Protein AF-A0A9E2FMW2-F1 (afdb_monomer)

Nearest PDB structures (foldseek):
  4yfg-assembly1_A  TM=3.034E-01  e=1.097E-05  Mus musculus
  5xwt-assembly1_A  TM=3.182E-01  e=4.893E-05  Mus musculus
  5h9x-assembly1_A  TM=5.071E-01  e=6.128E-03  Paenibacillus barengoltzii
  8oe4-assembly1_C  TM=3.356E-01  e=5.170E-04  Homo sapiens
  5h9y-assembly1_A  TM=5.166E-01  e=3.859E-02  Paenibacillus barengoltzii

Secondary structure (DSSP, 8-state):
---------------------------------EEE--S-EEEETTPEEE---EEES--SSSPEEEEEEEEESS----S-TTSSS-EEEPP--SSS-EEEEEEEEEEETTEEEEEEEEEEEEPPPHHHHS---EEEEES--EE--SEEEEEEEEESS----EEEEEEEE-TTS--EEPPPP---TTSEEEEEEEE-SSS-EEEEEEEEETTEEEEPPPEEEEPPSSSPPPPPPEEEEEEETTS-HHHHHHHHHTS--SEEEEE---SSS--S-HHHHHHHHHHHHHTT-EEEEEEESS-SSSS---TTGGG-HHHHHHHHHHHHHHHHHHT-SEEEEE----TTSTTHHHHHS---HHHHHHHHHHHHHHTTT--EEEEE-------TT-GGGTTGGGEEEEEE----TT-HHHHTT---TTEEEEEEB-S-S--TT-TTS--B-HHHHHHTGGGT--SS--SS---EEEEE--S-HHHHHHHHHHHHHHHS--

Foldseek 3Di:
DDDDDDDDDDDDDDDDDDDDDDDDDDDPDQQAKAKDFDEAAEAAAQDKDKIAIDIGSDPDPFDKWKAKDWPDWDDWDWPDRGDNITITGHHAQLFAWTKIKMKMWIDTDHDIYIDIYIYTHGHDPPLRNPDFPWAWPDWDAAEDAFDKIKTKTAGDNPADWFQKWKWKDFFPDDIDIDGRFDADPVRMTMDMDGGDQPGWMWMWIWIDDPNDIDIDQIRTYHHDDDFDFQPAFAAEEEDEQPFDCVLVLLLLLLVPHQEYEYEQEALPDRPHDLVSLLVSCVSCVVSNHAYEYEYELAGQPPPADDLVLLLALVSLLVSQVSQVVVCVVSVGPFYEYEHEDDPRHPCNVVLVVFDDPVSLVSSLVSLQVNLVPGATAEYEQPADDPDPRRSSVSNVSRHVAYAHAHLPPPCSVVLSQQQDSRYAYEAEEWSDQDDPVCRPRGHDHPVRCSVPVVSRPDRHNDHRHHRYYYYHQDDDNVRSSSSSSSSNSVRSPD

Mean predicted aligned error: 16.31 Å

pLDDT: mean 75.48, std 18.26, range [29.22, 98.0]

Sequence (494 aa):
DPIDPASSDASAADADSSTPGEDATDGETIISLGADAGENITVRGGETVGLSGSATGHSGSSPVSFAWRKLAGADVALNDPRSATPTFVAPEPMQVSQFLIWGLTVTVDEMSAVDTVEVEVLPLTESDAYGVHVEFMSGPEGTTAPGSYEVSWRFLDGTPRSNVYLSRDCCECQNINSAILTPDAGGIYATSVEIPNDRTVWYFVRYTRGGTEYTSRSIHVNTSSGNPAAPEPIVIWWHPWHFDLEILETVLASGVVTHVMIDGGDRCGAYYEEAVVHEAIAMCQANGVKTIWSLNLWNSFTELPTLDDTVDPSYYVAAMEEINAEANLIGADYSAMDCETYSGVPFDAVFEEALPQEHFDAMSAAIEQAARQVRVDFIYPAGTPFAPLYVNNTYRPLGRIRIAASTYYDAPYKICRLDYPFEVFGAFVKPFTERPDHAWNPYFLPYDIVSRRYYWSQASGASGAVNGLWLYSGVEEDEARISADMLYQYFSSP

Solvent-accessible surface area (backbone atoms only — not comparable to full-atom values): 27664 Å² total; per-residue (Å²): 140,86,88,90,89,88,80,90,82,91,83,90,83,92,83,90,86,83,88,88,84,90,85,80,86,80,78,84,76,84,65,60,67,37,33,40,31,48,77,67,41,82,45,42,34,63,38,78,45,73,49,47,48,49,75,41,57,72,90,68,89,70,66,78,44,39,41,55,42,81,76,46,57,82,98,67,69,56,77,39,44,56,46,50,63,25,37,34,59,37,69,66,35,61,71,50,68,44,60,34,34,37,35,34,36,33,36,45,86,95,48,73,24,63,29,62,25,46,33,40,28,33,29,39,54,80,88,67,32,48,70,62,57,62,48,75,75,46,56,73,62,52,70,33,69,56,46,78,41,63,35,29,32,30,66,70,73,79,69,81,71,42,71,32,26,44,37,37,45,47,83,98,55,81,69,45,69,54,70,74,58,70,56,49,99,87,50,40,35,72,53,78,46,76,42,52,84,86,50,60,43,35,36,26,49,32,31,27,47,100,88,46,80,49,68,48,79,63,45,47,40,31,58,62,88,83,60,63,81,38,71,82,53,43,23,29,38,59,41,53,58,85,51,65,63,68,37,53,52,37,34,58,63,8,69,68,52,45,29,38,33,38,37,46,45,43,75,57,63,87,76,52,60,67,68,55,48,47,48,54,50,50,53,32,52,77,70,74,25,43,36,29,32,28,32,34,67,57,25,55,84,44,83,64,53,54,75,69,49,57,50,35,32,64,53,56,35,52,48,36,50,50,43,46,51,48,18,57,71,69,65,37,77,32,22,26,33,34,57,44,76,53,95,70,32,79,49,40,74,47,65,76,72,48,63,59,67,73,57,47,52,42,23,42,52,17,43,55,57,18,34,72,78,49,58,30,46,28,26,36,33,48,65,67,69,102,49,99,74,45,70,59,68,55,57,56,57,38,26,70,28,39,37,42,32,41,59,52,91,85,38,65,80,60,65,72,60,40,65,40,72,49,29,24,36,32,40,45,33,27,73,54,92,76,52,94,90,51,77,86,57,64,59,31,42,61,65,54,56,58,79,50,40,71,72,23,40,51,81,64,48,65,91,35,38,32,44,5,36,33,39,37,38,67,94,46,59,70,45,31,38,51,37,19,50,48,41,19,66,68,48,56,53,134

Structure (mmCIF, N/CA/C/O backbone):
data_AF-A0A9E2FMW2-F1
#
_entry.id   AF-A0A9E2FMW2-F1
#
loop_
_atom_site.group_PDB
_atom_site.id
_atom_site.type_symbol
_atom_site.label_atom_id
_atom_site.label_alt_id
_atom_site.label_comp_id
_atom_site.label_asym_id
_atom_site.label_entity_id
_atom_site.label_seq_id
_atom_site.pdbx_PDB_ins_code
_atom_site.Cartn_x
_atom_site.Cartn_y
_atom_site.Cartn_z
_atom_site.occupancy
_atom_site.B_iso_or_equiv
_atom_site.auth_seq_id
_atom_site.auth_comp_id
_atom_site.auth_asym_id
_atom_site.auth_atom_id
_atom_site.pdbx_PDB_model_num
ATOM 1 N N . ASP A 1 1 ? 65.329 -66.999 49.032 1.00 31.52 1 ASP A N 1
ATOM 2 C CA . ASP A 1 1 ? 65.036 -66.826 47.604 1.00 31.52 1 ASP A CA 1
ATOM 3 C C . ASP A 1 1 ? 63.729 -67.475 47.212 1.00 31.52 1 ASP A C 1
ATOM 5 O O . ASP A 1 1 ? 63.577 -68.667 47.466 1.00 31.52 1 ASP A O 1
ATOM 9 N N . PRO A 1 2 ? 62.863 -66.737 46.501 1.00 61.72 2 PRO A N 1
ATOM 10 C CA . PRO A 1 2 ? 62.587 -65.290 46.700 1.00 61.72 2 PRO A CA 1
ATOM 11 C C . PRO A 1 2 ? 61.059 -64.992 46.627 1.00 61.72 2 PRO A C 1
ATOM 13 O O . PRO A 1 2 ? 60.326 -65.821 46.101 1.00 61.72 2 PRO A O 1
ATOM 16 N N . ILE A 1 3 ? 60.427 -63.987 47.263 1.00 38.09 3 ILE A N 1
ATOM 17 C CA . ILE A 1 3 ? 60.557 -62.515 47.471 1.00 38.09 3 ILE A CA 1
ATOM 18 C C . ILE A 1 3 ? 59.570 -61.688 46.602 1.00 38.09 3 ILE A C 1
ATOM 20 O O . ILE A 1 3 ? 59.674 -61.657 45.382 1.00 38.09 3 ILE A O 1
ATOM 24 N N . ASP A 1 4 ? 58.708 -60.991 47.355 1.00 38.28 4 ASP A N 1
ATOM 25 C CA . ASP A 1 4 ? 57.979 -59.711 47.225 1.00 38.28 4 ASP A CA 1
ATOM 26 C C . ASP A 1 4 ? 56.744 -59.429 46.336 1.00 38.28 4 ASP A C 1
ATOM 28 O O . ASP A 1 4 ? 56.669 -59.886 45.196 1.00 38.28 4 ASP A O 1
ATOM 32 N N . PRO A 1 5 ? 55.783 -58.623 46.875 1.00 61.06 5 PRO A N 1
ATOM 33 C CA . PRO A 1 5 ? 54.399 -58.488 46.426 1.00 61.06 5 PRO A CA 1
ATOM 34 C C . PRO A 1 5 ? 53.977 -57.011 46.197 1.00 61.06 5 PRO A C 1
ATOM 36 O O . PRO A 1 5 ? 54.810 -56.109 46.170 1.00 61.06 5 PRO A O 1
ATOM 39 N N . ALA A 1 6 ? 52.658 -56.789 46.098 1.00 31.61 6 ALA A N 1
ATOM 40 C CA . ALA A 1 6 ? 51.849 -55.744 46.767 1.00 31.61 6 ALA A CA 1
ATOM 41 C C . ALA A 1 6 ? 50.747 -55.241 45.819 1.00 31.61 6 ALA A C 1
ATOM 43 O O . ALA A 1 6 ? 51.016 -54.989 44.651 1.00 31.61 6 ALA A O 1
ATOM 44 N N . SER A 1 7 ? 49.496 -55.003 46.212 1.00 31.55 7 SER A N 1
ATOM 45 C CA . SER A 1 7 ? 48.664 -55.265 47.407 1.00 31.55 7 SER A CA 1
ATOM 46 C C . SER A 1 7 ? 47.293 -54.676 47.003 1.00 31.55 7 SER A C 1
ATOM 48 O O . SER A 1 7 ? 47.267 -53.532 46.556 1.00 31.55 7 SER A O 1
ATOM 50 N N . SER A 1 8 ? 46.227 -55.469 46.829 1.00 33.38 8 SER A N 1
ATOM 51 C CA . SER A 1 8 ? 45.192 -55.822 47.829 1.00 33.38 8 SER A CA 1
ATOM 52 C C . SER A 1 8 ? 44.407 -54.619 48.367 1.00 33.38 8 SER A C 1
ATOM 54 O O . SER A 1 8 ? 45.003 -53.596 48.667 1.00 33.38 8 SER A O 1
ATOM 56 N N . ASP A 1 9 ? 43.133 -54.682 48.716 1.00 33.09 9 ASP A N 1
ATOM 57 C CA . ASP A 1 9 ? 41.955 -55.505 48.414 1.00 33.09 9 ASP A CA 1
ATOM 58 C C . ASP A 1 9 ? 40.828 -54.745 49.149 1.00 33.09 9 ASP A C 1
ATOM 60 O O . ASP A 1 9 ? 41.093 -54.114 50.178 1.00 33.09 9 ASP A O 1
ATOM 64 N N . ALA A 1 10 ? 39.598 -54.744 48.644 1.00 29.22 10 ALA A N 1
ATOM 65 C CA . ALA A 1 10 ? 38.500 -53.982 49.242 1.00 29.22 10 ALA A CA 1
ATOM 66 C C . ALA A 1 10 ? 37.525 -54.915 49.969 1.00 29.22 10 ALA A C 1
ATOM 68 O O . ALA A 1 10 ? 36.900 -55.760 49.334 1.00 29.22 10 ALA A O 1
ATOM 69 N N . SER A 1 11 ? 37.305 -54.714 51.273 1.00 29.94 11 SER A N 1
ATOM 70 C CA . SER A 1 11 ? 36.047 -55.120 51.915 1.00 29.94 11 SER A CA 1
ATOM 71 C C . SER A 1 11 ? 35.763 -54.344 53.203 1.00 29.94 11 SER A C 1
ATOM 73 O O . SER A 1 11 ? 36.662 -54.078 53.996 1.00 29.94 11 SER A O 1
ATOM 75 N N . ALA A 1 12 ? 34.482 -54.024 53.361 1.00 35.78 12 ALA A N 1
ATOM 76 C CA . ALA A 1 12 ? 33.830 -53.172 54.349 1.00 35.78 12 ALA A CA 1
ATOM 77 C C . ALA A 1 12 ? 33.974 -53.572 55.830 1.00 35.78 12 ALA A C 1
ATOM 79 O O . ALA A 1 12 ? 34.112 -54.752 56.142 1.00 35.78 12 ALA A O 1
ATOM 80 N N . ALA A 1 13 ? 33.779 -52.590 56.722 1.00 31.69 13 ALA A N 1
ATOM 81 C CA . ALA A 1 13 ? 33.016 -52.731 57.970 1.00 31.69 13 ALA A CA 1
ATOM 82 C C . ALA A 1 13 ? 32.723 -51.351 58.599 1.00 31.69 13 ALA A C 1
ATOM 84 O O . ALA A 1 13 ? 33.636 -50.554 58.812 1.00 31.69 13 ALA A O 1
ATOM 85 N N . ASP A 1 14 ? 31.448 -51.112 58.908 1.00 32.19 14 ASP A N 1
ATOM 86 C CA . ASP A 1 14 ? 30.942 -50.062 59.799 1.00 32.19 14 ASP A CA 1
ATOM 87 C C . ASP A 1 14 ? 31.408 -50.269 61.254 1.00 32.19 14 ASP A C 1
ATOM 89 O O . ASP A 1 14 ? 31.452 -51.412 61.713 1.00 32.19 14 ASP A O 1
ATOM 93 N N . ALA A 1 15 ? 31.666 -49.174 61.988 1.00 31.30 15 ALA A N 1
ATOM 94 C CA . ALA A 1 15 ? 31.081 -48.877 63.313 1.00 31.30 15 ALA A CA 1
ATOM 95 C C . ALA A 1 15 ? 31.768 -47.683 64.031 1.00 31.30 15 ALA A C 1
ATOM 97 O O . ALA A 1 15 ? 32.897 -47.787 64.497 1.00 31.30 15 ALA A O 1
ATOM 98 N N . ASP A 1 16 ? 30.990 -46.604 64.166 1.00 32.47 16 ASP A N 1
ATOM 99 C CA . ASP A 1 16 ? 30.678 -45.833 65.389 1.00 32.47 16 ASP A CA 1
ATOM 100 C C . ASP A 1 16 ? 31.689 -44.893 66.116 1.00 32.47 16 ASP A C 1
ATOM 102 O O . ASP A 1 16 ? 32.806 -45.242 66.491 1.00 32.47 16 ASP A O 1
ATOM 106 N N . SER A 1 17 ? 31.120 -43.730 66.480 1.00 30.36 17 SER A N 1
ATOM 107 C CA . SER A 1 17 ? 31.436 -42.765 67.556 1.00 30.36 17 SER A CA 1
ATOM 108 C C . SER A 1 17 ? 32.408 -41.576 67.337 1.00 30.36 17 SER A C 1
ATOM 110 O O . SER A 1 17 ? 33.588 -41.593 67.663 1.00 30.36 17 SER A O 1
ATOM 112 N N . SER A 1 18 ? 31.814 -40.472 66.855 1.00 36.53 18 SER A N 1
ATOM 113 C CA . SER A 1 18 ? 31.793 -39.089 67.404 1.00 36.53 18 SER A CA 1
ATOM 114 C C . SER A 1 18 ? 33.054 -38.340 67.932 1.00 36.53 18 SER A C 1
ATOM 116 O O . SER A 1 18 ? 33.426 -38.493 69.094 1.00 36.53 18 SER A O 1
ATOM 118 N N . THR A 1 19 ? 33.451 -37.316 67.138 1.00 37.59 19 THR A N 1
ATOM 119 C CA . THR A 1 19 ? 33.932 -35.914 67.426 1.00 37.59 19 THR A CA 1
ATOM 120 C C . THR A 1 19 ? 35.282 -35.647 68.136 1.00 37.59 19 THR A C 1
ATOM 122 O O . THR A 1 19 ? 35.671 -36.480 68.949 1.00 37.59 19 THR A O 1
ATOM 125 N N . PRO A 1 20 ? 35.962 -34.465 67.967 1.00 45.91 20 PRO A N 1
ATOM 126 C CA . PRO A 1 20 ? 35.645 -33.235 67.186 1.00 45.91 20 PRO A CA 1
ATOM 127 C C . PRO A 1 20 ? 36.815 -32.628 66.338 1.00 45.91 20 PRO A C 1
ATOM 129 O O . PRO A 1 20 ? 37.974 -32.983 66.533 1.00 45.91 20 PRO A O 1
ATOM 132 N N . GLY A 1 21 ? 36.530 -31.613 65.500 1.00 30.12 21 GLY A N 1
ATOM 133 C CA . GLY A 1 21 ? 37.524 -30.595 65.091 1.00 30.12 21 GLY A CA 1
ATOM 134 C C . GLY A 1 21 ? 37.396 -30.065 63.657 1.00 30.12 21 GLY A C 1
ATOM 135 O O . GLY A 1 21 ? 37.613 -30.808 62.711 1.00 30.12 21 GLY A O 1
ATOM 136 N N . GLU A 1 22 ? 37.049 -28.785 63.537 1.00 46.28 22 GLU A N 1
ATOM 137 C CA . GLU A 1 22 ? 36.766 -27.992 62.333 1.00 46.28 22 GLU A CA 1
ATOM 138 C C . GLU A 1 22 ? 37.950 -27.836 61.361 1.00 46.28 22 GLU A C 1
ATOM 140 O O . GLU A 1 22 ? 39.061 -27.545 61.794 1.00 46.28 22 GLU A O 1
ATOM 145 N N . ASP A 1 23 ? 37.664 -27.911 60.055 1.00 36.41 23 ASP A N 1
ATOM 146 C CA . ASP A 1 23 ? 38.150 -26.934 59.065 1.00 36.41 23 ASP A CA 1
ATOM 147 C C . ASP A 1 23 ? 37.230 -26.983 57.826 1.00 36.41 23 ASP A C 1
ATOM 149 O O . ASP A 1 23 ? 37.351 -27.859 56.967 1.00 36.41 23 ASP A O 1
ATOM 153 N N . ALA A 1 24 ? 36.229 -26.100 57.782 1.00 40.62 24 ALA A N 1
ATOM 154 C CA . ALA A 1 24 ? 35.377 -25.903 56.612 1.00 40.62 24 ALA A CA 1
ATOM 155 C C . ALA A 1 24 ? 35.817 -24.610 55.924 1.00 40.62 24 ALA A C 1
ATOM 157 O O . ALA A 1 24 ? 35.676 -23.518 56.470 1.00 40.62 24 ALA A O 1
ATOM 158 N N . THR A 1 25 ? 36.363 -24.755 54.721 1.00 41.06 25 THR A N 1
ATOM 159 C CA . THR A 1 25 ? 36.613 -23.647 53.803 1.00 41.06 25 THR A CA 1
ATOM 160 C C . THR A 1 25 ? 35.267 -23.128 53.305 1.00 41.06 25 THR A C 1
ATOM 162 O O . THR A 1 25 ? 34.542 -23.826 52.597 1.00 41.06 25 THR A O 1
ATOM 165 N N . ASP A 1 26 ? 34.920 -21.919 53.737 1.00 41.53 26 ASP A N 1
ATOM 166 C CA . ASP A 1 26 ? 33.720 -21.197 53.327 1.00 41.53 26 ASP A CA 1
ATOM 167 C C . ASP A 1 26 ? 33.888 -20.736 51.872 1.00 41.53 26 ASP A C 1
ATOM 169 O O . ASP A 1 26 ? 34.799 -19.974 51.537 1.00 41.53 26 ASP A O 1
ATOM 173 N N . GLY A 1 27 ? 33.053 -21.268 50.982 1.00 37.53 27 GLY A N 1
ATOM 174 C CA . GLY A 1 27 ? 32.954 -20.809 49.606 1.00 37.53 27 GLY A CA 1
ATOM 175 C C . GLY A 1 27 ? 32.080 -19.565 49.567 1.00 37.53 27 GLY A C 1
ATOM 176 O O . GLY A 1 27 ? 30.857 -19.683 49.613 1.00 37.53 27 GLY A O 1
ATOM 177 N N . GLU A 1 28 ? 32.695 -18.385 49.462 1.00 41.94 28 GLU A N 1
ATOM 178 C CA . GLU A 1 28 ? 31.983 -17.132 49.195 1.00 41.94 28 GLU A CA 1
ATOM 179 C C . GLU A 1 28 ? 31.138 -17.283 47.923 1.00 41.94 28 GLU A C 1
ATOM 181 O O . GLU A 1 28 ? 31.631 -17.270 46.794 1.00 41.94 28 GLU A O 1
ATOM 186 N N . THR A 1 29 ? 29.831 -17.438 48.112 1.00 44.16 29 THR A N 1
ATOM 187 C CA . THR A 1 29 ? 28.860 -17.295 47.033 1.00 44.16 29 THR A CA 1
ATOM 188 C C . THR A 1 29 ? 28.783 -15.807 46.723 1.00 44.16 29 THR A C 1
ATOM 190 O O . THR A 1 29 ? 28.254 -15.038 47.523 1.00 44.16 29 THR A O 1
ATOM 193 N N . ILE A 1 30 ? 29.336 -15.377 45.587 1.00 51.69 30 ILE A N 1
ATOM 194 C CA . ILE A 1 30 ? 29.161 -14.000 45.118 1.00 51.69 30 ILE A CA 1
ATOM 195 C C . ILE A 1 30 ? 27.685 -13.827 44.760 1.00 51.69 30 ILE A C 1
ATOM 197 O O . ILE A 1 30 ? 27.209 -14.362 43.760 1.00 51.69 30 ILE A O 1
ATOM 201 N N . ILE A 1 31 ? 26.955 -13.094 45.596 1.00 60.91 31 ILE A N 1
ATOM 202 C CA . ILE A 1 31 ? 25.577 -12.705 45.326 1.00 60.91 31 ILE A CA 1
ATOM 203 C C . ILE A 1 31 ? 25.631 -11.419 44.485 1.00 60.91 31 ILE A C 1
ATOM 205 O O . ILE A 1 31 ? 25.954 -10.356 45.012 1.00 60.91 31 ILE A O 1
ATOM 209 N N . SER A 1 32 ? 25.384 -11.500 43.173 1.00 79.94 32 SER A N 1
ATOM 210 C CA . SER A 1 32 ? 25.278 -10.303 42.324 1.00 79.94 32 SER A CA 1
ATOM 211 C C . SER A 1 32 ? 23.877 -9.698 42.415 1.00 79.94 32 SER A C 1
ATOM 213 O O . SER A 1 32 ? 22.889 -10.435 42.406 1.00 79.94 32 SER A O 1
ATOM 215 N N . LEU A 1 33 ? 23.784 -8.364 42.441 1.00 89.62 33 LEU A N 1
ATOM 216 C CA . LEU A 1 33 ? 22.510 -7.654 42.326 1.00 89.62 33 LEU A CA 1
ATOM 217 C C . LEU A 1 33 ? 21.834 -8.020 40.996 1.00 89.62 33 LEU A C 1
ATOM 219 O O . LEU A 1 33 ? 22.454 -7.915 39.939 1.00 89.62 33 LEU A O 1
ATOM 223 N N . GLY A 1 34 ? 20.573 -8.435 41.059 1.00 91.62 34 GLY A N 1
ATOM 224 C CA . GLY A 1 34 ? 19.725 -8.661 39.893 1.00 91.62 34 GLY A CA 1
ATOM 225 C C . GLY A 1 34 ? 18.513 -7.737 39.913 1.00 91.62 34 GLY A C 1
ATOM 226 O O . GLY A 1 34 ? 18.047 -7.332 40.981 1.00 91.62 34 GLY A O 1
ATOM 227 N N . ALA A 1 35 ? 18.030 -7.398 38.724 1.00 93.00 35 ALA A N 1
ATOM 228 C CA . ALA A 1 35 ? 16.742 -6.757 38.516 1.00 93.00 35 ALA A CA 1
ATOM 229 C C . ALA A 1 35 ? 15.801 -7.793 37.902 1.00 93.00 35 ALA A C 1
ATOM 231 O O . ALA A 1 35 ? 16.243 -8.611 37.100 1.00 93.00 35 ALA A O 1
ATOM 232 N N . ASP A 1 36 ? 14.538 -7.747 38.300 1.00 95.50 36 ASP A N 1
ATOM 233 C CA . ASP A 1 36 ? 13.467 -8.566 37.740 1.00 95.50 36 ASP A CA 1
ATOM 234 C C . ASP A 1 36 ? 12.297 -7.627 37.437 1.00 95.50 36 ASP A C 1
ATOM 236 O O . ASP A 1 36 ? 11.746 -7.007 38.353 1.00 95.50 36 ASP A O 1
ATOM 240 N N . ALA A 1 37 ? 11.993 -7.440 36.155 1.00 91.94 37 ALA A N 1
ATOM 241 C CA . ALA A 1 37 ? 10.929 -6.576 35.654 1.00 91.94 37 ALA A CA 1
ATOM 242 C C . ALA A 1 37 ? 9.545 -7.256 35.671 1.00 91.94 37 ALA A C 1
ATOM 244 O O . ALA A 1 37 ? 8.544 -6.599 35.363 1.00 91.94 37 ALA A O 1
ATOM 245 N N . GLY A 1 38 ? 9.485 -8.527 36.078 1.00 95.56 38 GLY A N 1
ATOM 246 C CA . GLY A 1 38 ? 8.299 -9.367 36.049 1.00 95.56 38 GLY A CA 1
ATOM 247 C C . GLY A 1 38 ? 8.114 -10.088 34.714 1.00 95.56 38 GLY A C 1
ATOM 248 O O . GLY A 1 38 ? 8.853 -9.892 33.753 1.00 95.56 38 GLY A O 1
ATOM 249 N N . GLU A 1 39 ? 7.096 -10.945 34.659 1.00 92.81 39 GLU A N 1
ATOM 250 C CA . GLU A 1 39 ? 6.711 -11.633 33.425 1.00 92.81 39 GLU A CA 1
ATOM 251 C C . GLU A 1 39 ? 6.118 -10.656 32.401 1.00 92.81 39 GLU A C 1
ATOM 253 O O . GLU A 1 39 ? 5.517 -9.642 32.767 1.00 92.81 39 GLU A O 1
ATOM 258 N N . ASN A 1 40 ? 6.237 -11.003 31.116 1.00 89.75 40 ASN A N 1
ATOM 259 C CA . ASN A 1 40 ? 5.561 -10.286 30.039 1.00 89.75 40 ASN A CA 1
ATOM 260 C C . ASN A 1 40 ? 4.046 -10.249 30.272 1.00 89.75 40 ASN A C 1
ATOM 262 O O . ASN A 1 40 ? 3.445 -11.190 30.797 1.00 89.75 40 ASN A O 1
ATOM 266 N N . ILE A 1 41 ? 3.426 -9.144 29.870 1.00 91.62 41 ILE A N 1
ATOM 267 C CA . ILE A 1 41 ? 2.033 -8.838 30.182 1.00 91.62 41 ILE A CA 1
ATOM 268 C C . ILE A 1 41 ? 1.229 -8.779 28.890 1.00 91.62 41 ILE A C 1
ATOM 270 O O . ILE A 1 41 ? 1.562 -8.019 27.990 1.00 91.62 41 ILE A O 1
ATOM 274 N N . THR A 1 42 ? 0.111 -9.497 28.847 1.00 85.56 42 THR A N 1
ATOM 275 C CA . THR A 1 42 ? -0.873 -9.384 27.767 1.00 85.56 42 THR A CA 1
ATOM 276 C C . THR A 1 42 ? -2.150 -8.740 28.307 1.00 85.56 42 THR A C 1
ATOM 278 O O . THR A 1 42 ? -2.774 -9.270 29.228 1.00 85.56 42 THR A O 1
ATOM 281 N N . VAL A 1 43 ? -2.545 -7.591 27.757 1.00 85.75 43 VAL A N 1
ATOM 282 C CA . VAL A 1 43 ? -3.705 -6.778 28.198 1.00 85.75 43 VAL A CA 1
ATOM 283 C C . VAL A 1 43 ? -4.509 -6.287 27.005 1.00 85.75 43 VAL A C 1
ATOM 285 O O . VAL A 1 43 ? -4.043 -6.371 25.878 1.00 85.75 43 VAL A O 1
ATOM 288 N N . ARG A 1 44 ? -5.706 -5.742 27.220 1.00 77.25 44 ARG A N 1
ATOM 289 C CA . ARG A 1 44 ? -6.469 -5.065 26.160 1.00 77.25 44 ARG A CA 1
ATOM 290 C C . ARG A 1 44 ? -6.285 -3.556 26.197 1.00 77.25 44 ARG A C 1
ATOM 292 O O . ARG A 1 44 ? -5.948 -2.965 27.221 1.00 77.25 44 ARG A O 1
ATOM 299 N N . GLY A 1 45 ? -6.574 -2.921 25.066 1.00 76.38 45 GLY A N 1
ATOM 300 C CA . GLY A 1 45 ? -6.662 -1.468 24.983 1.00 76.38 45 GLY A CA 1
ATOM 301 C C . GLY A 1 45 ? -7.573 -0.845 26.034 1.00 76.38 45 GLY A C 1
ATOM 302 O O . GLY A 1 45 ? -8.677 -1.332 26.267 1.00 76.38 45 GLY A O 1
ATOM 303 N N . GLY A 1 46 ? -7.106 0.235 26.661 1.00 75.62 46 GLY A N 1
ATOM 304 C CA . GLY A 1 46 ? -7.850 0.960 27.692 1.00 75.62 46 GLY A CA 1
ATOM 305 C C . GLY A 1 46 ? -7.818 0.316 29.083 1.00 75.62 46 GLY A C 1
ATOM 306 O O . GLY A 1 46 ? -8.290 0.929 30.042 1.00 75.62 46 GLY A O 1
ATOM 307 N N . GLU A 1 47 ? -7.246 -0.883 29.239 1.00 81.75 47 GLU A N 1
ATOM 308 C CA . GLU A 1 47 ? -7.062 -1.501 30.554 1.00 81.75 47 GLU A CA 1
ATOM 309 C C . GLU A 1 47 ? -5.895 -0.863 31.322 1.00 81.75 47 GLU A C 1
ATOM 311 O O . GLU A 1 47 ? -4.900 -0.419 30.748 1.00 81.75 47 GLU A O 1
ATOM 316 N N . THR A 1 48 ? -5.996 -0.822 32.651 1.00 91.12 48 THR A N 1
ATOM 317 C CA . THR A 1 48 ? -4.886 -0.380 33.505 1.00 91.12 48 THR A CA 1
ATOM 318 C C . THR A 1 48 ? -3.865 -1.503 33.646 1.00 91.12 48 THR A C 1
ATOM 320 O O . THR A 1 48 ? -4.167 -2.554 34.210 1.00 91.12 48 THR A O 1
ATOM 323 N N . VAL A 1 49 ? -2.639 -1.250 33.202 1.00 95.44 49 VAL A N 1
ATOM 324 C CA . VAL A 1 49 ? -1.490 -2.151 33.326 1.00 95.44 49 VAL A CA 1
ATOM 325 C C . VAL A 1 49 ? -0.702 -1.798 34.579 1.00 95.44 49 VAL A C 1
ATOM 327 O O . VAL A 1 49 ? -0.468 -0.618 34.843 1.00 95.44 49 VAL A O 1
ATOM 330 N N . GLY A 1 50 ? -0.267 -2.806 35.336 1.00 96.38 50 GLY A N 1
ATOM 331 C CA . GLY A 1 50 ? 0.690 -2.650 36.433 1.00 96.38 50 GLY A CA 1
ATOM 332 C C . GLY A 1 50 ? 1.979 -3.406 36.140 1.00 96.38 50 GLY A C 1
ATOM 333 O O . GLY A 1 50 ? 1.925 -4.599 35.864 1.00 96.38 50 GLY A O 1
ATOM 334 N N . LEU A 1 51 ? 3.122 -2.723 36.211 1.00 97.44 51 LEU A N 1
ATOM 335 C CA . LEU A 1 51 ? 4.438 -3.369 36.134 1.00 97.44 51 LEU A CA 1
ATOM 336 C C . LEU A 1 51 ? 4.863 -3.827 37.536 1.00 97.44 51 LEU A C 1
ATOM 338 O O . LEU A 1 51 ? 4.412 -3.254 38.530 1.00 97.44 51 LEU A O 1
ATOM 342 N N . SER A 1 52 ? 5.728 -4.838 37.638 1.00 95.50 52 SER A N 1
ATOM 343 C CA . SER A 1 52 ? 6.162 -5.391 38.928 1.00 95.50 52 SER A CA 1
ATOM 344 C C . SER A 1 52 ? 7.672 -5.584 38.970 1.00 95.50 52 SER A C 1
ATOM 346 O O . SER A 1 52 ? 8.183 -6.640 38.622 1.00 95.50 52 SER A O 1
ATOM 348 N N . GLY A 1 53 ? 8.378 -4.563 39.448 1.00 96.44 53 GLY A N 1
ATOM 349 C CA . GLY A 1 53 ? 9.827 -4.577 39.586 1.00 96.44 53 GLY A CA 1
ATOM 350 C C . GLY A 1 53 ? 10.277 -5.115 40.938 1.00 96.44 53 GLY A C 1
ATOM 351 O O . GLY A 1 53 ? 9.773 -4.694 41.983 1.00 96.44 53 GLY A O 1
ATOM 352 N N . SER A 1 54 ? 11.276 -5.993 40.935 1.00 95.12 54 SER A N 1
ATOM 353 C CA . SER A 1 54 ? 11.930 -6.484 42.146 1.00 95.12 54 SER A CA 1
ATOM 354 C C . SER A 1 54 ? 13.455 -6.530 42.006 1.00 95.12 54 SER A C 1
ATOM 356 O O . SER A 1 54 ? 14.012 -6.392 40.917 1.00 95.12 54 SER A O 1
ATOM 358 N N . ALA A 1 55 ? 14.136 -6.642 43.146 1.00 92.44 55 ALA A N 1
ATOM 359 C CA . ALA A 1 55 ? 15.585 -6.744 43.228 1.00 92.44 55 ALA A CA 1
ATOM 360 C C . ALA A 1 55 ? 15.961 -8.093 43.839 1.00 92.44 55 ALA A C 1
ATOM 362 O O . ALA A 1 55 ? 15.468 -8.445 44.914 1.00 92.44 55 ALA A O 1
ATOM 363 N N . THR A 1 56 ? 16.859 -8.826 43.190 1.00 88.44 56 THR A N 1
ATOM 364 C CA . THR A 1 56 ? 17.388 -10.097 43.695 1.00 88.44 56 THR A CA 1
ATOM 365 C C . THR A 1 56 ? 18.840 -9.946 44.111 1.00 88.44 56 THR A C 1
ATOM 367 O O . THR A 1 56 ? 19.545 -9.036 43.682 1.00 88.44 56 THR A O 1
ATOM 370 N N . GLY A 1 57 ? 19.313 -10.863 44.951 1.00 78.62 57 GLY A N 1
ATOM 371 C CA . GLY A 1 57 ? 20.719 -10.887 45.335 1.00 78.62 57 GLY A CA 1
ATOM 372 C C . GLY A 1 57 ? 21.151 -9.750 46.272 1.00 78.62 57 GLY A C 1
ATOM 373 O O . GLY A 1 57 ? 22.338 -9.484 46.427 1.00 78.62 57 GLY A O 1
ATOM 374 N N . HIS A 1 58 ? 20.189 -9.101 46.931 1.00 75.06 58 HIS A N 1
ATOM 375 C CA . HIS A 1 58 ? 20.426 -8.130 47.995 1.00 75.06 58 HIS A CA 1
ATOM 376 C C . HIS A 1 58 ? 19.777 -8.611 49.293 1.00 75.06 58 HIS A C 1
ATOM 378 O O . HIS A 1 58 ? 18.555 -8.690 49.391 1.00 75.06 58 HIS A O 1
ATOM 384 N N . SER A 1 59 ? 20.592 -8.938 50.297 1.00 65.88 59 SER A N 1
ATOM 385 C CA . SER A 1 59 ? 20.137 -9.312 51.647 1.00 65.88 59 SER A CA 1
ATOM 386 C C . SER A 1 59 ? 20.487 -8.262 52.711 1.00 65.88 59 SER A C 1
ATOM 388 O O . SER A 1 59 ? 20.343 -8.522 53.906 1.00 65.88 59 SER A O 1
ATOM 390 N N . GLY A 1 60 ? 21.005 -7.101 52.293 1.00 72.06 60 GLY A N 1
ATOM 391 C CA . GLY A 1 60 ? 21.421 -6.012 53.177 1.00 72.06 60 GLY A CA 1
ATOM 392 C C . GLY A 1 60 ? 20.287 -5.045 53.538 1.00 72.06 60 GLY A C 1
ATOM 393 O O . GLY A 1 60 ? 19.171 -5.139 53.038 1.00 72.06 60 GLY A O 1
ATOM 394 N N . SER A 1 61 ? 20.584 -4.070 54.402 1.00 76.44 61 SER A N 1
ATOM 395 C CA . SER A 1 61 ? 19.634 -3.019 54.807 1.00 76.44 61 SER A CA 1
ATOM 396 C C . SER A 1 61 ? 19.629 -1.788 53.892 1.00 76.44 61 SER A C 1
ATOM 398 O O . SER A 1 61 ? 18.896 -0.837 54.167 1.00 76.44 61 SER A O 1
ATOM 400 N N . SER A 1 62 ? 20.476 -1.757 52.858 1.00 86.19 62 SER A N 1
ATOM 401 C CA . SER A 1 62 ? 20.557 -0.628 51.927 1.00 86.19 62 SER A CA 1
ATOM 402 C C . SER A 1 62 ? 19.235 -0.458 51.168 1.00 86.19 62 SER A C 1
ATOM 404 O O . SER A 1 62 ? 18.625 -1.461 50.779 1.00 86.19 62 SER A O 1
ATOM 406 N N . PRO A 1 63 ? 18.761 0.785 50.968 1.00 88.69 63 PRO A N 1
ATOM 407 C CA . PRO A 1 63 ? 17.528 1.040 50.239 1.00 88.69 63 PRO A CA 1
ATOM 408 C C . PRO A 1 63 ? 17.683 0.668 48.762 1.00 88.69 63 PRO A C 1
ATOM 410 O O . PRO A 1 63 ? 18.719 0.918 48.149 1.00 88.69 63 PRO A O 1
ATOM 413 N N . VAL A 1 64 ? 16.616 0.113 48.191 1.00 93.88 64 VAL A N 1
ATOM 414 C CA . VAL A 1 64 ? 16.528 -0.224 46.768 1.00 93.88 64 VAL A CA 1
ATOM 415 C C . VAL A 1 64 ? 15.811 0.906 46.037 1.00 93.88 64 VAL A C 1
ATOM 417 O O . VAL A 1 64 ? 14.736 1.332 46.461 1.00 93.88 64 VAL A O 1
ATOM 420 N N . SER A 1 65 ? 16.397 1.389 44.944 1.00 95.25 65 SER A N 1
ATOM 421 C CA . SER A 1 65 ? 15.779 2.379 44.057 1.00 95.25 65 SER A CA 1
ATOM 422 C C . SER A 1 65 ? 15.371 1.737 42.736 1.00 95.25 65 SER A C 1
ATOM 424 O O . SER A 1 65 ? 16.136 0.952 42.179 1.00 95.25 65 SER A O 1
ATOM 426 N N . PHE A 1 66 ? 14.194 2.107 42.229 1.00 96.44 66 PHE A N 1
ATOM 427 C CA . PHE A 1 66 ? 13.649 1.644 40.953 1.00 96.44 66 PHE A CA 1
ATOM 428 C C . PHE A 1 66 ? 13.558 2.819 39.977 1.00 96.44 66 PHE A C 1
ATOM 430 O O . PHE A 1 66 ? 13.223 3.941 40.368 1.00 96.44 66 PHE A O 1
ATOM 437 N N . ALA A 1 67 ? 13.850 2.570 38.705 1.00 95.88 67 ALA A N 1
ATOM 438 C CA . ALA A 1 67 ? 13.636 3.530 37.634 1.00 95.88 67 ALA A CA 1
ATOM 439 C C . ALA A 1 67 ? 13.146 2.814 36.377 1.00 95.88 67 ALA A C 1
ATOM 441 O O . ALA A 1 67 ? 13.868 2.011 35.787 1.00 95.88 67 ALA A O 1
ATOM 442 N N . TRP A 1 68 ? 11.923 3.138 35.971 1.00 96.62 68 TRP A N 1
ATOM 443 C CA . TRP A 1 68 ? 11.303 2.634 34.757 1.00 96.62 68 TRP A CA 1
ATOM 444 C C . TRP A 1 68 ? 11.457 3.623 33.609 1.00 96.62 68 TRP A C 1
ATOM 446 O O . TRP A 1 68 ? 11.226 4.826 33.757 1.00 96.62 68 TRP A O 1
ATOM 456 N N . ARG A 1 69 ? 11.815 3.099 32.439 1.00 89.56 69 ARG A N 1
ATOM 457 C CA . ARG A 1 69 ? 11.907 3.849 31.186 1.00 89.56 69 ARG A CA 1
ATOM 458 C C . ARG A 1 69 ? 11.216 3.067 30.081 1.00 89.56 69 ARG A C 1
ATOM 460 O O . ARG A 1 69 ? 11.514 1.894 29.889 1.00 89.56 69 ARG A O 1
ATOM 467 N N . LYS A 1 70 ? 10.375 3.741 29.303 1.00 89.12 70 LYS A N 1
ATOM 468 C CA . LYS A 1 70 ? 9.855 3.187 28.053 1.00 89.12 70 LYS A CA 1
ATOM 469 C C . LYS A 1 70 ? 10.984 3.114 27.023 1.00 89.12 70 LYS A C 1
ATOM 471 O O . LYS A 1 70 ? 11.672 4.111 26.801 1.00 89.12 70 LYS A O 1
ATOM 476 N N . LEU A 1 71 ? 11.193 1.940 26.444 1.00 68.06 71 LEU A N 1
ATOM 477 C CA . LEU A 1 71 ? 12.219 1.672 25.437 1.00 68.06 71 LEU A CA 1
ATOM 478 C C . LEU A 1 71 ? 11.626 1.633 24.023 1.00 68.06 71 LEU A C 1
ATOM 480 O O . LEU A 1 71 ? 12.284 2.098 23.098 1.00 68.06 71 LEU A O 1
ATOM 484 N N . ALA A 1 72 ? 10.392 1.139 23.873 1.00 61.84 72 ALA A N 1
ATOM 485 C CA . ALA A 1 72 ? 9.677 1.062 22.596 1.00 61.84 72 ALA A CA 1
ATOM 486 C C . ALA A 1 72 ? 8.148 1.146 22.786 1.00 61.84 72 ALA A C 1
ATOM 488 O O . ALA A 1 72 ? 7.645 0.889 23.883 1.00 61.84 72 ALA A O 1
ATOM 489 N N . GLY A 1 73 ? 7.427 1.493 21.714 1.00 66.38 73 GLY A N 1
ATOM 490 C CA . GLY A 1 73 ? 5.961 1.518 21.660 1.00 66.38 73 GLY A CA 1
ATOM 491 C C . GLY A 1 73 ? 5.301 2.883 21.929 1.00 66.38 73 GLY A C 1
ATOM 492 O O . GLY A 1 73 ? 5.974 3.900 22.136 1.00 66.38 73 GLY A O 1
ATOM 493 N N . ALA A 1 74 ? 3.962 2.898 21.911 1.00 68.06 74 ALA A N 1
ATOM 494 C CA . ALA A 1 74 ? 3.112 4.092 22.009 1.00 68.06 74 ALA A CA 1
ATOM 495 C C . ALA A 1 74 ? 3.410 4.981 23.234 1.00 68.06 74 ALA A C 1
ATOM 497 O O . ALA A 1 74 ? 3.925 4.523 24.260 1.00 68.06 74 ALA A O 1
ATOM 498 N N . ASP A 1 75 ? 3.122 6.287 23.141 1.00 75.94 75 ASP A N 1
ATOM 499 C CA . ASP A 1 75 ? 3.406 7.238 24.222 1.00 75.94 75 ASP A CA 1
ATOM 500 C C . ASP A 1 75 ? 2.375 7.235 25.345 1.00 75.94 75 ASP A C 1
ATOM 502 O O . ASP A 1 75 ? 1.339 7.889 25.288 1.00 75.94 75 ASP A O 1
ATOM 506 N N . VAL A 1 76 ? 2.696 6.466 26.388 1.00 82.12 76 VAL A N 1
ATOM 507 C CA . VAL A 1 76 ? 1.928 6.345 27.623 1.00 82.12 76 VAL A CA 1
ATOM 508 C C . VAL A 1 76 ? 2.794 6.690 28.828 1.00 82.12 76 VAL A C 1
ATOM 510 O O . VAL A 1 76 ? 3.936 6.246 28.958 1.00 82.12 76 VAL A O 1
ATOM 513 N N . ALA A 1 77 ? 2.240 7.495 29.731 1.00 85.69 77 ALA A N 1
ATOM 514 C CA . ALA A 1 77 ? 2.919 7.903 30.952 1.00 85.69 77 ALA A CA 1
ATOM 515 C C . ALA A 1 77 ? 2.636 6.916 32.095 1.00 85.69 77 ALA A C 1
ATOM 517 O O . ALA A 1 77 ? 1.480 6.597 32.375 1.00 85.69 77 ALA A O 1
ATOM 518 N N . LEU A 1 78 ? 3.689 6.494 32.802 1.00 93.69 78 LEU A N 1
ATOM 519 C CA . LEU A 1 78 ? 3.544 5.833 34.101 1.00 93.69 78 LEU A CA 1
ATOM 520 C C . LEU A 1 78 ? 3.065 6.845 35.146 1.00 93.69 78 LEU A C 1
ATOM 522 O O . LEU A 1 78 ? 3.513 7.993 35.161 1.00 93.69 78 LEU A O 1
ATOM 526 N N . ASN A 1 79 ? 2.208 6.403 36.065 1.00 95.00 79 ASN A N 1
ATOM 527 C CA . ASN A 1 79 ? 1.752 7.218 37.191 1.00 95.00 79 ASN A CA 1
ATOM 528 C C . ASN A 1 79 ? 2.907 7.643 38.124 1.00 95.00 79 ASN A C 1
ATOM 530 O O . ASN A 1 79 ? 2.911 8.767 38.621 1.00 95.00 79 ASN A O 1
ATOM 534 N N . ASP A 1 80 ? 3.878 6.755 38.348 1.00 95.00 80 ASP A N 1
ATOM 535 C CA . ASP A 1 80 ? 5.107 7.006 39.097 1.00 95.00 80 ASP A CA 1
ATOM 536 C C . ASP A 1 80 ? 6.242 6.086 38.603 1.00 95.00 80 ASP A C 1
ATOM 538 O O . ASP A 1 80 ? 6.386 4.968 39.098 1.00 95.00 80 ASP A O 1
ATOM 542 N N . PRO A 1 81 ? 7.096 6.535 37.666 1.00 95.56 81 PRO A N 1
ATOM 543 C CA . PRO A 1 81 ? 8.170 5.714 37.101 1.00 95.56 81 PRO A CA 1
ATOM 544 C C . PRO A 1 81 ? 9.277 5.333 38.104 1.00 95.56 81 PRO A C 1
ATOM 546 O O . PRO A 1 81 ? 10.198 4.611 37.730 1.00 95.56 81 PRO A O 1
ATOM 549 N N . ARG A 1 82 ? 9.235 5.817 39.356 1.00 96.12 82 ARG A N 1
ATOM 550 C CA . ARG A 1 82 ? 10.193 5.451 40.417 1.00 96.12 82 ARG A CA 1
ATOM 551 C C . ARG A 1 82 ? 9.643 4.426 41.412 1.00 96.12 82 ARG A C 1
ATOM 553 O O . ARG A 1 82 ? 10.363 4.004 42.317 1.00 96.12 82 ARG A O 1
ATOM 560 N N . SER A 1 83 ? 8.378 4.039 41.268 1.00 96.69 83 SER A N 1
ATOM 561 C CA . SER A 1 83 ? 7.761 2.985 42.071 1.00 96.69 83 SER A CA 1
ATOM 562 C C . SER A 1 83 ? 8.252 1.602 41.632 1.00 96.69 83 SER A C 1
ATOM 564 O O . SER A 1 83 ? 8.553 1.378 40.461 1.00 96.69 83 SER A O 1
ATOM 566 N N . ALA A 1 84 ? 8.270 0.644 42.562 1.00 96.12 84 ALA A N 1
ATOM 567 C CA . ALA A 1 84 ? 8.426 -0.772 42.227 1.00 96.12 84 ALA A CA 1
ATOM 568 C C . ALA A 1 84 ? 7.218 -1.305 41.431 1.00 96.12 84 ALA A C 1
ATOM 570 O O . ALA A 1 84 ? 7.361 -2.228 40.641 1.00 96.12 84 ALA A O 1
ATOM 571 N N . THR A 1 85 ? 6.035 -0.706 41.617 1.00 96.94 85 THR A N 1
ATOM 572 C CA . THR A 1 85 ? 4.776 -1.113 40.970 1.00 96.94 85 THR A CA 1
ATOM 573 C C . THR A 1 85 ? 4.070 0.070 40.297 1.00 96.94 85 THR A C 1
ATOM 575 O O . THR A 1 85 ? 3.034 0.543 40.777 1.00 96.94 85 THR A O 1
ATOM 578 N N . PRO A 1 86 ? 4.648 0.648 39.229 1.00 97.44 86 PRO A N 1
ATOM 579 C CA . PRO A 1 86 ? 3.987 1.713 38.492 1.00 97.44 86 PRO A CA 1
ATOM 580 C C . PRO A 1 86 ? 2.805 1.158 37.688 1.00 97.44 86 PRO A C 1
ATOM 582 O O . PRO A 1 86 ? 2.756 -0.023 37.346 1.00 97.44 86 PRO A O 1
ATOM 585 N N . THR A 1 87 ? 1.867 2.034 37.344 1.00 96.62 87 THR A N 1
ATOM 586 C CA . THR A 1 87 ? 0.729 1.715 36.477 1.00 96.62 87 THR A CA 1
ATOM 587 C C . THR A 1 87 ? 0.597 2.724 35.347 1.00 96.62 87 THR A C 1
ATOM 589 O O . THR A 1 87 ? 0.995 3.882 35.489 1.00 96.62 87 THR A O 1
ATOM 592 N N . PHE A 1 88 ? 0.010 2.293 34.238 1.00 93.69 88 PHE A N 1
ATOM 593 C CA . PHE A 1 88 ? -0.429 3.152 33.140 1.00 93.69 88 PHE A CA 1
ATOM 594 C C . PHE A 1 88 ? -1.724 2.603 32.545 1.00 93.69 88 PHE A C 1
ATOM 596 O O . PHE A 1 88 ? -2.097 1.462 32.805 1.00 93.69 88 PHE A O 1
ATOM 603 N N . VAL A 1 89 ? -2.421 3.414 31.754 1.00 87.25 89 VAL A N 1
ATOM 604 C CA . VAL A 1 89 ? -3.555 2.939 30.952 1.00 87.25 89 VAL A CA 1
ATOM 605 C C . VAL A 1 89 ? -3.010 2.504 29.601 1.00 87.25 89 VAL A C 1
ATOM 607 O O . VAL A 1 89 ? -2.360 3.307 28.928 1.00 87.25 89 VAL A O 1
ATOM 610 N N . ALA A 1 90 ? -3.240 1.245 29.227 1.00 83.81 90 ALA A N 1
ATOM 611 C CA . ALA A 1 90 ? -2.853 0.721 27.930 1.00 83.81 90 ALA A CA 1
ATOM 612 C C . ALA A 1 90 ? -3.438 1.620 26.828 1.00 83.81 90 ALA A C 1
ATOM 614 O O . ALA A 1 90 ? -4.636 1.924 26.884 1.00 83.81 90 ALA A O 1
ATOM 615 N N . PRO A 1 91 ? -2.636 2.052 25.836 1.00 72.50 91 PRO A N 1
ATOM 616 C CA . PRO A 1 91 ? -3.179 2.788 24.698 1.00 72.50 91 PRO A CA 1
ATOM 617 C C . PRO A 1 91 ? -4.275 1.929 24.080 1.00 72.50 91 PRO A C 1
ATOM 619 O O . PRO A 1 91 ? -4.077 0.726 24.014 1.00 72.50 91 PRO A O 1
ATOM 622 N N . GLU A 1 92 ? -5.409 2.486 23.665 1.00 67.94 92 GLU A N 1
ATOM 623 C CA . GLU A 1 92 ? -6.458 1.709 22.996 1.00 67.94 92 GLU A CA 1
ATOM 624 C C . GLU A 1 92 ? -5.985 1.349 21.575 1.00 67.94 92 GLU A C 1
ATOM 626 O O . GLU A 1 92 ? -6.103 2.202 20.690 1.00 67.94 92 GLU A O 1
ATOM 631 N N . PRO A 1 93 ? -5.425 0.145 21.301 1.00 52.53 93 PRO A N 1
ATOM 632 C CA . PRO A 1 93 ? -5.091 -0.203 19.938 1.00 52.53 93 PRO A CA 1
ATOM 633 C C . PRO A 1 93 ? -6.399 -0.554 19.239 1.00 52.53 93 PRO A C 1
ATOM 635 O O . PRO A 1 93 ? -7.208 -1.352 19.723 1.00 52.53 93 PRO A O 1
ATOM 638 N N . MET A 1 94 ? -6.636 0.080 18.100 1.00 53.09 94 MET A N 1
ATOM 639 C CA . MET A 1 94 ? -7.943 -0.017 17.466 1.00 53.09 94 MET A CA 1
ATOM 640 C C . MET A 1 94 ? -8.167 -1.390 16.809 1.00 53.09 94 MET A C 1
ATOM 642 O O . MET A 1 94 ? -9.322 -1.794 16.721 1.00 53.09 94 MET A O 1
ATOM 646 N N . GLN A 1 95 ? -7.121 -2.097 16.338 1.00 45.56 95 GLN A N 1
ATOM 647 C CA . GLN A 1 95 ? -7.281 -3.283 15.464 1.00 45.56 95 GLN A CA 1
ATOM 648 C C . GLN A 1 95 ? -6.204 -4.386 15.630 1.00 45.56 95 GLN A C 1
ATOM 650 O O . GLN A 1 95 ? -6.558 -5.558 15.644 1.00 45.56 95 GLN A O 1
ATOM 655 N N . VAL A 1 96 ? -4.930 -4.060 15.890 1.00 46.12 96 VAL A N 1
ATOM 656 C CA . VAL A 1 96 ? -3.817 -5.037 16.040 1.00 46.12 96 VAL A CA 1
ATOM 657 C C . VAL A 1 96 ? -3.150 -4.993 17.414 1.00 46.12 96 VAL A C 1
ATOM 659 O O . VAL A 1 96 ? -3.274 -3.994 18.123 1.00 46.12 96 VAL A O 1
ATOM 662 N N . SER A 1 97 ? -2.429 -6.059 17.784 1.00 58.75 97 SER A N 1
ATOM 663 C CA . SER A 1 97 ? -1.588 -6.048 18.985 1.00 58.75 97 SER A CA 1
ATOM 664 C C . SER A 1 97 ? -0.488 -4.995 18.834 1.00 58.75 97 SER A C 1
ATOM 666 O O . SER A 1 97 ? 0.138 -4.883 17.783 1.00 58.75 97 SER A O 1
ATOM 668 N N . GLN A 1 98 ? -0.239 -4.222 19.884 1.00 65.81 98 GLN A N 1
ATOM 669 C CA . GLN A 1 98 ? 0.900 -3.301 19.971 1.00 65.81 98 GLN A CA 1
ATOM 670 C C . GLN A 1 98 ? 1.806 -3.746 21.118 1.00 65.81 98 GLN A C 1
ATOM 672 O O . GLN A 1 98 ? 1.319 -4.160 22.169 1.00 65.81 98 GLN A O 1
ATOM 677 N N . PHE A 1 99 ? 3.116 -3.607 20.952 1.00 75.69 99 PHE A N 1
ATOM 678 C CA . PHE A 1 99 ? 4.084 -3.956 21.987 1.00 75.69 99 PHE A CA 1
ATOM 679 C C . PHE A 1 99 ? 4.648 -2.693 22.640 1.00 75.69 99 PHE A C 1
ATOM 681 O O . PHE A 1 99 ? 5.075 -1.755 21.962 1.00 75.69 99 PHE A O 1
ATOM 688 N N . LEU A 1 100 ? 4.647 -2.659 23.972 1.00 82.75 100 LEU A N 1
ATOM 689 C CA . LEU A 1 100 ? 5.349 -1.656 24.769 1.00 82.75 100 LEU A CA 1
ATOM 690 C C . LEU A 1 100 ? 6.484 -2.346 25.518 1.00 82.75 100 LEU A C 1
ATOM 692 O O . LEU A 1 100 ? 6.235 -3.246 26.317 1.00 82.75 100 LEU A O 1
ATOM 696 N N . ILE A 1 101 ? 7.720 -1.897 25.312 1.00 80.00 101 ILE A N 1
ATOM 697 C CA . ILE A 1 101 ? 8.878 -2.447 26.025 1.00 80.00 101 ILE A CA 1
ATOM 698 C C . ILE A 1 101 ? 9.281 -1.470 27.122 1.00 80.00 101 ILE A C 1
ATOM 700 O O . ILE A 1 101 ? 9.594 -0.305 26.849 1.00 80.00 101 ILE A O 1
ATOM 704 N N . TRP A 1 102 ? 9.316 -1.949 28.361 1.00 90.38 102 TRP A N 1
ATOM 705 C CA . TRP A 1 102 ? 9.737 -1.178 29.526 1.00 90.38 102 TRP A CA 1
ATOM 706 C C . TRP A 1 102 ? 11.041 -1.728 30.087 1.00 90.38 102 TRP A C 1
ATOM 708 O O . TRP A 1 102 ? 11.161 -2.918 30.352 1.00 90.38 102 TRP A O 1
ATOM 718 N N . GLY A 1 103 ? 12.018 -0.848 30.296 1.00 84.94 103 GLY A N 1
ATOM 719 C CA . GLY A 1 103 ? 13.262 -1.166 30.986 1.00 84.94 103 GLY A CA 1
ATOM 720 C C . GLY A 1 103 ? 13.192 -0.762 32.452 1.00 84.94 103 GLY A C 1
ATOM 721 O O . GLY A 1 103 ? 12.944 0.410 32.756 1.00 84.94 103 GLY A O 1
ATOM 722 N N . LEU A 1 104 ? 13.462 -1.712 33.341 1.00 97.31 104 LEU A N 1
ATOM 723 C CA . LEU A 1 104 ? 13.672 -1.501 34.764 1.00 97.31 104 LEU A CA 1
ATOM 724 C C . LEU A 1 104 ? 15.164 -1.325 35.045 1.00 97.31 104 LEU A C 1
ATOM 726 O O . LEU A 1 104 ? 15.987 -2.127 34.620 1.00 97.31 104 LEU A O 1
ATOM 730 N N . THR A 1 105 ? 15.516 -0.301 35.817 1.00 94.88 105 THR A N 1
ATOM 731 C CA . THR A 1 105 ? 16.809 -0.209 36.502 1.00 94.88 105 THR A CA 1
ATOM 732 C C . THR A 1 105 ? 16.592 -0.316 38.004 1.00 94.88 105 THR A C 1
ATOM 734 O O . THR A 1 105 ? 15.835 0.464 38.582 1.00 94.88 105 THR A O 1
ATOM 737 N N . VAL A 1 106 ? 17.288 -1.259 38.631 1.00 95.69 106 VAL A N 1
ATOM 738 C CA . VAL A 1 106 ? 17.404 -1.390 40.083 1.00 95.69 106 VAL A CA 1
ATOM 739 C C . VAL A 1 106 ? 18.760 -0.843 40.502 1.00 95.69 106 VAL A C 1
ATOM 741 O O . VAL A 1 106 ? 19.772 -1.121 39.864 1.00 95.69 106 VAL A O 1
ATOM 744 N N . THR A 1 107 ? 18.802 -0.057 41.573 1.00 93.31 107 THR A N 1
ATOM 745 C CA . THR A 1 107 ? 20.054 0.448 42.153 1.00 93.31 107 THR A CA 1
ATOM 746 C C . THR A 1 107 ? 20.069 0.227 43.657 1.00 93.31 107 THR A C 1
ATOM 748 O O . THR A 1 107 ? 19.106 0.569 44.348 1.00 93.31 107 THR A O 1
ATOM 751 N N . VAL A 1 108 ? 21.171 -0.334 44.152 1.00 91.06 108 VAL A N 1
ATOM 752 C CA . VAL A 1 108 ? 21.459 -0.533 45.576 1.00 91.06 108 VAL A CA 1
ATOM 753 C C . VAL A 1 108 ? 22.889 -0.072 45.823 1.00 91.06 108 VAL A C 1
ATOM 755 O O . VAL A 1 108 ? 23.823 -0.602 45.223 1.00 91.06 108 VAL A O 1
ATOM 758 N N . ASP A 1 109 ? 23.058 0.924 46.692 1.00 86.94 109 ASP A N 1
ATOM 759 C CA . ASP A 1 109 ? 24.334 1.617 46.900 1.00 86.94 109 ASP A CA 1
ATOM 760 C C . ASP A 1 109 ? 24.935 2.112 45.565 1.00 86.94 109 ASP A C 1
ATOM 762 O O . ASP A 1 109 ? 24.333 2.961 44.907 1.00 86.94 109 ASP A O 1
ATOM 766 N N . GLU A 1 110 ? 26.094 1.593 45.149 1.00 84.31 110 GLU A N 1
ATOM 767 C CA . GLU A 1 110 ? 26.755 1.939 43.876 1.00 84.31 110 GLU A CA 1
ATOM 768 C C . GLU A 1 110 ? 26.564 0.874 42.777 1.00 84.31 110 GLU A C 1
ATOM 770 O O . GLU A 1 110 ? 27.119 1.000 41.686 1.00 84.31 110 GLU A O 1
ATOM 775 N N . MET A 1 111 ? 25.784 -0.179 43.042 1.00 86.88 111 MET A N 1
ATOM 776 C CA . MET A 1 111 ? 25.508 -1.248 42.080 1.00 86.88 111 MET A CA 1
ATOM 777 C C . MET A 1 111 ? 24.186 -1.004 41.357 1.00 86.88 111 MET A C 1
ATOM 779 O O . MET A 1 111 ? 23.191 -0.629 41.980 1.00 86.88 111 MET A O 1
ATOM 783 N N . SER A 1 112 ? 24.151 -1.292 40.055 1.00 91.25 112 SER A N 1
ATOM 784 C CA . SER A 1 112 ? 22.923 -1.297 39.266 1.00 91.25 112 SER A CA 1
AT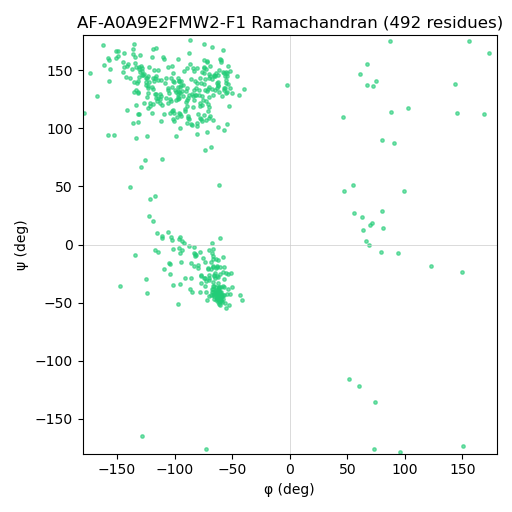OM 785 C C . SER A 1 112 ? 22.745 -2.597 38.491 1.00 91.25 112 SER A C 1
ATOM 787 O O . SER A 1 112 ? 23.707 -3.205 38.025 1.00 91.25 112 SER A O 1
ATOM 789 N N . ALA A 1 113 ? 21.489 -3.000 38.346 1.00 90.88 113 ALA A N 1
ATOM 790 C CA . ALA A 1 113 ? 21.063 -4.095 37.489 1.00 90.88 113 ALA A CA 1
ATOM 791 C C . ALA A 1 113 ? 19.890 -3.620 36.631 1.00 90.88 113 ALA A C 1
ATOM 793 O O . ALA A 1 113 ? 19.157 -2.706 37.024 1.00 90.88 113 ALA A O 1
ATOM 794 N N . VAL A 1 114 ? 19.731 -4.216 35.454 1.00 87.62 114 VAL A N 1
ATOM 795 C CA . VAL A 1 114 ? 18.659 -3.875 34.518 1.00 87.62 114 VAL A CA 1
ATOM 796 C C . VAL A 1 114 ? 17.919 -5.122 34.084 1.00 87.62 114 VAL A C 1
ATOM 798 O O . VAL A 1 114 ? 18.518 -6.191 34.009 1.00 87.62 114 VAL A O 1
ATOM 801 N N . ASP A 1 115 ? 16.639 -4.953 33.794 1.00 90.81 115 ASP A N 1
ATOM 802 C CA . ASP A 1 115 ? 15.800 -5.979 33.192 1.00 90.81 115 ASP A CA 1
ATOM 803 C C . ASP A 1 115 ? 14.716 -5.326 32.325 1.00 90.81 115 ASP A C 1
ATOM 805 O O . ASP A 1 115 ? 14.517 -4.106 32.383 1.00 90.81 115 ASP A O 1
ATOM 809 N N . THR A 1 116 ? 14.038 -6.108 31.495 1.00 86.75 116 THR A N 1
ATOM 810 C CA . THR A 1 116 ? 13.002 -5.628 30.579 1.00 86.75 116 THR A CA 1
ATOM 811 C C . THR A 1 116 ? 11.742 -6.463 30.675 1.00 86.75 116 THR A C 1
ATOM 813 O O . THR A 1 116 ? 11.821 -7.679 30.783 1.00 86.75 116 THR A O 1
ATOM 816 N N . VAL A 1 117 ? 10.592 -5.809 30.533 1.00 94.56 117 VAL A N 1
ATOM 817 C CA . VAL A 1 117 ? 9.292 -6.467 30.387 1.00 94.56 117 VAL A CA 1
ATOM 818 C C . VAL A 1 117 ? 8.612 -5.980 29.117 1.00 94.56 117 VAL A C 1
ATOM 820 O O . VAL A 1 117 ? 8.630 -4.783 28.798 1.00 94.56 117 VAL A O 1
ATOM 823 N N . GLU A 1 118 ? 8.017 -6.917 28.393 1.00 88.38 118 GLU A N 1
ATOM 824 C CA . GLU A 1 118 ? 7.185 -6.639 27.234 1.00 88.38 118 GLU A CA 1
ATOM 825 C C . GLU A 1 118 ? 5.710 -6.628 27.640 1.00 88.38 118 GLU A C 1
ATOM 827 O O . GLU A 1 118 ? 5.230 -7.521 28.339 1.00 88.38 118 GLU A O 1
ATOM 832 N N . VAL A 1 119 ? 4.988 -5.599 27.204 1.00 87.38 119 VAL A N 1
ATOM 833 C CA . VAL A 1 119 ? 3.535 -5.517 27.325 1.00 87.38 119 VAL A CA 1
ATOM 834 C C . VAL A 1 119 ? 2.933 -5.616 25.932 1.00 87.38 119 VAL A C 1
ATOM 836 O O . VAL A 1 119 ? 2.983 -4.652 25.167 1.00 87.38 119 VAL A O 1
ATOM 839 N N . GLU A 1 120 ? 2.345 -6.763 25.619 1.00 85.00 120 GLU A N 1
ATOM 840 C CA . GLU A 1 120 ? 1.487 -6.935 24.456 1.00 85.00 120 GLU A CA 1
ATOM 841 C C . GLU A 1 120 ? 0.098 -6.381 24.787 1.00 85.00 120 GLU A C 1
ATOM 843 O O . GLU A 1 120 ? -0.645 -6.911 25.617 1.00 85.00 120 GLU A O 1
ATOM 848 N N . VAL A 1 121 ? -0.278 -5.289 24.138 1.00 80.88 121 VAL A N 1
ATOM 849 C CA . VAL A 1 121 ? -1.636 -4.770 24.221 1.00 80.88 121 VAL A CA 1
ATOM 850 C C . VAL A 1 121 ? -2.413 -5.314 23.038 1.00 80.88 121 VAL A C 1
ATOM 852 O O . VAL A 1 121 ? -2.307 -4.801 21.925 1.00 80.88 121 VAL A O 1
ATOM 855 N N . LEU A 1 122 ? -3.196 -6.352 23.305 1.00 69.25 122 LEU A N 1
ATOM 856 C CA . LEU A 1 122 ? -4.126 -6.953 22.371 1.00 69.25 122 LEU A CA 1
ATOM 857 C C . LEU A 1 122 ? -5.134 -5.921 21.873 1.00 69.25 122 LEU A C 1
ATOM 859 O O . LEU A 1 122 ? -5.582 -5.050 22.641 1.00 69.25 122 LEU A O 1
ATOM 863 N N . PRO A 1 123 ? -5.601 -6.087 20.629 1.00 59.53 123 PRO A N 1
ATOM 864 C CA . PRO A 1 123 ? -6.740 -5.335 20.167 1.00 59.53 123 PRO A CA 1
ATOM 865 C C . PRO A 1 123 ? -7.953 -5.641 21.044 1.00 59.53 123 PRO A C 1
ATOM 867 O O . PRO A 1 123 ? -8.070 -6.684 21.709 1.00 59.53 123 PRO A O 1
ATOM 870 N N . LEU A 1 124 ? -8.893 -4.707 21.055 1.00 54.16 124 LEU A N 1
ATOM 871 C CA . LEU A 1 124 ? -10.212 -4.977 21.605 1.00 54.16 124 LEU A CA 1
ATOM 872 C C . LEU A 1 124 ? -10.804 -6.233 20.906 1.00 54.16 124 LEU A C 1
ATOM 874 O O . LEU A 1 124 ? -10.462 -6.527 19.764 1.00 54.16 124 LEU A O 1
ATOM 878 N N . THR A 1 125 ? -11.616 -7.055 21.592 1.00 45.47 125 THR A N 1
ATOM 879 C CA . THR A 1 125 ? -12.177 -8.280 20.959 1.00 45.47 125 THR A CA 1
ATOM 880 C C . THR A 1 125 ? -12.974 -7.942 19.703 1.00 45.47 125 THR A C 1
ATOM 882 O O . THR A 1 125 ? -13.339 -6.787 19.515 1.00 45.47 125 THR A O 1
ATOM 885 N N . GLU A 1 126 ? -13.336 -8.932 18.877 1.00 40.34 126 GLU A N 1
ATOM 886 C CA . GLU A 1 126 ? -14.154 -8.667 17.687 1.00 40.34 126 GLU A CA 1
ATOM 887 C C . GLU A 1 126 ? -15.464 -7.894 17.989 1.00 40.34 126 GLU A C 1
ATOM 889 O O . GLU A 1 126 ? -15.989 -7.153 17.166 1.00 40.34 126 GLU A O 1
ATOM 894 N N . SER A 1 127 ? -15.964 -8.016 19.221 1.00 42.12 127 SER A N 1
ATOM 895 C CA . SER A 1 127 ? -17.114 -7.281 19.758 1.00 42.12 127 SER A CA 1
ATOM 896 C C . SER A 1 127 ? -16.850 -5.787 20.018 1.00 42.12 127 SER A C 1
ATOM 898 O O . SER A 1 127 ? -17.792 -5.009 20.140 1.00 42.12 127 SER A O 1
ATOM 900 N N . ASP A 1 128 ? -15.590 -5.382 20.154 1.00 42.44 128 ASP A N 1
ATOM 901 C CA . ASP A 1 128 ? -15.175 -4.061 20.624 1.00 42.44 128 ASP A CA 1
ATOM 902 C C . ASP A 1 128 ? -14.237 -3.312 19.650 1.00 42.44 128 ASP A C 1
ATOM 904 O O . ASP A 1 128 ? -14.302 -2.080 19.618 1.00 42.44 128 ASP A O 1
ATOM 908 N N . ALA A 1 129 ? -13.425 -4.022 18.849 1.00 39.41 129 ALA A N 1
ATOM 909 C CA . ALA A 1 129 ? -12.489 -3.474 17.848 1.00 39.41 129 ALA A CA 1
ATOM 910 C C . ALA A 1 129 ? -13.091 -3.313 16.447 1.00 39.41 129 ALA A C 1
ATOM 912 O O . ALA A 1 129 ? -12.684 -2.423 15.695 1.00 39.41 129 ALA A O 1
ATOM 913 N N . TYR A 1 130 ? -14.078 -4.137 16.078 1.00 38.31 130 TYR A N 1
ATOM 914 C CA . TYR A 1 130 ? -14.774 -3.924 14.816 1.00 38.31 130 TYR A CA 1
ATOM 915 C C . TYR A 1 130 ? -15.662 -2.710 15.003 1.00 38.31 130 TYR A C 1
ATOM 917 O O . TYR A 1 130 ? -16.503 -2.655 15.907 1.00 38.31 130 TYR A O 1
ATOM 925 N N . GLY A 1 131 ? -15.460 -1.715 14.139 1.00 41.19 131 GLY A N 1
ATOM 926 C CA . GLY A 1 131 ? -16.404 -0.626 13.963 1.00 41.19 131 GLY A CA 1
ATOM 927 C C . GLY A 1 131 ? -17.813 -1.194 14.014 1.00 41.19 131 GLY A C 1
ATOM 928 O O . GLY A 1 131 ? -18.086 -2.258 13.455 1.00 41.19 131 GLY A O 1
ATOM 929 N N . VAL A 1 132 ? -18.679 -0.525 14.766 1.00 46.06 132 VAL A N 1
ATOM 930 C CA . VAL A 1 132 ? -20.049 -0.978 14.951 1.00 46.06 132 VAL A CA 1
ATOM 931 C C . VAL A 1 132 ? -20.599 -1.406 13.608 1.00 46.06 132 VAL A C 1
ATOM 933 O O . VAL A 1 132 ? -20.507 -0.635 12.649 1.00 46.06 132 VAL A O 1
ATOM 936 N N . HIS A 1 133 ? -21.167 -2.609 13.535 1.00 55.62 133 HIS A N 1
ATOM 937 C CA . HIS A 1 133 ? -22.043 -2.932 12.427 1.00 55.62 133 HIS A CA 1
ATOM 938 C C . HIS A 1 133 ? -23.151 -1.883 12.447 1.00 55.62 133 HIS A C 1
ATOM 940 O O . HIS A 1 133 ? -24.058 -1.907 13.279 1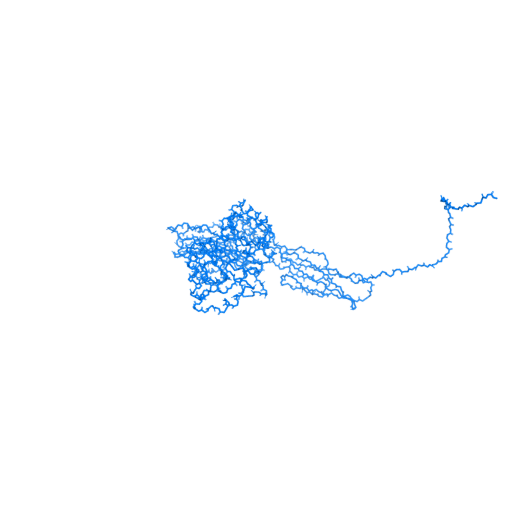.00 55.62 133 HIS A O 1
ATOM 946 N N . VAL A 1 134 ? -22.996 -0.875 11.599 1.00 65.38 134 VAL A N 1
ATOM 947 C CA . VAL A 1 134 ? -24.064 0.039 11.274 1.00 65.38 134 VAL A CA 1
ATOM 948 C C . VAL A 1 134 ? -24.939 -0.751 10.327 1.00 65.38 134 VAL A C 1
ATOM 950 O O . VAL A 1 134 ? -24.557 -1.014 9.189 1.00 65.38 134 VAL A O 1
ATOM 953 N N . GLU A 1 135 ? -26.092 -1.182 10.814 1.00 74.56 135 GLU A N 1
ATOM 954 C CA . GLU A 1 135 ? -27.095 -1.755 9.937 1.00 74.56 135 GLU A CA 1
ATOM 955 C C . GLU A 1 135 ? -27.783 -0.596 9.221 1.00 74.56 135 GLU A C 1
ATOM 957 O O . GLU A 1 135 ? -28.525 0.178 9.837 1.00 74.56 135 GLU A O 1
ATOM 962 N N . PHE A 1 136 ? -27.508 -0.457 7.924 1.00 76.50 136 PHE A N 1
ATOM 963 C CA . PHE A 1 136 ? -28.273 0.431 7.061 1.00 76.50 136 PHE A CA 1
ATOM 964 C C . PHE A 1 136 ? -29.660 -0.165 6.854 1.00 76.50 136 PHE A C 1
ATOM 966 O O . PHE A 1 136 ? -29.815 -1.268 6.342 1.00 76.50 136 PHE A O 1
ATOM 973 N N . MET A 1 137 ? -30.671 0.572 7.301 1.00 81.19 137 MET A N 1
ATOM 974 C CA . MET A 1 137 ? -32.062 0.131 7.267 1.00 81.19 137 MET A CA 1
ATOM 975 C C . MET A 1 137 ? -32.806 0.638 6.032 1.00 81.19 137 MET A C 1
ATOM 977 O O . MET A 1 137 ? -33.714 -0.028 5.543 1.00 81.19 137 MET A O 1
ATOM 981 N N . SER A 1 138 ? -32.475 1.843 5.563 1.00 83.88 138 SER A N 1
ATOM 982 C CA . SER A 1 138 ? -33.057 2.423 4.352 1.00 83.88 138 SER A CA 1
ATOM 983 C C . SER A 1 138 ? -32.128 3.475 3.757 1.00 83.88 138 SER A C 1
ATOM 985 O O . SER A 1 138 ? -31.356 4.109 4.483 1.00 83.88 138 SER A O 1
ATOM 987 N N . GLY A 1 139 ? -32.191 3.644 2.439 1.00 80.81 139 GLY A N 1
ATOM 988 C CA . GLY A 1 139 ? -31.361 4.594 1.718 1.00 80.81 139 GLY A CA 1
ATOM 989 C C . GLY A 1 139 ? -31.160 4.217 0.253 1.00 80.81 139 GLY A C 1
ATOM 990 O O . GLY A 1 139 ? -31.619 3.162 -0.187 1.00 80.81 139 GLY A O 1
ATOM 991 N N . PRO A 1 140 ? -30.487 5.085 -0.513 1.00 72.50 140 PRO A N 1
ATOM 992 C CA . PRO A 1 140 ? -30.021 4.752 -1.846 1.00 72.50 140 PRO A CA 1
ATOM 993 C C . PRO A 1 140 ? -28.875 3.732 -1.770 1.00 72.50 140 PRO A C 1
ATOM 995 O O . PRO A 1 140 ? -27.952 3.886 -0.972 1.00 72.50 140 PRO A O 1
ATOM 998 N N . GLU A 1 141 ? -28.917 2.707 -2.622 1.00 62.09 141 GLU A N 1
ATOM 999 C CA . GLU A 1 141 ? -27.879 1.676 -2.720 1.00 62.09 141 GLU A CA 1
ATOM 1000 C C . GLU A 1 141 ? -27.331 1.603 -4.147 1.00 62.09 141 GLU A C 1
ATOM 1002 O O . GLU A 1 141 ? -28.077 1.627 -5.130 1.00 62.09 141 GLU A O 1
ATOM 1007 N N . GLY A 1 142 ? -26.008 1.505 -4.272 1.00 60.16 142 GLY A N 1
ATOM 1008 C CA . GLY A 1 142 ? -25.342 1.334 -5.557 1.00 60.16 142 GLY A CA 1
ATOM 1009 C C . GLY A 1 142 ? -25.617 2.488 -6.523 1.00 60.16 142 GLY A C 1
ATOM 1010 O O . GLY A 1 142 ? -25.287 3.643 -6.257 1.00 60.16 142 GLY A O 1
ATOM 1011 N N . THR A 1 143 ? -26.185 2.174 -7.688 1.00 62.72 143 THR A N 1
ATOM 1012 C CA . THR A 1 143 ? -26.476 3.178 -8.720 1.00 62.72 143 THR A CA 1
ATOM 1013 C C . THR A 1 143 ? -27.866 3.772 -8.496 1.00 62.72 143 THR A C 1
ATOM 1015 O O . THR A 1 143 ? -28.872 3.110 -8.737 1.00 62.72 143 THR A O 1
ATOM 1018 N N . THR A 1 144 ? -27.927 5.031 -8.067 1.00 69.19 144 THR A N 1
ATOM 1019 C CA . THR A 1 144 ? -29.158 5.765 -7.761 1.00 69.19 144 THR A CA 1
ATOM 1020 C C . THR A 1 144 ? -29.241 7.071 -8.556 1.00 69.19 144 THR A C 1
ATOM 1022 O O . THR A 1 144 ? -28.260 7.786 -8.727 1.00 69.19 144 THR A O 1
ATOM 1025 N N . ALA A 1 145 ? -30.429 7.416 -9.053 1.00 76.00 145 ALA A N 1
ATOM 1026 C CA . ALA A 1 145 ? -30.633 8.655 -9.801 1.00 76.00 145 ALA A CA 1
ATOM 1027 C C . ALA A 1 145 ? -30.331 9.914 -8.950 1.00 76.00 145 ALA A C 1
ATOM 1029 O O . ALA A 1 145 ? -30.562 9.897 -7.740 1.00 76.00 145 ALA A O 1
ATOM 1030 N N . PRO A 1 146 ? -29.884 11.028 -9.561 1.00 82.19 146 PRO A N 1
ATOM 1031 C CA . PRO A 1 146 ? -29.682 12.282 -8.837 1.00 82.19 146 PRO A CA 1
ATOM 1032 C C . PRO A 1 146 ? -30.954 12.736 -8.098 1.00 82.19 146 PRO A C 1
ATOM 1034 O O . PRO A 1 146 ? -32.056 12.616 -8.639 1.00 82.19 146 PRO A O 1
ATOM 1037 N N . GLY A 1 147 ? -30.809 13.283 -6.889 1.00 84.94 147 GLY A N 1
ATOM 1038 C CA . GLY A 1 147 ? -31.930 13.746 -6.063 1.00 84.94 147 GLY A CA 1
ATOM 1039 C C . GLY A 1 147 ? -31.677 13.675 -4.555 1.00 84.94 147 GLY A C 1
ATOM 1040 O O . GLY A 1 147 ? -30.576 13.347 -4.115 1.00 84.94 147 GLY A O 1
ATOM 1041 N N . SER A 1 148 ? -32.726 13.958 -3.781 1.00 88.88 148 SER A N 1
ATOM 1042 C CA . SER A 1 148 ? -32.722 13.922 -2.315 1.00 88.88 148 SER A CA 1
ATOM 1043 C C . SER A 1 148 ? -33.331 12.618 -1.805 1.00 88.88 148 SER A C 1
ATOM 1045 O O . SER A 1 148 ? -34.401 12.220 -2.277 1.00 88.88 148 SER A O 1
ATOM 1047 N N . TYR A 1 149 ? -32.672 11.958 -0.854 1.00 88.19 149 TYR A N 1
ATOM 1048 C CA . TYR A 1 149 ? -33.083 10.653 -0.334 1.00 88.19 149 TYR A CA 1
ATOM 1049 C C . TYR A 1 149 ? -32.991 10.622 1.185 1.00 88.19 149 TYR A C 1
ATOM 1051 O O . TYR A 1 149 ? -32.021 11.107 1.758 1.00 88.19 149 TYR A O 1
ATOM 1059 N N . GLU A 1 150 ? -33.971 10.006 1.838 1.00 91.19 150 GLU A N 1
ATOM 1060 C CA . GLU A 1 150 ? -33.873 9.684 3.261 1.00 91.19 150 GLU A CA 1
ATOM 1061 C C . GLU A 1 150 ? -32.975 8.464 3.457 1.00 91.19 150 GLU A C 1
ATOM 1063 O O . GLU A 1 150 ? -33.060 7.488 2.708 1.00 91.19 150 GLU A O 1
ATOM 1068 N N . VAL A 1 151 ? -32.132 8.524 4.481 1.00 89.31 151 VAL A N 1
ATOM 1069 C CA . VAL A 1 151 ? -31.288 7.420 4.933 1.00 89.31 151 VAL A CA 1
ATOM 1070 C C . VAL A 1 151 ? -31.540 7.155 6.405 1.00 89.31 151 VAL A C 1
ATOM 1072 O O . VAL A 1 151 ? -31.722 8.086 7.191 1.00 89.31 151 VAL A O 1
ATOM 1075 N N . SER A 1 152 ? -31.509 5.883 6.794 1.00 90.75 152 SER A N 1
ATOM 1076 C CA . SER A 1 152 ? -31.634 5.486 8.194 1.00 90.75 152 SER A CA 1
ATOM 1077 C C . SER A 1 152 ? -30.743 4.307 8.540 1.00 90.75 152 SER A C 1
ATOM 1079 O O . SER A 1 152 ? -30.614 3.372 7.746 1.00 90.75 152 SER A O 1
ATOM 1081 N N . TRP A 1 153 ? -30.197 4.307 9.749 1.00 87.88 153 TRP A N 1
ATOM 1082 C CA . TRP A 1 153 ? -29.317 3.251 10.233 1.00 87.88 153 TRP A CA 1
ATOM 1083 C C . TRP A 1 153 ? -29.386 3.088 11.748 1.00 87.88 153 TRP A C 1
ATOM 1085 O O . TRP A 1 153 ? -29.883 3.962 12.461 1.00 87.88 153 TRP A O 1
ATOM 1095 N N . ARG A 1 154 ? -28.837 1.984 12.256 1.00 86.06 154 ARG A N 1
ATOM 1096 C CA . ARG A 1 154 ? -28.661 1.763 13.696 1.00 86.06 154 ARG A CA 1
ATOM 1097 C C . ARG A 1 154 ? -27.329 1.101 14.016 1.00 86.06 154 ARG A C 1
ATOM 1099 O O . ARG A 1 154 ? -26.763 0.390 13.194 1.00 86.06 154 ARG A O 1
ATOM 1106 N N . PHE A 1 155 ? -26.865 1.320 15.237 1.00 81.69 155 PHE A N 1
ATOM 1107 C CA . PHE A 1 155 ? -25.702 0.651 15.812 1.00 81.69 155 PHE A CA 1
ATOM 1108 C C . PHE A 1 155 ? -26.125 -0.696 16.422 1.00 81.69 155 PHE A C 1
ATOM 1110 O O . PHE A 1 155 ? -27.090 -0.736 17.186 1.00 81.69 155 PHE A O 1
ATOM 1117 N N . LEU A 1 156 ? -25.437 -1.795 16.089 1.00 71.94 156 LEU A N 1
ATOM 1118 C CA . LEU A 1 156 ? -25.810 -3.142 16.552 1.00 71.94 156 LEU A CA 1
ATOM 1119 C C . LEU A 1 156 ? -25.251 -3.540 17.930 1.00 71.94 156 LEU A C 1
ATOM 1121 O O . LEU A 1 156 ? -25.749 -4.489 18.528 1.00 71.94 156 LEU A O 1
ATOM 1125 N N . ASP A 1 157 ? -24.247 -2.833 18.449 1.00 65.62 157 ASP A N 1
ATOM 1126 C CA . ASP A 1 157 ? -23.499 -3.240 19.649 1.00 65.62 157 ASP A CA 1
ATOM 1127 C C . ASP A 1 157 ? -24.034 -2.635 20.962 1.00 65.62 157 ASP A C 1
ATOM 1129 O O . ASP A 1 157 ? -23.550 -2.956 22.044 1.00 65.62 157 ASP A O 1
ATOM 1133 N N . GLY A 1 158 ? -25.032 -1.745 20.886 1.00 65.88 158 GLY A N 1
ATOM 1134 C CA . GLY A 1 158 ? -25.640 -1.091 22.052 1.00 65.88 158 GLY A CA 1
ATOM 1135 C C . GLY A 1 158 ? -24.707 -0.144 22.821 1.00 65.88 158 GLY A C 1
ATOM 1136 O O . GLY A 1 158 ? -25.118 0.425 23.836 1.00 65.88 158 GLY A O 1
ATOM 1137 N N . THR A 1 159 ? -23.474 0.058 22.351 1.00 68.12 159 THR A N 1
ATOM 1138 C CA . THR A 1 159 ? -22.482 0.896 23.023 1.00 68.12 159 THR A CA 1
ATOM 1139 C C . THR A 1 159 ? -22.840 2.375 22.859 1.00 68.12 159 THR A C 1
ATOM 1141 O O . THR A 1 159 ? -23.098 2.813 21.734 1.00 68.12 159 THR A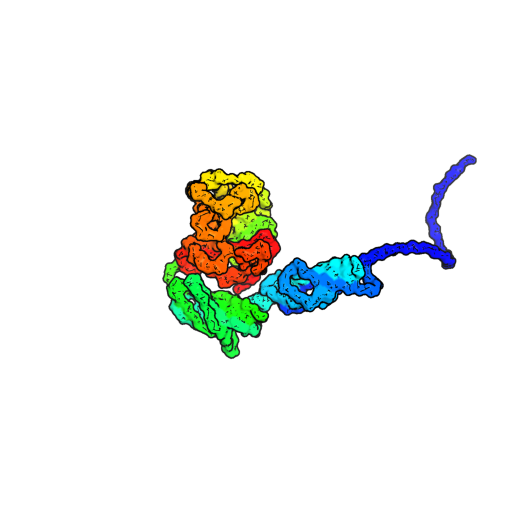 O 1
ATOM 1144 N N . PRO A 1 160 ? -22.805 3.190 23.932 1.00 69.38 160 PRO A N 1
ATOM 1145 C CA . PRO A 1 160 ? -23.063 4.622 23.832 1.00 69.38 160 PRO A CA 1
ATOM 1146 C C . PRO A 1 160 ? -22.127 5.327 22.839 1.00 69.38 160 PRO A C 1
ATOM 1148 O O . PRO A 1 160 ? -20.910 5.133 22.871 1.00 69.38 160 PRO A O 1
ATOM 1151 N N . ARG A 1 161 ? -22.697 6.190 21.989 1.00 80.94 161 ARG A N 1
ATOM 1152 C CA . ARG A 1 161 ? -21.977 7.014 21.006 1.00 80.94 161 ARG A CA 1
ATOM 1153 C C . ARG A 1 161 ? -22.282 8.490 21.227 1.00 80.94 161 ARG A C 1
ATOM 1155 O O . ARG A 1 161 ? -23.408 8.853 21.566 1.00 80.94 161 ARG A O 1
ATOM 1162 N N . SER A 1 162 ? -21.292 9.342 20.996 1.00 85.50 162 SER A N 1
ATOM 1163 C CA . SER A 1 162 ? -21.459 10.796 20.930 1.00 85.50 162 SER A CA 1
ATOM 1164 C C . SER A 1 162 ? -21.056 11.309 19.550 1.00 85.50 162 SER A C 1
ATOM 1166 O O . SER A 1 162 ? -20.505 10.556 18.752 1.00 85.50 162 SER A O 1
ATOM 1168 N N . ASN A 1 163 ? -21.378 12.570 19.240 1.00 89.69 163 ASN A N 1
ATOM 1169 C CA . ASN A 1 163 ? -21.038 13.212 17.963 1.00 89.69 163 ASN A CA 1
ATOM 1170 C C . ASN A 1 163 ? -21.359 12.335 16.744 1.00 89.69 163 ASN A C 1
ATOM 1172 O O . ASN A 1 163 ? -20.521 12.168 15.866 1.00 89.69 163 ASN A O 1
ATOM 1176 N N . VAL A 1 164 ? -22.544 11.724 16.710 1.00 90.75 164 VAL A N 1
ATOM 1177 C CA . VAL A 1 164 ? -22.958 10.924 15.554 1.00 90.75 164 VAL A CA 1
ATOM 1178 C C . VAL A 1 164 ? -23.399 11.883 14.458 1.00 90.75 164 VAL A C 1
ATOM 1180 O O . VAL A 1 164 ? -24.300 12.677 14.692 1.00 90.75 164 VAL A O 1
ATOM 1183 N N . TYR A 1 165 ? -22.791 11.854 13.281 1.00 90.25 165 TYR A N 1
ATOM 1184 C CA . TYR A 1 165 ? -23.190 12.688 12.146 1.00 90.25 165 TYR A CA 1
ATOM 1185 C C . TYR A 1 165 ? -22.907 11.973 10.829 1.00 90.25 165 TYR A C 1
ATOM 1187 O O . TYR A 1 165 ? -22.146 11.010 10.773 1.00 90.25 165 TYR A O 1
ATOM 1195 N N . LEU A 1 166 ? -23.534 12.442 9.758 1.00 87.50 166 LEU A N 1
ATOM 1196 C CA . LEU A 1 166 ? -23.283 11.947 8.417 1.00 87.50 166 LEU A CA 1
ATOM 1197 C C . LEU A 1 166 ? -22.275 12.860 7.717 1.00 87.50 166 LEU A C 1
ATOM 1199 O O . LEU A 1 166 ? -22.430 14.078 7.716 1.00 87.50 166 LEU A O 1
ATOM 1203 N N . SER A 1 167 ? -21.247 12.282 7.115 1.00 84.25 167 SER A N 1
ATOM 1204 C CA . SER A 1 167 ? -20.228 12.996 6.351 1.00 84.25 167 SER A CA 1
ATOM 1205 C C . SER A 1 167 ? -20.350 12.633 4.878 1.00 84.25 167 SER A C 1
ATOM 1207 O O . SER A 1 167 ? -20.388 11.452 4.536 1.00 84.25 167 SER A O 1
ATOM 1209 N N . ARG A 1 168 ? -20.440 13.645 4.015 1.00 81.06 168 ARG A N 1
ATOM 1210 C CA . ARG A 1 168 ? -20.384 13.510 2.561 1.00 81.06 168 ARG A CA 1
ATOM 1211 C C . ARG A 1 168 ? -18.973 13.792 2.080 1.00 81.06 168 ARG A C 1
ATOM 1213 O O . ARG A 1 168 ? -18.459 14.884 2.329 1.00 81.06 168 ARG A O 1
ATOM 1220 N N . ASP A 1 169 ? -18.435 12.861 1.312 1.00 72.81 169 ASP A N 1
ATOM 1221 C CA . ASP A 1 169 ? -17.145 12.981 0.647 1.00 72.81 169 ASP A CA 1
ATOM 1222 C C . ASP A 1 169 ? -17.315 12.902 -0.882 1.00 72.81 169 ASP A C 1
ATOM 1224 O O . ASP A 1 169 ? -18.186 12.174 -1.375 1.00 72.81 169 ASP A O 1
ATOM 1228 N N . CYS A 1 170 ? -16.529 13.680 -1.632 1.00 66.75 170 CYS A N 1
ATOM 1229 C CA . CYS A 1 170 ? -16.459 13.604 -3.096 1.00 66.75 170 CYS A CA 1
ATOM 1230 C C . CYS A 1 170 ? -15.198 14.251 -3.690 1.00 66.75 170 CYS A C 1
ATOM 1232 O O . CYS A 1 170 ? -14.639 15.209 -3.161 1.00 66.75 170 CYS A O 1
ATOM 1234 N N . CYS A 1 171 ? -14.812 13.777 -4.880 1.00 59.19 171 CYS A N 1
ATOM 1235 C CA . CYS A 1 171 ? -13.795 14.420 -5.708 1.00 59.19 171 CYS A CA 1
ATOM 1236 C C . CYS A 1 171 ? -14.237 15.833 -6.135 1.00 59.19 171 CYS A C 1
ATOM 1238 O O . CYS A 1 171 ? -15.393 16.063 -6.508 1.00 59.19 171 CYS A O 1
ATOM 1240 N N . GLU A 1 172 ? -13.299 16.784 -6.077 1.00 59.38 172 GLU A N 1
ATOM 1241 C CA . GLU A 1 172 ? -13.484 18.182 -6.506 1.00 59.38 172 GLU A CA 1
ATOM 1242 C C . GLU A 1 172 ? -14.659 18.920 -5.837 1.00 59.38 172 GLU A C 1
ATOM 1244 O O . GLU A 1 172 ? -15.253 19.842 -6.408 1.00 59.38 172 GLU A O 1
ATOM 1249 N N . CYS A 1 173 ? -15.033 18.508 -4.627 1.00 61.00 173 CYS A N 1
ATOM 1250 C CA . CYS A 1 173 ? -16.093 19.133 -3.852 1.00 61.00 173 CYS A CA 1
ATOM 1251 C C . CYS A 1 173 ? -15.615 19.432 -2.427 1.00 61.00 173 CYS A C 1
ATOM 1253 O O . CYS A 1 173 ? -14.624 18.890 -1.946 1.00 61.00 173 CYS A O 1
ATOM 1255 N N . GLN A 1 174 ? -16.340 20.307 -1.734 1.00 65.81 174 GLN A N 1
ATOM 1256 C CA . GLN A 1 174 ? -16.159 20.463 -0.299 1.00 65.81 174 GLN A CA 1
ATOM 1257 C C . GLN A 1 174 ? -16.884 19.325 0.431 1.00 65.81 174 GLN A C 1
ATOM 1259 O O . GLN A 1 174 ? -18.063 19.064 0.152 1.00 65.81 174 GLN A O 1
ATOM 1264 N N . ASN A 1 175 ? -16.197 18.703 1.391 1.00 70.56 175 ASN A N 1
ATOM 1265 C CA . ASN A 1 175 ? -16.805 17.734 2.298 1.00 70.56 175 ASN A CA 1
ATOM 1266 C C . ASN A 1 175 ? -17.878 18.431 3.134 1.00 70.56 175 ASN A C 1
ATOM 1268 O O . ASN A 1 175 ? -17.669 19.537 3.640 1.00 70.56 175 ASN A O 1
ATOM 1272 N N . ILE A 1 176 ? -19.041 17.795 3.255 1.00 80.00 176 ILE A N 1
ATOM 1273 C CA . ILE A 1 176 ? -20.176 18.351 3.996 1.00 80.00 176 ILE A CA 1
ATOM 1274 C C . ILE A 1 176 ? -20.549 17.386 5.104 1.00 80.00 176 ILE A C 1
ATOM 1276 O O . ILE A 1 176 ? -20.915 16.247 4.840 1.00 80.00 176 ILE A O 1
ATOM 1280 N N . ASN A 1 177 ? -20.513 17.872 6.339 1.00 87.19 177 ASN A N 1
ATOM 1281 C CA . ASN A 1 177 ? -21.022 17.143 7.489 1.00 87.19 177 ASN A CA 1
ATOM 1282 C C . ASN A 1 177 ? -22.450 17.600 7.793 1.00 87.19 177 ASN A C 1
ATOM 1284 O O . ASN A 1 177 ? -22.761 18.792 7.712 1.00 87.19 177 ASN A O 1
ATOM 1288 N N . SER A 1 178 ? -23.316 16.661 8.161 1.00 89.50 178 SER A N 1
ATOM 1289 C CA . SER A 1 178 ? -24.609 16.972 8.753 1.00 89.50 178 SER A CA 1
ATOM 1290 C C . SER A 1 178 ? -24.423 17.595 10.138 1.00 89.50 178 SER A C 1
ATOM 1292 O O . SER A 1 178 ? -23.343 17.557 10.733 1.00 89.50 178 SER A O 1
ATOM 1294 N N . ALA A 1 179 ? -25.512 18.118 10.699 1.00 92.31 179 ALA A N 1
ATOM 1295 C CA . ALA A 1 179 ? -25.571 18.347 12.137 1.00 92.31 179 ALA A CA 1
ATOM 1296 C C . ALA A 1 179 ? -25.404 17.020 12.904 1.00 92.31 179 ALA A C 1
ATOM 1298 O O . ALA A 1 179 ? -25.645 15.944 12.349 1.00 92.31 179 ALA A O 1
ATOM 1299 N N . ILE A 1 180 ? -25.026 17.108 14.184 1.00 94.56 180 ILE A N 1
ATOM 1300 C CA . ILE A 1 180 ? -25.026 15.950 15.086 1.00 94.56 180 ILE A CA 1
ATOM 1301 C C . ILE A 1 180 ? -26.458 15.417 15.205 1.00 94.56 180 ILE A C 1
ATOM 1303 O O . ILE A 1 180 ? -27.401 16.171 15.447 1.00 94.56 180 ILE A O 1
ATOM 1307 N N . LEU A 1 181 ? -26.594 14.111 15.034 1.00 93.62 181 LEU A N 1
ATOM 1308 C CA . LEU A 1 181 ? -27.830 13.353 15.026 1.00 93.62 181 LEU A CA 1
ATOM 1309 C C . LEU A 1 181 ? -28.029 12.647 16.370 1.00 93.62 181 LEU A C 1
ATOM 1311 O O . LEU A 1 181 ? -27.083 12.195 17.018 1.00 93.62 181 LEU A O 1
ATOM 1315 N N . THR A 1 182 ? -29.290 12.507 16.761 1.00 92.44 182 THR A N 1
ATOM 1316 C CA . THR A 1 182 ? -29.721 11.722 17.922 1.00 92.44 182 THR A CA 1
ATOM 1317 C C . THR A 1 182 ? -30.625 10.590 17.454 1.00 92.44 182 THR A C 1
ATOM 1319 O O . THR A 1 182 ? -31.453 10.839 16.574 1.00 92.44 182 THR A O 1
ATOM 1322 N N . PRO A 1 183 ? -30.514 9.382 18.029 1.00 91.75 183 PRO A N 1
ATOM 1323 C CA . PRO A 1 183 ? -31.379 8.286 17.636 1.00 91.75 183 PRO A CA 1
ATOM 1324 C C . PRO A 1 183 ? -32.809 8.507 18.135 1.00 91.75 183 PRO A C 1
ATOM 1326 O O . PRO A 1 183 ? -33.041 9.207 19.125 1.00 91.75 183 PRO A O 1
ATOM 1329 N N . ASP A 1 184 ? -33.767 7.868 17.473 1.00 90.94 184 ASP A N 1
ATOM 1330 C CA . ASP A 1 184 ? -35.127 7.733 17.976 1.00 90.94 184 ASP A CA 1
ATOM 1331 C C . ASP A 1 184 ? -35.219 6.725 19.144 1.00 90.94 184 ASP A C 1
ATOM 1333 O O . ASP A 1 184 ? -34.225 6.167 19.617 1.00 90.94 184 ASP A O 1
ATOM 1337 N N . ALA A 1 185 ? -36.439 6.470 19.626 1.00 87.62 185 ALA A N 1
ATOM 1338 C CA . ALA A 1 185 ? -36.680 5.532 20.725 1.00 87.62 185 ALA A CA 1
ATOM 1339 C C . ALA A 1 185 ? -36.294 4.071 20.404 1.00 87.62 185 ALA A C 1
ATOM 1341 O O . ALA A 1 185 ? -36.152 3.269 21.325 1.00 87.62 185 ALA A O 1
ATOM 1342 N N . GLY A 1 186 ? -36.148 3.721 19.123 1.00 86.06 186 GLY A N 1
ATOM 1343 C CA . GLY A 1 186 ? -35.699 2.414 18.648 1.00 86.06 186 GLY A CA 1
ATOM 1344 C C . GLY A 1 186 ? -34.192 2.333 18.394 1.00 86.06 186 GLY A C 1
ATOM 1345 O O . GLY A 1 186 ? -33.723 1.288 17.944 1.00 86.06 186 GLY A O 1
ATOM 1346 N N . GLY A 1 187 ? -33.432 3.400 18.668 1.00 87.69 187 GLY A N 1
ATOM 1347 C CA . GLY A 1 187 ? -31.997 3.455 18.387 1.00 87.69 187 GLY A CA 1
ATOM 1348 C C . GLY A 1 187 ? -31.664 3.789 16.928 1.00 87.69 187 GLY A C 1
ATOM 1349 O O . GLY A 1 187 ? -30.522 3.589 16.513 1.00 87.69 187 GLY A O 1
ATOM 1350 N N . ILE A 1 188 ? -32.639 4.267 16.146 1.00 90.50 188 ILE A N 1
ATOM 1351 C CA . ILE A 1 188 ? -32.483 4.544 14.716 1.00 90.50 188 ILE A CA 1
ATOM 1352 C C . ILE A 1 188 ? -32.087 6.004 14.517 1.00 90.50 188 ILE A C 1
ATOM 1354 O O . ILE A 1 188 ? -32.755 6.921 14.993 1.00 90.50 188 ILE A O 1
ATOM 1358 N N . TYR A 1 189 ? -31.014 6.217 13.768 1.00 92.19 189 TYR A N 1
ATOM 1359 C CA . TYR A 1 189 ? -30.607 7.518 13.256 1.00 92.19 189 TYR A CA 1
ATOM 1360 C C . TYR A 1 189 ? -31.165 7.688 11.847 1.00 92.19 189 TYR A C 1
ATOM 1362 O O . TYR A 1 189 ? -31.161 6.736 11.067 1.00 92.19 189 TYR A O 1
ATOM 1370 N N . ALA A 1 190 ? -31.622 8.892 11.511 1.00 91.75 190 ALA A N 1
ATOM 1371 C CA . ALA A 1 190 ? -32.100 9.210 10.172 1.00 91.75 190 ALA A CA 1
ATOM 1372 C C . ALA A 1 190 ? -31.761 10.651 9.777 1.00 91.75 190 ALA A C 1
ATOM 1374 O O . ALA A 1 190 ? -31.698 11.540 10.629 1.00 91.75 190 ALA A O 1
ATOM 1375 N N . THR A 1 191 ? -31.530 10.868 8.484 1.00 92.81 191 THR A N 1
ATOM 1376 C CA . THR A 1 191 ? -31.320 12.187 7.866 1.00 92.81 191 THR A CA 1
ATOM 1377 C C . THR A 1 191 ? -31.524 12.085 6.353 1.00 92.81 191 THR A C 1
ATOM 1379 O O . THR A 1 191 ? -31.596 10.985 5.810 1.00 92.81 191 THR A O 1
ATOM 1382 N N . SER A 1 192 ? -31.535 13.216 5.650 1.00 89.75 192 SER A N 1
ATOM 1383 C CA . SER A 1 192 ? -31.523 13.253 4.185 1.00 89.75 192 SER A CA 1
ATOM 1384 C C . SER A 1 192 ? -30.096 13.335 3.623 1.00 89.75 192 SER A C 1
ATOM 1386 O O . SER A 1 192 ? -29.208 13.948 4.227 1.00 89.75 192 SER A O 1
ATOM 1388 N N . VAL A 1 193 ? -29.891 12.760 2.439 1.00 87.06 193 VAL A N 1
ATOM 1389 C CA . VAL A 1 193 ? -28.686 12.866 1.606 1.00 87.06 193 VAL A CA 1
ATOM 1390 C C . VAL A 1 193 ? -29.024 13.421 0.228 1.00 87.06 193 VAL A C 1
ATOM 1392 O O . VAL A 1 193 ? -30.129 13.235 -0.272 1.00 87.06 193 VAL A O 1
ATOM 1395 N N . GLU A 1 194 ? -28.050 14.070 -0.403 1.00 85.19 194 GLU A N 1
ATOM 1396 C CA . GLU A 1 194 ? -28.156 14.653 -1.739 1.00 85.19 194 GLU A CA 1
ATOM 1397 C C . GLU A 1 194 ? -27.211 13.939 -2.702 1.00 85.19 194 GLU A C 1
ATOM 1399 O O . GLU A 1 194 ? -25.995 13.913 -2.501 1.00 85.19 194 GLU A O 1
ATOM 1404 N N . ILE A 1 195 ? -27.766 13.412 -3.788 1.00 80.62 195 ILE A N 1
ATOM 1405 C CA . ILE A 1 195 ? -27.005 12.808 -4.876 1.00 80.62 195 ILE A CA 1
ATOM 1406 C C . ILE A 1 195 ? -26.928 13.824 -6.026 1.00 80.62 195 ILE A C 1
ATOM 1408 O O . ILE A 1 195 ? -27.943 14.071 -6.690 1.00 80.62 195 ILE A O 1
ATOM 1412 N N . PRO A 1 196 ? -25.756 14.429 -6.284 1.00 74.38 196 PRO A N 1
ATOM 1413 C CA . PRO A 1 196 ? -25.581 15.407 -7.351 1.00 74.38 196 PRO A CA 1
ATOM 1414 C C . PRO A 1 196 ? -25.555 14.731 -8.723 1.00 74.38 196 PRO A C 1
ATOM 1416 O O . PRO A 1 196 ? -25.150 13.585 -8.850 1.00 74.38 196 PRO A O 1
ATOM 1419 N N . ASN A 1 197 ? -25.958 15.447 -9.771 1.00 73.94 197 ASN A N 1
ATOM 1420 C CA . ASN A 1 197 ? -26.084 14.903 -11.129 1.00 73.94 197 ASN A CA 1
ATOM 1421 C C . ASN A 1 197 ? -24.782 14.857 -11.943 1.00 73.94 197 ASN A C 1
ATOM 1423 O O . ASN A 1 197 ? -24.793 14.331 -13.052 1.00 73.94 197 ASN A O 1
ATOM 1427 N N . ASP A 1 198 ? -23.701 15.435 -11.427 1.00 67.00 198 ASP A N 1
ATOM 1428 C CA . ASP A 1 198 ? -22.456 15.681 -12.155 1.00 67.00 198 ASP A CA 1
ATOM 1429 C C . ASP A 1 198 ? -21.264 14.877 -11.621 1.00 67.00 198 ASP A C 1
ATOM 1431 O O . ASP A 1 198 ? -20.192 14.911 -12.220 1.00 67.00 198 ASP A O 1
ATOM 1435 N N . ARG A 1 199 ? -21.430 14.166 -10.499 1.00 67.81 199 ARG A N 1
ATOM 1436 C CA . ARG A 1 199 ? -20.347 13.435 -9.832 1.00 67.81 199 ARG A CA 1
ATOM 1437 C C . ARG A 1 199 ? -20.865 12.310 -8.944 1.00 67.81 199 ARG A C 1
ATOM 1439 O O . ARG A 1 199 ? -22.012 12.318 -8.504 1.00 67.81 199 ARG A O 1
ATOM 1446 N N . THR A 1 200 ? -19.983 11.372 -8.634 1.00 67.62 200 THR A N 1
ATOM 1447 C CA . THR A 1 200 ? -20.214 10.358 -7.600 1.00 67.62 200 THR A CA 1
ATOM 1448 C C . THR A 1 200 ? -19.999 10.969 -6.212 1.00 67.62 200 THR A C 1
ATOM 1450 O O . THR A 1 200 ? -19.122 11.819 -6.033 1.00 67.62 200 THR A O 1
ATOM 1453 N N . VAL A 1 201 ? -20.804 10.551 -5.232 1.00 70.69 201 VAL A N 1
ATOM 1454 C CA . VAL A 1 201 ? -20.673 10.960 -3.825 1.00 70.69 201 VAL A CA 1
ATOM 1455 C C . VAL A 1 201 ? -20.706 9.750 -2.902 1.00 70.69 201 VAL A C 1
ATOM 1457 O O . VAL A 1 201 ? -21.357 8.742 -3.187 1.00 70.69 201 VAL A O 1
ATOM 1460 N N . TRP A 1 202 ? -20.026 9.876 -1.768 1.00 74.38 202 TRP A N 1
ATOM 1461 C CA . TRP A 1 202 ? -19.995 8.863 -0.721 1.00 74.38 202 TRP A CA 1
ATOM 1462 C C . TRP A 1 202 ? -20.490 9.460 0.585 1.00 74.38 202 TRP A C 1
ATOM 1464 O O . TRP A 1 202 ? -20.159 10.596 0.924 1.00 74.38 202 TRP A O 1
ATOM 1474 N N . TYR A 1 203 ? -21.276 8.680 1.319 1.00 78.50 203 TYR A N 1
ATOM 1475 C CA . TYR A 1 203 ? -21.794 9.071 2.622 1.00 78.50 203 TYR A CA 1
ATOM 1476 C C . TYR A 1 203 ? -21.320 8.112 3.700 1.00 78.50 203 TYR A C 1
ATOM 1478 O O . TYR A 1 203 ? -21.375 6.898 3.526 1.00 78.50 203 TYR A O 1
ATOM 1486 N N . PHE A 1 204 ? -20.887 8.658 4.828 1.00 77.88 204 PHE A N 1
ATOM 1487 C CA . PHE A 1 204 ? -20.342 7.891 5.937 1.00 77.88 204 PHE A CA 1
ATOM 1488 C C . PHE A 1 204 ? -20.970 8.319 7.252 1.00 77.88 204 PHE A C 1
ATOM 1490 O O . PHE A 1 204 ? -21.146 9.512 7.495 1.00 77.88 204 PHE A O 1
ATOM 1497 N N . VAL A 1 205 ? -21.240 7.363 8.136 1.00 82.81 205 VAL A N 1
ATOM 1498 C CA . VAL A 1 205 ? -21.604 7.664 9.519 1.00 82.81 205 VAL A CA 1
ATOM 1499 C C . VAL A 1 205 ? -20.316 7.871 10.303 1.00 82.81 205 VAL A C 1
ATOM 1501 O O . VAL A 1 205 ? -19.508 6.953 10.418 1.00 82.81 205 VAL A O 1
ATOM 1504 N N . ARG A 1 206 ? -20.128 9.069 10.851 1.00 82.62 206 ARG A N 1
ATOM 1505 C CA . ARG A 1 206 ? -19.052 9.392 11.789 1.00 82.62 206 ARG A CA 1
ATOM 1506 C C . ARG A 1 206 ? -19.597 9.446 13.205 1.00 82.62 206 ARG A C 1
ATOM 1508 O O . ARG A 1 206 ? -20.739 9.853 13.408 1.00 82.62 206 ARG A O 1
ATOM 1515 N N . TYR A 1 207 ? -18.809 8.992 14.171 1.00 82.69 207 TYR A N 1
ATOM 1516 C CA . TYR A 1 207 ? -19.209 8.968 15.577 1.00 82.69 207 TYR A CA 1
ATOM 1517 C C . TYR A 1 207 ? -18.000 8.944 16.510 1.00 82.69 207 TYR A C 1
ATOM 1519 O O . TYR A 1 207 ? -16.921 8.497 16.136 1.00 82.69 207 TYR A O 1
ATOM 1527 N N . THR A 1 208 ? -18.199 9.358 17.758 1.00 77.31 208 THR A N 1
ATOM 1528 C CA . THR A 1 208 ? -17.205 9.277 18.830 1.00 77.31 208 THR A CA 1
ATOM 1529 C C . THR A 1 208 ? -17.561 8.162 19.824 1.00 77.31 208 THR A C 1
ATOM 1531 O O . THR A 1 208 ? -18.709 8.053 20.266 1.00 77.31 208 THR A O 1
ATOM 1534 N N . ARG A 1 209 ? -16.572 7.344 20.204 1.00 69.69 209 ARG A N 1
ATOM 1535 C CA . ARG A 1 209 ? -16.631 6.341 21.291 1.00 69.69 209 ARG A CA 1
ATOM 1536 C C . ARG A 1 209 ? -15.348 6.464 22.110 1.00 69.69 209 ARG A C 1
ATOM 1538 O O . ARG A 1 209 ? -14.277 6.544 21.528 1.00 69.69 209 ARG A O 1
ATOM 1545 N N . GLY A 1 210 ? -15.451 6.533 23.438 1.00 67.38 210 GLY A N 1
ATOM 1546 C CA . GLY A 1 210 ? -14.264 6.628 24.308 1.00 67.38 210 GLY A CA 1
ATOM 1547 C C . GLY A 1 210 ? -13.419 7.900 24.123 1.00 67.38 210 GLY A C 1
ATOM 1548 O O . GLY A 1 210 ? -12.311 7.971 24.626 1.00 67.38 210 GLY A O 1
ATOM 1549 N N . GLY A 1 211 ? -13.928 8.918 23.417 1.00 66.19 211 GLY A N 1
ATOM 1550 C CA . GLY A 1 211 ? -13.159 10.115 23.044 1.00 66.19 211 GLY A CA 1
ATOM 1551 C C . GLY A 1 211 ? -12.504 10.046 21.659 1.00 66.19 211 GLY A C 1
ATOM 1552 O O . GLY A 1 211 ? -12.053 11.075 21.166 1.00 66.19 211 GLY A O 1
ATOM 1553 N N . THR A 1 212 ? -12.547 8.890 20.996 1.00 55.00 212 THR A N 1
ATOM 1554 C CA . THR A 1 212 ? -11.967 8.656 19.663 1.00 55.00 212 THR A CA 1
ATOM 1555 C C . THR A 1 212 ? -13.044 8.712 18.577 1.00 55.00 212 THR A C 1
ATOM 1557 O O . THR A 1 212 ? -14.162 8.237 18.792 1.00 55.00 212 THR A O 1
ATOM 1560 N N . GLU A 1 213 ? -12.744 9.314 17.420 1.00 64.69 213 GLU A N 1
ATOM 1561 C CA . GLU A 1 213 ? -13.643 9.362 16.255 1.00 64.69 213 GLU A CA 1
ATOM 1562 C C . GLU A 1 213 ? -13.484 8.111 15.375 1.00 64.69 213 GLU A C 1
ATOM 1564 O O . GLU A 1 213 ? -12.386 7.608 15.170 1.00 64.69 213 GLU A O 1
ATOM 1569 N N . TYR A 1 214 ? -14.596 7.629 14.833 1.00 64.75 214 TYR A N 1
ATOM 1570 C CA . TYR A 1 214 ? -14.684 6.465 13.959 1.00 64.75 214 TYR A CA 1
ATOM 1571 C C . TYR A 1 214 ? -15.570 6.790 12.750 1.00 64.75 214 TYR A C 1
ATOM 1573 O O . TYR A 1 214 ? -16.373 7.724 12.782 1.00 64.75 214 TYR A O 1
ATOM 1581 N N . THR A 1 215 ? -15.456 6.003 11.680 1.00 67.44 215 THR A N 1
ATOM 1582 C CA . THR A 1 215 ? -16.264 6.117 10.453 1.00 67.44 215 THR A CA 1
ATOM 1583 C C . THR A 1 215 ? -16.791 4.736 10.039 1.00 67.44 215 THR A C 1
ATOM 1585 O O . THR A 1 215 ? -16.102 3.726 10.152 1.00 67.44 215 THR A O 1
ATOM 1588 N N . SER A 1 216 ? -18.045 4.669 9.595 1.00 68.38 216 SER A N 1
ATOM 1589 C CA . SER A 1 216 ? -18.652 3.437 9.078 1.00 68.38 216 SER A CA 1
ATOM 1590 C C . SER A 1 216 ? -18.131 3.080 7.682 1.00 68.38 216 SER A C 1
ATOM 1592 O O . SER A 1 216 ? -17.511 3.902 7.004 1.00 68.38 216 SER A O 1
ATOM 1594 N N . ARG A 1 217 ? -18.508 1.897 7.174 1.00 61.34 217 ARG A N 1
ATOM 1595 C CA . ARG A 1 217 ? -18.510 1.646 5.721 1.00 61.34 217 ARG A CA 1
ATOM 1596 C C . ARG A 1 217 ? -19.344 2.733 5.017 1.00 61.34 217 ARG A C 1
ATOM 1598 O O . ARG A 1 217 ? -20.337 3.216 5.571 1.00 61.34 217 ARG A O 1
ATOM 1605 N N . SER A 1 218 ? -18.937 3.131 3.811 1.00 60.44 218 SER A N 1
ATOM 1606 C CA . SER A 1 218 ? -19.655 4.156 3.043 1.00 60.44 218 SER A CA 1
ATOM 1607 C C . SER A 1 218 ? -20.966 3.610 2.474 1.00 60.44 218 SER A C 1
ATOM 1609 O O . SER A 1 218 ? -20.959 2.521 1.895 1.00 60.44 218 SER A O 1
ATOM 1611 N N . ILE A 1 219 ? -22.016 4.423 2.450 1.00 61.78 219 ILE A N 1
ATOM 1612 C CA . ILE A 1 219 ? -23.091 4.289 1.468 1.00 61.78 219 ILE A CA 1
ATOM 1613 C C . ILE A 1 219 ? -22.539 4.815 0.141 1.00 61.78 219 ILE A C 1
ATOM 1615 O O . ILE A 1 219 ? -22.230 6.003 0.002 1.00 61.78 219 ILE A O 1
ATOM 1619 N N . HIS A 1 220 ? -22.348 3.914 -0.817 1.00 60.94 220 HIS A N 1
ATOM 1620 C CA . HIS A 1 220 ? -21.942 4.280 -2.168 1.00 60.94 220 HIS A CA 1
ATOM 1621 C C . HIS A 1 220 ? -23.174 4.666 -2.976 1.00 60.94 220 HIS A C 1
ATOM 1623 O O . HIS A 1 220 ? -24.124 3.884 -3.048 1.00 60.94 220 HIS A O 1
ATOM 1629 N N . VAL A 1 221 ? -23.132 5.850 -3.594 1.00 56.88 221 VAL A N 1
ATOM 1630 C CA . VAL A 1 221 ? -24.242 6.338 -4.396 1.00 56.88 221 VAL A CA 1
ATOM 1631 C C . VAL A 1 221 ? -23.752 6.948 -5.711 1.00 56.88 221 VAL A C 1
ATOM 1633 O O . VAL A 1 221 ? -23.210 8.052 -5.754 1.00 56.88 221 VAL A O 1
ATOM 1636 N N . ASN A 1 222 ? -23.928 6.202 -6.802 1.00 61.19 222 ASN A N 1
ATOM 1637 C CA . ASN A 1 222 ? -23.519 6.602 -8.149 1.00 61.19 222 ASN A CA 1
ATOM 1638 C C . ASN A 1 222 ? -24.714 7.093 -8.970 1.00 61.19 222 ASN A C 1
ATOM 1640 O O . ASN A 1 222 ? -25.768 6.469 -8.911 1.00 61.19 222 ASN A O 1
ATOM 1644 N N . THR A 1 223 ? -24.559 8.136 -9.787 1.00 54.75 223 THR A N 1
ATOM 1645 C CA . THR A 1 223 ? -25.629 8.595 -10.680 1.00 54.75 223 THR A CA 1
ATOM 1646 C C . THR A 1 223 ? -25.718 7.775 -11.962 1.00 54.75 223 THR A C 1
ATOM 1648 O O . THR A 1 223 ? -24.730 7.395 -12.581 1.00 54.75 223 THR A O 1
ATOM 1651 N N . SER A 1 224 ? -26.947 7.411 -12.322 1.00 52.47 224 SER A N 1
ATOM 1652 C CA . SER A 1 224 ? -27.247 6.290 -13.211 1.00 52.47 224 SER A CA 1
ATOM 1653 C C . SER A 1 224 ? -27.106 6.535 -14.717 1.00 52.47 224 SER A C 1
ATOM 1655 O O . SER A 1 224 ? -27.493 7.580 -15.235 1.00 52.47 224 SER A O 1
ATOM 1657 N N . SER A 1 225 ? -26.810 5.423 -15.404 1.00 46.78 225 SER A N 1
ATOM 1658 C CA . SER A 1 225 ? -27.193 5.031 -16.775 1.00 46.78 225 SER A CA 1
ATOM 1659 C C . SER A 1 225 ? -26.398 5.622 -17.947 1.00 46.78 225 SER A C 1
ATOM 1661 O O . SER A 1 225 ? -26.789 6.616 -18.546 1.00 46.78 225 SER A O 1
ATOM 1663 N N . GLY A 1 226 ? -25.324 4.934 -18.351 1.00 48.12 226 GLY A N 1
ATOM 1664 C CA . GLY A 1 226 ? -24.718 5.135 -19.674 1.00 48.12 226 GLY A CA 1
ATOM 1665 C C . GLY A 1 226 ? -23.216 4.887 -19.759 1.00 48.12 226 GLY A C 1
ATOM 1666 O O . GLY A 1 226 ? -22.731 4.558 -20.839 1.00 48.12 226 GLY A O 1
ATOM 1667 N N . ASN A 1 227 ? -22.492 4.993 -18.646 1.00 45.56 227 ASN A N 1
ATOM 1668 C CA . ASN A 1 227 ? -21.064 4.697 -18.643 1.00 45.56 227 ASN A CA 1
ATOM 1669 C C . ASN A 1 227 ? -20.836 3.180 -18.560 1.00 4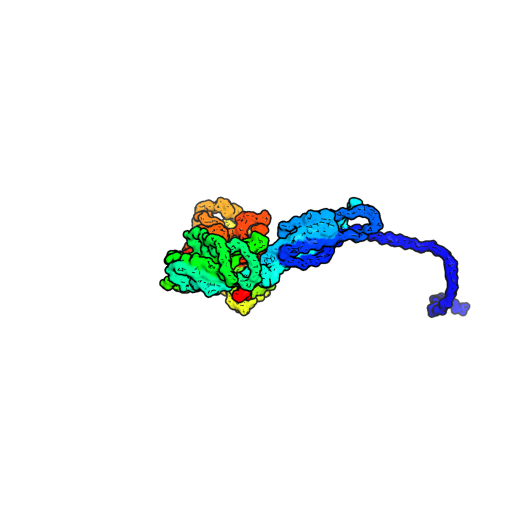5.56 227 ASN A C 1
ATOM 1671 O O . ASN A 1 227 ? -21.566 2.498 -17.831 1.00 45.56 227 ASN A O 1
ATOM 1675 N N . PRO A 1 228 ? -19.867 2.633 -19.319 1.00 46.72 228 PRO A N 1
ATOM 1676 C CA . PRO A 1 228 ? -19.461 1.246 -19.149 1.00 46.72 228 PRO A CA 1
ATOM 1677 C C . PRO A 1 228 ? -19.055 1.016 -17.690 1.00 46.72 228 PRO A C 1
ATOM 1679 O O . PRO A 1 228 ? -18.560 1.933 -17.032 1.00 46.72 228 PRO A O 1
ATOM 1682 N N . ALA A 1 229 ? -19.282 -0.202 -17.190 1.00 47.56 229 ALA A N 1
ATOM 1683 C CA . ALA A 1 229 ? -18.744 -0.598 -15.896 1.00 47.56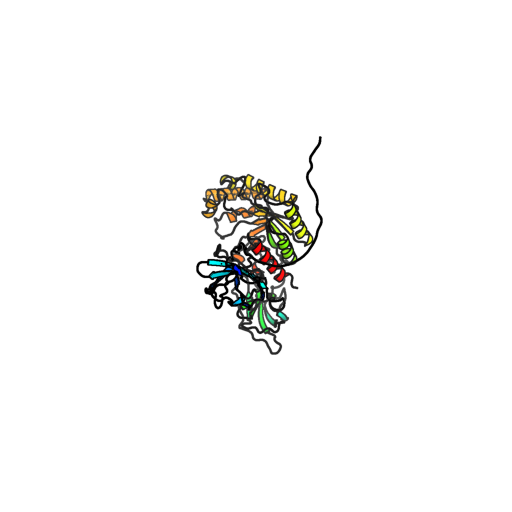 229 ALA A CA 1
ATOM 1684 C C . ALA A 1 229 ? -17.245 -0.274 -15.879 1.00 47.56 229 ALA A C 1
ATOM 1686 O O . ALA A 1 229 ? -16.538 -0.579 -16.846 1.00 47.56 229 ALA A O 1
ATOM 1687 N N . ALA A 1 230 ? -16.790 0.398 -14.822 1.00 50.09 230 ALA A N 1
ATOM 1688 C CA . ALA A 1 230 ? -15.368 0.614 -14.631 1.00 50.09 230 ALA A CA 1
ATOM 1689 C C . ALA A 1 230 ? -14.653 -0.752 -14.610 1.00 50.09 230 ALA A C 1
ATOM 1691 O O . ALA A 1 230 ? -15.259 -1.738 -14.171 1.00 50.09 230 ALA A O 1
ATOM 1692 N N . PRO A 1 231 ? -13.403 -0.838 -15.098 1.00 53.53 231 PRO A N 1
ATOM 1693 C CA . PRO A 1 231 ? -12.582 -2.021 -14.873 1.00 53.53 231 PRO A CA 1
ATOM 1694 C C . PRO A 1 231 ? -12.542 -2.344 -13.377 1.00 53.53 231 PRO A C 1
ATOM 1696 O O . PRO A 1 231 ? -12.618 -1.430 -12.551 1.00 53.53 231 PRO A O 1
ATOM 1699 N N . GLU A 1 232 ? -12.413 -3.623 -13.022 1.00 60.75 232 GLU A N 1
ATOM 1700 C CA . GLU A 1 232 ? -12.167 -3.972 -11.623 1.00 60.75 232 GLU A CA 1
ATOM 1701 C C . GLU A 1 232 ? -10.890 -3.259 -11.139 1.00 60.75 232 GLU A C 1
ATOM 1703 O O . GLU A 1 232 ? -9.891 -3.239 -11.867 1.00 60.75 232 GLU A O 1
ATOM 1708 N N . PRO A 1 233 ? -10.925 -2.611 -9.961 1.00 70.62 233 PRO A N 1
ATOM 1709 C CA . PRO A 1 233 ? -9.788 -1.851 -9.465 1.00 70.62 233 PRO A CA 1
ATOM 1710 C C . PRO A 1 233 ? -8.603 -2.780 -9.191 1.00 70.62 233 PRO A C 1
ATOM 1712 O O . PRO A 1 233 ? -8.749 -3.807 -8.531 1.00 70.62 233 PRO A O 1
ATOM 1715 N N . ILE A 1 234 ? -7.415 -2.392 -9.659 1.00 81.06 234 ILE A N 1
ATOM 1716 C CA . ILE A 1 234 ? -6.175 -3.124 -9.391 1.00 81.06 234 ILE A CA 1
ATOM 1717 C C . ILE A 1 234 ? -5.685 -2.739 -7.994 1.00 81.06 234 ILE A C 1
ATOM 1719 O O . ILE A 1 234 ? -5.137 -1.659 -7.808 1.00 81.06 234 ILE A O 1
ATOM 1723 N N . VAL A 1 235 ? -5.856 -3.609 -7.005 1.00 85.00 235 VAL A N 1
ATOM 1724 C CA . VAL A 1 235 ? -5.200 -3.475 -5.695 1.00 85.00 235 VAL A CA 1
ATOM 1725 C C . VAL A 1 235 ? -3.930 -4.319 -5.698 1.00 85.00 235 VAL A C 1
ATOM 1727 O O . VAL A 1 235 ? -4.019 -5.547 -5.782 1.00 85.00 235 VAL A O 1
ATOM 1730 N N . ILE A 1 236 ? -2.778 -3.655 -5.655 1.00 89.88 236 ILE A N 1
ATOM 1731 C CA . ILE A 1 236 ? -1.438 -4.236 -5.685 1.00 89.88 236 ILE A CA 1
ATOM 1732 C C . ILE A 1 236 ? -0.853 -4.198 -4.271 1.00 89.88 236 ILE A C 1
ATOM 1734 O O . ILE A 1 236 ? -0.757 -3.121 -3.691 1.00 89.88 236 ILE A O 1
ATOM 1738 N N . TRP A 1 237 ? -0.413 -5.330 -3.735 1.00 92.12 237 TRP A N 1
ATOM 1739 C CA . TRP A 1 237 ? 0.443 -5.374 -2.546 1.00 92.12 237 TRP A CA 1
ATOM 1740 C C . TRP A 1 237 ? 1.911 -5.473 -2.957 1.00 92.12 237 TRP A C 1
ATOM 1742 O O . TRP A 1 237 ? 2.246 -6.304 -3.799 1.00 92.12 237 TRP A O 1
ATOM 1752 N N . TRP A 1 238 ? 2.778 -4.631 -2.397 1.00 91.12 238 TRP A N 1
ATOM 1753 C CA . TRP A 1 238 ? 4.224 -4.766 -2.573 1.00 91.12 238 TRP A CA 1
ATOM 1754 C C . TRP A 1 238 ? 4.792 -5.781 -1.580 1.00 91.12 238 TRP A C 1
ATOM 1756 O O . TRP A 1 238 ? 4.614 -5.633 -0.373 1.00 91.12 238 TRP A O 1
ATOM 1766 N N . HIS A 1 239 ? 5.480 -6.797 -2.091 1.00 92.00 239 HIS A N 1
ATOM 1767 C CA . HIS A 1 239 ? 6.092 -7.853 -1.300 1.00 92.00 239 HIS A CA 1
ATOM 1768 C C . HIS A 1 239 ? 7.542 -8.063 -1.760 1.00 92.00 239 HIS A C 1
ATOM 1770 O O . HIS A 1 239 ? 7.765 -8.620 -2.834 1.00 92.00 239 HIS A O 1
ATOM 1776 N N . PRO A 1 240 ? 8.545 -7.610 -1.000 1.00 88.56 240 PRO A N 1
ATOM 1777 C CA . PRO A 1 240 ? 9.933 -7.872 -1.343 1.00 88.56 240 PRO A CA 1
ATOM 1778 C C . PRO A 1 240 ? 10.233 -9.357 -1.162 1.00 88.56 240 PRO A C 1
ATOM 1780 O O . PRO A 1 240 ? 9.715 -10.003 -0.252 1.00 88.56 240 PRO A O 1
ATOM 1783 N N . TRP A 1 241 ? 11.096 -9.892 -2.023 1.00 86.06 241 TRP A N 1
ATOM 1784 C CA . TRP A 1 241 ? 11.403 -11.324 -2.087 1.00 86.06 241 TRP A CA 1
ATOM 1785 C C . TRP A 1 241 ? 11.873 -11.948 -0.760 1.00 86.06 241 TRP A C 1
ATOM 1787 O O . TRP A 1 241 ? 11.761 -13.158 -0.593 1.00 86.06 241 TRP A O 1
ATOM 1797 N N . HIS A 1 242 ? 12.441 -11.150 0.148 1.00 86.25 242 HIS A N 1
ATOM 1798 C CA . HIS A 1 242 ? 13.023 -11.615 1.410 1.00 86.25 242 HIS A CA 1
ATOM 1799 C C . HIS A 1 242 ? 12.075 -11.511 2.609 1.00 86.25 242 HIS A C 1
ATOM 1801 O O . HIS A 1 242 ? 12.483 -11.867 3.711 1.00 86.25 242 HIS A O 1
ATOM 1807 N N . PHE A 1 243 ? 10.867 -10.965 2.441 1.00 89.62 243 PHE A N 1
ATOM 1808 C CA . PHE A 1 243 ? 9.876 -10.986 3.516 1.00 89.62 243 PHE A CA 1
ATOM 1809 C C . PHE A 1 243 ? 9.291 -12.385 3.669 1.00 89.62 243 PHE A C 1
ATOM 1811 O O . PHE A 1 243 ? 9.126 -13.119 2.696 1.00 89.62 243 PHE A O 1
ATOM 1818 N N . ASP A 1 244 ? 8.945 -12.732 4.904 1.00 91.56 244 ASP A N 1
ATOM 1819 C CA . ASP A 1 244 ? 8.278 -13.985 5.218 1.00 91.56 244 ASP A CA 1
ATOM 1820 C C . ASP A 1 244 ? 6.957 -14.144 4.445 1.00 91.56 244 ASP A C 1
ATOM 1822 O O . ASP A 1 244 ? 6.116 -13.237 4.379 1.00 91.56 244 ASP A O 1
ATOM 1826 N N . LEU A 1 245 ? 6.761 -15.336 3.883 1.00 94.75 245 LEU A N 1
ATOM 1827 C CA . LEU A 1 245 ? 5.572 -15.699 3.124 1.00 94.75 245 LEU A CA 1
ATOM 1828 C C . LEU A 1 245 ? 4.312 -15.757 3.996 1.00 94.75 245 LEU A C 1
ATOM 1830 O O . LEU A 1 245 ? 3.217 -15.613 3.458 1.00 94.75 245 LEU A O 1
ATOM 1834 N N . GLU A 1 246 ? 4.427 -15.876 5.323 1.00 93.69 246 GLU A N 1
ATOM 1835 C CA . GLU A 1 246 ? 3.275 -15.727 6.227 1.00 93.69 246 GLU A CA 1
ATOM 1836 C C . GLU A 1 246 ? 2.597 -14.354 6.068 1.00 93.69 246 GLU A C 1
ATOM 1838 O O . GLU A 1 246 ? 1.370 -14.249 6.108 1.00 93.69 246 GLU A O 1
ATOM 1843 N N . ILE A 1 247 ? 3.373 -13.293 5.807 1.00 91.81 247 ILE A N 1
ATOM 1844 C CA . ILE A 1 247 ? 2.827 -11.956 5.530 1.00 91.81 247 ILE A CA 1
ATOM 1845 C C . ILE A 1 247 ? 1.984 -12.007 4.255 1.00 91.81 247 ILE A C 1
ATOM 1847 O O . ILE A 1 247 ? 0.867 -11.489 4.219 1.00 91.81 247 ILE A O 1
ATOM 1851 N N . LEU A 1 248 ? 2.509 -12.649 3.208 1.00 95.19 248 LEU A N 1
ATOM 1852 C CA . LEU A 1 248 ? 1.802 -12.813 1.945 1.00 95.19 248 LEU A CA 1
ATOM 1853 C C . LEU A 1 248 ? 0.527 -13.647 2.121 1.00 95.19 248 LEU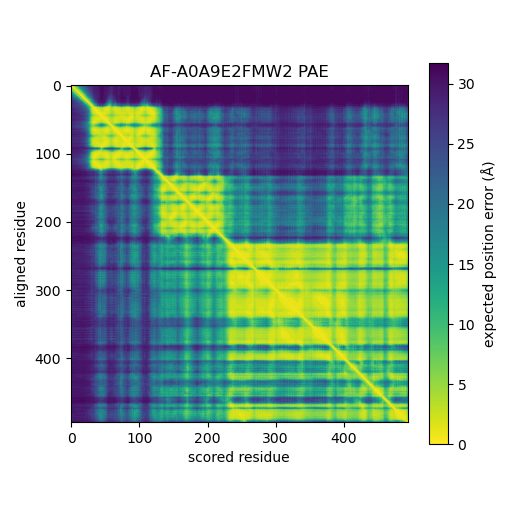 A C 1
ATOM 1855 O O . LEU A 1 248 ? -0.511 -13.272 1.581 1.00 95.19 248 LEU A O 1
ATOM 1859 N N . GLU A 1 249 ? 0.567 -14.730 2.898 1.00 95.00 249 GLU A N 1
ATOM 1860 C CA . GLU A 1 249 ? -0.611 -15.544 3.215 1.00 95.00 249 GLU A CA 1
ATOM 1861 C C . GLU A 1 249 ? -1.720 -14.698 3.852 1.00 95.00 249 GLU A C 1
ATOM 1863 O O . GLU A 1 249 ? -2.852 -14.697 3.359 1.00 95.00 249 GLU A O 1
ATOM 1868 N N . THR A 1 250 ? -1.387 -13.910 4.878 1.00 86.75 250 THR A N 1
ATOM 1869 C CA . THR A 1 250 ? -2.329 -12.998 5.542 1.00 86.75 250 THR A CA 1
ATOM 1870 C C . THR A 1 250 ? -2.915 -11.975 4.567 1.00 86.75 250 THR A C 1
ATOM 1872 O O . THR A 1 250 ? -4.129 -11.744 4.540 1.00 86.75 250 THR A O 1
ATOM 1875 N N . VAL A 1 251 ? -2.075 -11.376 3.718 1.00 90.50 251 VAL A N 1
ATOM 1876 C CA . VAL A 1 251 ? -2.524 -10.418 2.700 1.00 90.50 251 VAL A CA 1
ATOM 1877 C C . VAL A 1 251 ? -3.484 -11.069 1.712 1.00 90.50 251 VAL A C 1
ATOM 1879 O O . VAL A 1 251 ? -4.527 -10.490 1.407 1.00 90.50 251 VAL A O 1
ATOM 1882 N N . LEU A 1 252 ? -3.177 -12.265 1.215 1.00 92.88 252 LEU A N 1
ATOM 1883 C CA . LEU A 1 252 ? -4.045 -12.988 0.283 1.00 92.88 252 LEU A CA 1
ATOM 1884 C C . LEU A 1 252 ? -5.382 -13.347 0.946 1.00 92.88 252 LEU A C 1
ATOM 1886 O O . LEU A 1 252 ? -6.442 -13.151 0.348 1.00 92.88 252 LEU A O 1
ATOM 1890 N N . ALA A 1 253 ? -5.348 -13.774 2.210 1.00 85.56 253 ALA A N 1
ATOM 1891 C CA . ALA A 1 253 ? -6.537 -14.110 2.986 1.00 85.56 253 ALA A CA 1
ATOM 1892 C C . ALA A 1 253 ? -7.470 -12.906 3.223 1.00 85.56 253 ALA A C 1
ATOM 1894 O O . ALA A 1 253 ? -8.655 -13.093 3.503 1.00 85.56 253 ALA A O 1
ATOM 1895 N N . SER A 1 254 ? -6.976 -11.667 3.086 1.00 82.56 254 SER A N 1
ATOM 1896 C CA . SER A 1 254 ? -7.805 -10.459 3.210 1.00 82.56 254 SER A CA 1
ATOM 1897 C C . SER A 1 254 ? -8.864 -10.342 2.110 1.00 82.56 254 SER A C 1
ATOM 1899 O O . SER A 1 254 ? -9.861 -9.647 2.291 1.00 82.56 254 SER A O 1
ATOM 1901 N N . GLY A 1 255 ? -8.636 -10.971 0.951 1.00 82.81 255 GLY A N 1
ATOM 1902 C CA . GLY A 1 255 ? -9.510 -10.890 -0.220 1.00 82.81 255 GLY A CA 1
ATOM 1903 C C . GLY A 1 255 ? -9.546 -9.524 -0.920 1.00 82.81 255 GLY A C 1
ATOM 1904 O O . GLY A 1 255 ? -10.245 -9.389 -1.923 1.00 82.81 255 GLY A O 1
ATOM 1905 N N . VAL A 1 256 ? -8.815 -8.509 -0.433 1.00 80.38 256 VAL A N 1
ATOM 1906 C CA . VAL A 1 256 ? -8.786 -7.175 -1.067 1.00 80.38 256 VAL A CA 1
ATOM 1907 C C . VAL A 1 256 ? -7.761 -7.080 -2.192 1.00 80.38 256 VAL A C 1
ATOM 1909 O O . VAL A 1 256 ? -7.928 -6.289 -3.120 1.00 80.38 256 VAL A O 1
ATOM 1912 N N . VAL A 1 257 ? -6.684 -7.862 -2.107 1.00 88.31 257 VAL A N 1
ATOM 1913 C CA . VAL A 1 257 ? -5.556 -7.783 -3.034 1.00 88.31 257 VAL A CA 1
ATOM 1914 C C . VAL A 1 257 ? -5.853 -8.570 -4.301 1.00 88.31 257 VAL A C 1
ATOM 1916 O O . VAL A 1 257 ? -6.224 -9.737 -4.264 1.00 88.31 257 VAL A O 1
ATOM 1919 N N . THR A 1 258 ? -5.660 -7.911 -5.440 1.00 90.56 258 THR A N 1
ATOM 1920 C CA . THR A 1 258 ? -5.867 -8.495 -6.778 1.00 90.56 258 THR A CA 1
ATOM 1921 C C . THR A 1 258 ? -4.549 -8.836 -7.463 1.00 90.56 258 THR A C 1
ATOM 1923 O O . THR A 1 258 ? -4.510 -9.703 -8.336 1.00 90.56 258 THR A O 1
ATOM 1926 N N . HIS A 1 259 ? -3.477 -8.139 -7.074 1.00 93.75 259 HIS A N 1
ATOM 1927 C CA . HIS A 1 259 ? -2.140 -8.282 -7.621 1.00 93.75 259 HIS A CA 1
ATOM 1928 C C . HIS A 1 259 ? -1.101 -8.233 -6.496 1.00 93.75 259 HIS A C 1
ATOM 1930 O O . HIS A 1 259 ? -1.231 -7.447 -5.562 1.00 93.75 259 HIS A O 1
ATOM 1936 N N . VAL A 1 260 ? -0.036 -9.013 -6.604 1.00 96.06 260 VAL A N 1
ATOM 1937 C CA . VAL A 1 260 ? 1.128 -8.937 -5.718 1.00 96.06 260 VAL A CA 1
ATOM 1938 C C . VAL A 1 260 ? 2.334 -8.581 -6.568 1.00 96.06 260 VAL A C 1
ATOM 1940 O O . VAL A 1 260 ? 2.653 -9.281 -7.528 1.00 96.06 260 VAL A O 1
ATOM 1943 N N . MET A 1 261 ? 2.975 -7.465 -6.237 1.00 94.38 261 MET A N 1
ATOM 1944 C CA . MET A 1 261 ? 4.243 -7.068 -6.824 1.00 94.38 261 MET A CA 1
ATOM 1945 C C . MET A 1 261 ? 5.368 -7.675 -6.006 1.00 94.38 261 MET A C 1
ATOM 1947 O O . MET A 1 261 ? 5.570 -7.270 -4.865 1.00 94.38 261 MET A O 1
ATOM 1951 N N . ILE A 1 262 ? 6.069 -8.636 -6.600 1.00 93.88 262 ILE A N 1
ATOM 1952 C CA . ILE A 1 262 ? 7.262 -9.236 -6.022 1.00 93.88 262 ILE A CA 1
ATOM 1953 C C . ILE A 1 262 ? 8.454 -8.426 -6.517 1.00 93.88 262 ILE A C 1
ATOM 1955 O O . ILE A 1 262 ? 8.692 -8.347 -7.723 1.00 93.88 262 ILE A O 1
ATOM 1959 N N . ASP A 1 263 ? 9.154 -7.786 -5.591 1.00 88.69 263 ASP A N 1
ATOM 1960 C CA . ASP A 1 263 ? 10.352 -7.012 -5.902 1.00 88.69 263 ASP A CA 1
ATOM 1961 C C . ASP A 1 263 ? 11.585 -7.911 -5.843 1.00 88.69 263 ASP A C 1
ATOM 1963 O O . ASP A 1 263 ? 11.859 -8.505 -4.800 1.00 88.69 263 ASP A O 1
ATOM 1967 N N . GLY A 1 264 ? 12.283 -8.034 -6.974 1.00 87.12 264 GLY A N 1
ATOM 1968 C CA . GLY A 1 264 ? 13.526 -8.786 -7.132 1.00 87.12 264 GLY A CA 1
ATOM 1969 C C . GLY A 1 264 ? 14.792 -7.933 -6.996 1.00 87.12 264 GLY A C 1
ATOM 1970 O O . GLY A 1 264 ? 15.887 -8.495 -6.941 1.00 87.12 264 GLY A O 1
ATOM 1971 N N . GLY A 1 265 ? 14.662 -6.604 -6.901 1.00 85.75 265 GLY A N 1
ATOM 1972 C CA . GLY A 1 265 ? 15.780 -5.670 -6.775 1.00 85.75 265 GLY A CA 1
ATOM 1973 C C . GLY A 1 265 ? 16.572 -5.466 -8.072 1.00 85.75 265 GLY A C 1
ATOM 1974 O O . GLY A 1 265 ? 16.010 -5.248 -9.144 1.00 85.75 265 GLY A O 1
ATOM 1975 N N . ASP A 1 266 ? 17.904 -5.475 -7.973 1.00 86.38 266 ASP A N 1
ATOM 1976 C CA . ASP A 1 266 ? 18.802 -5.246 -9.113 1.00 86.38 266 ASP A CA 1
ATOM 1977 C C . ASP A 1 266 ? 18.701 -6.361 -10.167 1.00 86.38 266 ASP A C 1
ATOM 1979 O O . ASP A 1 266 ? 18.574 -7.539 -9.841 1.00 86.38 266 ASP A O 1
ATOM 1983 N N . ARG A 1 267 ? 18.861 -5.992 -11.445 1.00 87.75 267 ARG A N 1
ATOM 1984 C CA . ARG A 1 267 ? 18.933 -6.958 -12.558 1.00 87.75 267 ARG A CA 1
ATOM 1985 C C . ARG A 1 267 ? 20.232 -7.770 -12.535 1.00 87.75 267 ARG A C 1
ATOM 1987 O O . ARG A 1 267 ? 20.271 -8.921 -12.959 1.00 87.75 267 ARG A O 1
ATOM 1994 N N . CYS A 1 268 ? 21.312 -7.174 -12.025 1.00 75.25 268 CYS A N 1
ATOM 1995 C CA . CYS A 1 268 ? 22.642 -7.778 -12.047 1.00 75.25 268 CYS A CA 1
ATOM 1996 C C . CYS A 1 268 ? 23.022 -8.388 -10.691 1.00 75.25 268 CYS A C 1
ATOM 1998 O O . CYS A 1 268 ? 23.245 -7.679 -9.710 1.00 75.25 268 CYS A O 1
ATOM 2000 N N . GLY A 1 269 ? 23.189 -9.715 -10.687 1.00 63.50 269 GLY A N 1
ATOM 2001 C CA . GLY A 1 269 ? 23.473 -10.519 -9.499 1.00 63.50 269 GLY A CA 1
ATOM 2002 C C . GLY A 1 269 ? 22.171 -10.931 -8.825 1.00 63.50 269 GLY A C 1
ATOM 2003 O O . GLY A 1 269 ? 21.446 -10.078 -8.344 1.00 63.50 269 GLY A O 1
ATOM 2004 N N . ALA A 1 270 ? 21.850 -12.229 -8.807 1.00 59.56 270 ALA A N 1
ATOM 2005 C CA . ALA A 1 270 ? 20.617 -12.705 -8.183 1.00 59.56 270 ALA A CA 1
ATOM 2006 C C . ALA A 1 270 ? 20.641 -12.373 -6.683 1.00 59.56 270 ALA A C 1
ATOM 2008 O O . ALA A 1 270 ? 21.323 -13.038 -5.900 1.00 59.56 270 ALA A O 1
ATOM 2009 N N . TYR A 1 271 ? 19.937 -11.305 -6.313 1.00 74.06 271 TYR A N 1
ATOM 2010 C CA . TYR A 1 271 ? 19.752 -10.902 -4.925 1.00 74.06 271 TYR A CA 1
ATOM 2011 C C . TYR A 1 271 ? 18.665 -11.722 -4.250 1.00 74.06 271 TYR A C 1
ATOM 2013 O O . TYR A 1 271 ? 18.678 -11.806 -3.032 1.00 74.06 271 TYR A O 1
ATOM 2021 N N . TYR A 1 272 ? 17.780 -12.351 -5.023 1.00 82.44 272 TYR A N 1
ATOM 2022 C CA . TYR A 1 272 ? 16.645 -13.100 -4.514 1.00 82.44 272 TYR A CA 1
ATOM 2023 C C . TYR A 1 272 ? 16.864 -14.616 -4.541 1.00 82.44 272 TYR A C 1
ATOM 2025 O O . TYR A 1 272 ? 17.607 -15.164 -5.360 1.00 82.44 272 TYR A O 1
ATOM 2033 N N . GLU A 1 273 ? 16.170 -15.314 -3.646 1.00 88.81 273 GLU A N 1
ATOM 2034 C CA . GLU A 1 273 ? 16.136 -16.771 -3.623 1.00 88.81 273 GLU A CA 1
ATOM 2035 C C . GLU A 1 273 ? 15.017 -17.283 -4.545 1.00 88.81 273 GLU A C 1
ATOM 2037 O O . GLU A 1 273 ? 13.832 -17.157 -4.239 1.00 88.81 273 GLU A O 1
ATOM 2042 N N . GLU A 1 274 ? 15.388 -17.863 -5.694 1.00 89.38 274 GLU A N 1
ATOM 2043 C CA . GLU A 1 274 ? 14.439 -18.269 -6.749 1.00 89.38 274 GLU A CA 1
ATOM 2044 C C . GLU A 1 274 ? 13.318 -19.179 -6.216 1.00 89.38 274 GLU A C 1
ATOM 2046 O O . GLU A 1 274 ? 12.158 -19.035 -6.594 1.00 89.38 274 GLU A O 1
ATOM 2051 N N . ALA A 1 275 ? 13.645 -20.087 -5.290 1.00 91.81 275 ALA A N 1
ATOM 2052 C CA . ALA A 1 275 ? 12.673 -20.992 -4.682 1.00 91.81 275 ALA A CA 1
ATOM 2053 C C . ALA A 1 275 ? 11.573 -20.245 -3.905 1.00 91.81 275 ALA A C 1
ATOM 2055 O O . ALA A 1 275 ? 10.403 -20.596 -4.045 1.00 91.81 275 ALA A O 1
ATOM 2056 N N . VAL A 1 276 ? 11.938 -19.203 -3.150 1.00 92.38 276 VAL A N 1
ATOM 2057 C CA . VAL A 1 276 ? 10.997 -18.375 -2.377 1.00 92.38 276 VAL A CA 1
ATOM 2058 C C . VAL A 1 276 ? 10.088 -17.587 -3.318 1.00 92.38 276 VAL A C 1
ATOM 2060 O O . VAL A 1 276 ? 8.877 -17.533 -3.118 1.00 92.38 276 VAL A O 1
ATOM 2063 N N . VAL A 1 277 ? 10.646 -17.045 -4.406 1.00 94.62 277 VAL A N 1
ATOM 2064 C CA . VAL A 1 277 ? 9.866 -16.331 -5.429 1.00 94.62 277 VAL A CA 1
ATOM 2065 C C . VAL A 1 277 ? 8.852 -17.258 -6.108 1.00 94.62 277 VAL A C 1
ATOM 2067 O O . VAL A 1 277 ? 7.681 -16.897 -6.233 1.00 94.62 277 VAL A O 1
ATOM 2070 N N . HIS A 1 278 ? 9.257 -18.470 -6.506 1.00 95.56 278 HIS A N 1
ATOM 2071 C CA . HIS A 1 278 ? 8.333 -19.457 -7.086 1.00 95.56 278 HIS A CA 1
ATOM 2072 C C . HIS A 1 278 ? 7.229 -19.865 -6.105 1.00 95.56 278 HIS A C 1
ATOM 2074 O O . HIS A 1 278 ? 6.083 -20.060 -6.518 1.00 95.56 278 HIS A O 1
ATOM 2080 N N . GLU A 1 279 ? 7.545 -19.977 -4.814 1.00 96.88 279 GLU A N 1
ATOM 2081 C CA . GLU A 1 279 ? 6.560 -20.276 -3.772 1.00 96.88 279 GLU A CA 1
ATOM 2082 C C . GLU A 1 279 ? 5.548 -19.132 -3.604 1.00 96.88 279 GLU A C 1
ATOM 2084 O O . GLU A 1 279 ? 4.340 -19.376 -3.663 1.00 96.88 279 GLU A O 1
ATOM 2089 N N . ALA A 1 280 ? 6.013 -17.881 -3.529 1.00 96.69 280 ALA A N 1
ATOM 2090 C CA . ALA A 1 280 ? 5.152 -16.698 -3.492 1.00 96.69 280 ALA A CA 1
ATOM 2091 C C . ALA A 1 280 ? 4.216 -16.622 -4.713 1.00 96.69 280 ALA A C 1
ATOM 2093 O O . ALA A 1 280 ? 3.015 -16.354 -4.579 1.00 96.69 280 ALA A O 1
ATOM 2094 N N . ILE A 1 281 ? 4.736 -16.910 -5.913 1.00 97.50 281 ILE A N 1
ATOM 2095 C CA . ILE A 1 281 ? 3.934 -16.959 -7.144 1.00 97.50 281 ILE A CA 1
ATOM 2096 C C . ILE A 1 281 ? 2.866 -18.052 -7.054 1.00 97.50 281 ILE A C 1
ATOM 2098 O O . ILE A 1 281 ? 1.700 -17.800 -7.371 1.00 97.50 281 ILE A O 1
ATOM 2102 N N . ALA A 1 282 ? 3.229 -19.249 -6.589 1.00 97.69 282 ALA A N 1
ATOM 2103 C CA . ALA A 1 282 ? 2.286 -20.350 -6.425 1.00 97.69 282 ALA A CA 1
ATOM 2104 C C . ALA A 1 282 ? 1.172 -20.014 -5.415 1.00 97.69 282 ALA A C 1
ATOM 2106 O O . ALA A 1 282 ? 0.004 -20.320 -5.675 1.00 97.69 282 ALA A O 1
ATOM 2107 N N . MET A 1 283 ? 1.498 -19.338 -4.307 1.00 98.00 283 MET A N 1
ATOM 2108 C CA . MET A 1 283 ? 0.514 -18.859 -3.325 1.00 98.00 283 MET A CA 1
ATOM 2109 C C . MET A 1 283 ? -0.476 -17.869 -3.947 1.00 98.00 283 MET A C 1
ATOM 2111 O O . MET A 1 283 ? -1.689 -18.010 -3.762 1.00 98.00 283 MET A O 1
ATOM 2115 N N . CYS A 1 284 ? 0.016 -16.903 -4.727 1.00 97.94 284 CYS A N 1
ATOM 2116 C CA . CYS A 1 284 ? -0.835 -15.938 -5.425 1.00 97.94 284 CYS A CA 1
ATOM 2117 C C . CYS A 1 284 ? -1.778 -16.644 -6.410 1.00 97.94 284 CYS A C 1
ATOM 2119 O O . CYS A 1 284 ? -2.994 -16.449 -6.363 1.00 97.94 284 CYS A O 1
ATOM 2121 N N . GLN A 1 285 ? -1.241 -17.546 -7.239 1.00 96.12 285 GLN A N 1
ATOM 2122 C CA . GLN A 1 285 ? -2.020 -18.312 -8.214 1.00 96.12 285 GLN A CA 1
ATOM 2123 C C . GLN A 1 285 ? -3.103 -19.174 -7.551 1.00 96.12 285 GLN A C 1
ATOM 2125 O O . GLN A 1 285 ? -4.232 -19.223 -8.044 1.00 96.12 285 GLN A O 1
ATOM 2130 N N . ALA A 1 286 ? -2.793 -19.817 -6.419 1.00 96.88 286 ALA A N 1
ATOM 2131 C CA . ALA A 1 286 ? -3.752 -20.616 -5.655 1.00 96.88 286 ALA A CA 1
ATOM 2132 C C . ALA A 1 286 ? -4.934 -19.785 -5.119 1.00 96.88 286 ALA A C 1
ATOM 2134 O O . ALA A 1 286 ? -6.037 -20.314 -4.981 1.00 96.88 286 ALA A O 1
ATOM 2135 N N . ASN A 1 287 ? -4.721 -18.487 -4.884 1.00 95.12 287 ASN A N 1
ATOM 2136 C CA . ASN A 1 287 ? -5.738 -17.535 -4.434 1.00 95.12 287 ASN A CA 1
ATOM 2137 C C . ASN A 1 287 ? -6.377 -16.732 -5.584 1.00 95.12 287 ASN A C 1
ATOM 2139 O O . ASN A 1 287 ? -7.193 -15.847 -5.341 1.00 95.12 287 ASN A O 1
ATOM 2143 N N . GLY A 1 288 ? -6.035 -17.029 -6.845 1.00 95.06 288 GLY A N 1
ATOM 2144 C CA . GLY A 1 288 ? -6.536 -16.286 -8.008 1.00 95.06 288 GLY A CA 1
ATOM 2145 C C . GLY A 1 288 ? -5.990 -14.857 -8.121 1.00 95.06 288 GLY A C 1
ATOM 2146 O O . GLY A 1 288 ? -6.548 -14.052 -8.866 1.00 95.06 288 GLY A O 1
ATOM 2147 N N . VAL A 1 289 ? -4.909 -14.553 -7.403 1.00 96.44 289 VAL A N 1
ATOM 2148 C CA . VAL A 1 289 ? -4.231 -13.255 -7.371 1.00 96.44 289 VAL A CA 1
ATOM 2149 C C . VAL A 1 289 ? -3.110 -13.236 -8.405 1.00 96.44 289 VAL A C 1
ATOM 2151 O O . VAL A 1 289 ? -2.380 -14.213 -8.572 1.00 96.44 289 VAL A O 1
ATOM 2154 N N . LYS A 1 290 ? -2.997 -12.123 -9.130 1.00 96.94 290 LYS A N 1
ATOM 2155 C CA . LYS A 1 290 ? -2.017 -11.937 -10.205 1.00 96.94 290 LYS A CA 1
ATOM 2156 C C . LYS A 1 290 ? -0.658 -11.513 -9.674 1.00 96.94 290 LYS A C 1
ATOM 2158 O O . LYS A 1 290 ? -0.587 -10.814 -8.671 1.00 96.94 290 LYS A O 1
ATOM 2163 N N . THR A 1 291 ? 0.419 -11.882 -10.353 1.00 97.69 291 THR A N 1
ATOM 2164 C CA . THR A 1 291 ? 1.775 -11.506 -9.927 1.00 97.69 291 THR A CA 1
ATOM 2165 C C . THR A 1 291 ? 2.430 -10.520 -10.879 1.00 97.69 291 THR A C 1
ATOM 2167 O O . THR A 1 291 ? 2.278 -10.594 -12.098 1.00 97.69 291 THR A O 1
ATOM 2170 N N . ILE A 1 292 ? 3.162 -9.571 -10.306 1.00 96.44 292 ILE A N 1
ATOM 2171 C CA . ILE A 1 292 ? 3.935 -8.565 -11.024 1.00 96.44 292 ILE A CA 1
ATOM 2172 C C . ILE A 1 292 ? 5.388 -8.730 -10.581 1.00 96.44 292 ILE A C 1
ATOM 2174 O O . ILE A 1 292 ? 5.679 -8.592 -9.397 1.00 96.44 292 ILE A O 1
ATOM 2178 N N . TRP A 1 293 ? 6.291 -9.037 -11.507 1.00 96.12 293 TRP A N 1
ATOM 2179 C CA . TRP A 1 293 ? 7.720 -9.150 -11.217 1.00 96.12 293 TRP A CA 1
ATOM 2180 C C . TRP A 1 293 ? 8.415 -7.814 -11.438 1.00 96.12 293 TRP A C 1
ATOM 2182 O O . TRP A 1 293 ? 8.444 -7.340 -12.574 1.00 96.12 293 TRP A O 1
ATOM 2192 N N . SER A 1 294 ? 8.947 -7.207 -10.377 1.00 93.00 294 SER A N 1
ATOM 2193 C CA . SER A 1 294 ? 9.620 -5.907 -10.437 1.00 93.00 294 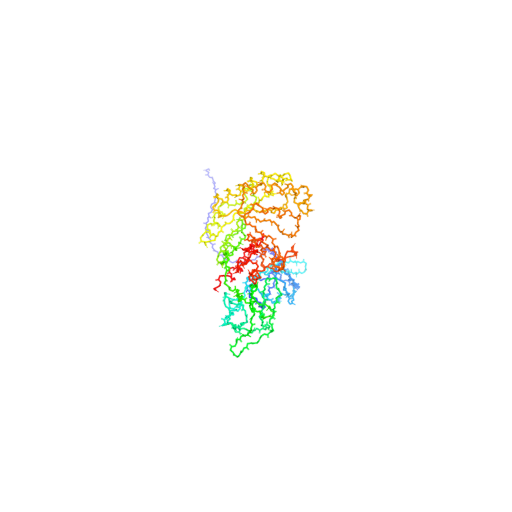SER A CA 1
ATOM 2194 C C . SER A 1 294 ? 11.130 -6.055 -10.329 1.00 93.00 294 SER A C 1
ATOM 2196 O O . SER A 1 294 ? 11.617 -6.737 -9.434 1.00 93.00 294 SER A O 1
ATOM 2198 N N . LEU A 1 295 ? 11.856 -5.377 -11.218 1.00 92.31 295 LEU A N 1
ATOM 2199 C CA . LEU A 1 295 ? 13.308 -5.212 -11.147 1.00 92.31 295 LEU A CA 1
ATOM 2200 C C . LEU A 1 295 ? 13.694 -3.754 -11.412 1.00 92.31 295 LEU A C 1
ATOM 2202 O O . LEU A 1 295 ? 12.976 -3.015 -12.098 1.00 92.31 295 LEU A O 1
ATOM 2206 N N . ASN A 1 296 ? 14.864 -3.362 -10.920 1.00 90.50 296 ASN A N 1
ATOM 2207 C CA . ASN A 1 296 ? 15.397 -2.013 -11.052 1.00 90.50 296 ASN A CA 1
ATOM 2208 C C . ASN A 1 296 ? 15.822 -1.707 -12.495 1.00 90.50 296 ASN A C 1
ATOM 2210 O O . ASN A 1 296 ? 16.570 -2.451 -13.136 1.00 90.50 296 ASN A O 1
ATOM 2214 N N . LEU A 1 297 ? 15.426 -0.540 -12.999 1.00 91.00 297 LEU A N 1
ATOM 2215 C CA . LEU A 1 297 ? 16.003 0.045 -14.206 1.00 91.00 297 LEU A CA 1
ATOM 2216 C C . LEU A 1 297 ? 17.502 0.298 -13.997 1.00 91.00 297 LEU A C 1
ATOM 2218 O O . LEU A 1 297 ? 18.326 -0.092 -14.831 1.00 91.00 297 LEU A O 1
ATOM 2222 N N . TRP A 1 298 ? 17.837 0.930 -12.871 1.00 88.56 298 TRP A N 1
ATOM 2223 C CA . TRP A 1 298 ? 19.187 1.344 -12.515 1.00 88.56 298 TRP A CA 1
ATOM 2224 C C . TRP A 1 298 ? 19.796 0.381 -11.500 1.00 88.56 298 TRP A C 1
ATOM 2226 O O . TRP A 1 298 ? 19.340 0.303 -10.363 1.00 88.56 298 TRP A O 1
ATOM 2236 N N . ASN A 1 299 ? 20.856 -0.323 -11.895 1.00 86.19 299 ASN A N 1
ATOM 2237 C CA . ASN A 1 299 ? 21.579 -1.178 -10.958 1.00 86.19 299 ASN A CA 1
ATOM 2238 C C . ASN A 1 299 ? 22.289 -0.332 -9.898 1.00 86.19 299 ASN A C 1
ATOM 2240 O O . ASN A 1 299 ? 22.984 0.631 -10.228 1.00 86.19 299 ASN A O 1
ATOM 2244 N N . SER A 1 300 ? 22.161 -0.726 -8.638 1.00 79.88 300 SER A N 1
ATOM 2245 C CA . SER A 1 300 ? 22.667 0.017 -7.482 1.00 79.88 300 SER A CA 1
ATOM 2246 C C . SER A 1 300 ? 23.934 -0.588 -6.878 1.00 79.88 300 SER A C 1
ATOM 2248 O O . SER A 1 300 ? 24.647 0.096 -6.141 1.00 79.88 300 SER A O 1
ATOM 2250 N N . PHE A 1 301 ? 24.258 -1.845 -7.199 1.00 74.81 301 PHE A N 1
ATOM 2251 C CA . PHE A 1 301 ? 25.355 -2.565 -6.540 1.00 74.81 301 PHE A CA 1
ATOM 2252 C C . PHE A 1 301 ? 26.420 -3.116 -7.486 1.00 74.81 301 PHE A C 1
ATOM 2254 O O . PHE A 1 301 ? 27.616 -3.035 -7.188 1.00 74.81 301 PHE A O 1
ATOM 2261 N N . THR A 1 302 ? 26.012 -3.686 -8.619 1.00 76.00 302 THR A N 1
ATOM 2262 C CA . THR A 1 302 ? 26.931 -4.224 -9.629 1.00 76.00 302 THR A CA 1
ATOM 2263 C C . THR A 1 302 ? 26.609 -3.640 -10.995 1.00 76.00 302 THR A C 1
ATOM 2265 O O . THR A 1 302 ? 25.461 -3.328 -11.281 1.00 76.00 302 THR A O 1
ATOM 2268 N N . GLU A 1 303 ? 27.634 -3.430 -11.827 1.00 83.25 303 GLU A N 1
ATOM 2269 C CA . GLU A 1 303 ? 27.461 -2.812 -13.154 1.00 83.25 303 GLU A CA 1
ATOM 2270 C C . GLU A 1 303 ? 26.753 -1.445 -13.084 1.00 83.25 303 GLU A C 1
ATOM 2272 O O . GLU A 1 303 ? 25.755 -1.196 -13.759 1.00 83.25 303 GLU A O 1
ATOM 2277 N N . LEU A 1 304 ? 27.280 -0.567 -12.220 1.00 86.25 304 LEU A N 1
ATOM 2278 C CA . LEU A 1 304 ? 26.701 0.748 -11.946 1.00 86.25 304 LEU A CA 1
ATOM 2279 C C . LEU A 1 304 ? 26.534 1.575 -13.233 1.00 86.25 304 LEU A C 1
ATOM 2281 O O . LEU A 1 304 ? 27.511 1.732 -13.976 1.00 86.25 304 LEU A O 1
ATOM 2285 N N . PRO A 1 305 ? 25.344 2.153 -13.471 1.00 87.12 305 PRO A N 1
ATOM 2286 C CA . PRO A 1 305 ? 25.082 2.955 -14.652 1.00 87.12 305 PRO A CA 1
ATOM 2287 C C . PRO A 1 305 ? 25.757 4.325 -14.555 1.00 87.12 305 PRO A C 1
ATOM 2289 O O . PRO A 1 305 ? 26.075 4.837 -13.484 1.00 87.12 305 PRO A O 1
ATOM 2292 N N . THR A 1 306 ? 25.952 4.953 -15.699 1.00 87.81 306 THR A N 1
ATOM 2293 C CA . THR A 1 306 ? 26.553 6.273 -15.858 1.00 87.81 306 THR A CA 1
ATOM 2294 C C . THR A 1 306 ? 25.544 7.258 -16.434 1.00 87.81 306 THR A C 1
ATOM 2296 O O . THR A 1 306 ? 24.471 6.890 -16.908 1.00 87.81 306 THR A O 1
ATOM 2299 N N . LEU A 1 307 ? 25.894 8.544 -16.428 1.00 86.50 307 LEU A N 1
ATOM 2300 C CA . LEU A 1 307 ? 25.051 9.560 -17.052 1.00 86.50 307 LEU A CA 1
ATOM 2301 C C . LEU A 1 307 ? 24.921 9.351 -18.576 1.00 86.50 307 LEU A C 1
ATOM 2303 O O . LEU A 1 307 ? 23.893 9.713 -19.143 1.00 86.50 307 LEU A O 1
ATOM 2307 N N . ASP A 1 308 ? 25.909 8.730 -19.231 1.00 90.25 308 ASP A N 1
ATOM 2308 C CA . ASP A 1 308 ? 25.847 8.418 -20.666 1.00 90.25 308 ASP A CA 1
ATOM 2309 C C . ASP A 1 308 ? 24.768 7.363 -20.971 1.00 90.25 308 ASP A C 1
ATOM 2311 O O . ASP A 1 308 ? 24.097 7.449 -21.999 1.00 90.25 308 ASP A O 1
ATOM 2315 N N . ASP A 1 309 ? 24.519 6.431 -20.047 1.00 91.62 309 ASP A N 1
ATOM 2316 C CA . ASP A 1 309 ? 23.479 5.404 -20.202 1.00 91.62 309 ASP A CA 1
ATOM 2317 C C . ASP A 1 309 ? 22.069 6.014 -20.243 1.00 91.62 309 ASP A C 1
ATOM 2319 O O . ASP A 1 309 ? 21.182 5.507 -20.926 1.00 91.62 309 ASP A O 1
ATOM 2323 N N . THR A 1 310 ? 21.860 7.164 -19.588 1.00 90.38 310 THR A N 1
ATOM 2324 C CA . THR A 1 310 ? 20.563 7.869 -19.597 1.00 90.38 310 THR A CA 1
ATOM 2325 C C . THR A 1 310 ? 20.179 8.427 -20.971 1.00 90.38 310 THR A C 1
ATOM 2327 O O . THR A 1 310 ? 19.013 8.723 -21.221 1.00 90.38 310 THR A O 1
ATOM 2330 N N . VAL A 1 311 ? 21.141 8.573 -21.886 1.00 94.00 311 VAL A N 1
ATOM 2331 C CA . VAL A 1 311 ? 20.903 9.065 -23.252 1.00 94.00 311 VAL A CA 1
ATOM 2332 C C . VAL A 1 311 ? 21.102 7.978 -24.308 1.00 94.00 311 VAL A C 1
ATOM 2334 O O . VAL A 1 311 ? 20.997 8.267 -25.501 1.00 94.00 311 VAL A O 1
ATOM 2337 N N . ASP A 1 312 ? 21.348 6.731 -23.894 1.00 96.50 312 ASP A N 1
ATOM 2338 C CA . ASP A 1 312 ? 21.461 5.576 -24.780 1.00 96.50 312 ASP A CA 1
ATOM 2339 C C . ASP A 1 312 ? 20.135 4.787 -24.824 1.00 96.50 312 ASP A C 1
ATOM 2341 O O . ASP A 1 312 ? 19.781 4.093 -23.868 1.00 96.50 312 ASP A O 1
ATOM 2345 N N . PRO A 1 313 ? 19.394 4.807 -25.951 1.00 97.25 313 PRO A N 1
ATOM 2346 C CA . PRO A 1 313 ? 18.175 4.015 -26.099 1.00 97.25 313 PRO A CA 1
ATOM 2347 C C . PRO A 1 313 ? 18.398 2.512 -25.892 1.00 97.25 313 PRO A C 1
ATOM 2349 O O . PRO A 1 313 ? 17.469 1.809 -25.4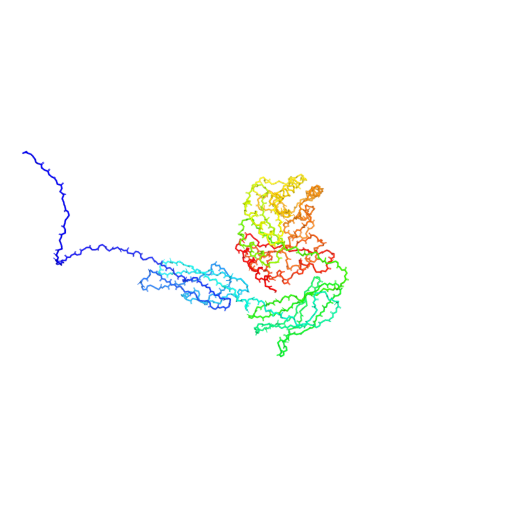97 1.00 97.25 313 PRO A O 1
ATOM 2352 N N . SER A 1 314 ? 19.594 2.000 -26.204 1.00 97.25 314 SER A N 1
ATOM 2353 C CA . SER A 1 314 ? 19.892 0.570 -26.126 1.00 97.25 314 SER A CA 1
ATOM 2354 C C . SER A 1 314 ? 19.962 0.063 -24.687 1.00 97.25 314 SER A C 1
ATOM 2356 O O . SER A 1 314 ? 19.556 -1.072 -24.444 1.00 97.25 314 SER A O 1
ATOM 2358 N N . TYR A 1 315 ? 20.346 0.920 -23.734 1.00 95.19 315 TYR A N 1
ATOM 2359 C CA . TYR A 1 315 ? 20.329 0.600 -22.307 1.00 95.19 315 TYR A CA 1
ATOM 2360 C C . TYR A 1 315 ? 18.904 0.287 -21.833 1.00 95.19 315 TYR A C 1
ATOM 2362 O O . TYR A 1 315 ? 18.638 -0.781 -21.281 1.00 95.19 315 TYR A O 1
ATOM 2370 N N . TYR A 1 316 ? 17.955 1.179 -22.134 1.00 95.88 316 TYR A N 1
ATOM 2371 C CA . TYR A 1 316 ? 16.544 0.990 -21.789 1.00 95.88 316 TYR A CA 1
ATOM 2372 C C . TYR A 1 316 ? 15.935 -0.244 -22.462 1.00 95.88 316 TYR A C 1
ATOM 2374 O O . TYR A 1 316 ? 15.161 -0.964 -21.835 1.00 95.88 316 TYR A O 1
ATOM 2382 N N . VAL A 1 317 ? 16.260 -0.489 -23.738 1.00 97.81 317 VAL A N 1
ATOM 2383 C CA . VAL A 1 317 ? 15.781 -1.679 -24.461 1.00 97.81 317 VAL A CA 1
ATOM 2384 C C . VAL A 1 317 ? 16.294 -2.951 -23.797 1.00 97.81 317 VAL A C 1
ATOM 2386 O O . VAL A 1 317 ? 15.483 -3.822 -23.498 1.00 97.81 317 VAL A O 1
ATOM 2389 N N . ALA A 1 318 ? 17.597 -3.032 -23.517 1.00 95.94 318 ALA A N 1
ATOM 2390 C CA . ALA A 1 318 ? 18.197 -4.194 -22.871 1.00 95.94 318 ALA A CA 1
ATOM 2391 C C . ALA A 1 318 ? 17.571 -4.460 -21.495 1.00 95.94 318 ALA A C 1
ATOM 2393 O O . ALA A 1 318 ? 17.159 -5.586 -21.229 1.00 95.94 318 ALA A O 1
ATOM 2394 N N . ALA A 1 319 ? 17.405 -3.419 -20.671 1.00 95.12 319 ALA A N 1
ATOM 2395 C CA . ALA A 1 319 ? 16.746 -3.539 -19.373 1.00 95.12 319 ALA A CA 1
ATOM 2396 C C . ALA A 1 319 ? 15.303 -4.058 -19.512 1.00 95.12 319 ALA A C 1
ATOM 2398 O O . ALA A 1 319 ? 14.927 -5.026 -18.865 1.00 95.12 319 ALA A O 1
ATOM 2399 N N . MET A 1 320 ? 14.484 -3.472 -20.392 1.00 97.12 320 MET A N 1
ATOM 2400 C CA . MET A 1 320 ? 13.102 -3.930 -20.591 1.00 97.12 320 MET A CA 1
ATOM 2401 C C . MET A 1 320 ? 13.014 -5.362 -21.144 1.00 97.12 320 MET A C 1
ATOM 2403 O O . MET A 1 320 ? 12.088 -6.093 -20.794 1.00 97.12 320 MET A O 1
ATOM 2407 N N . GLU A 1 321 ? 13.922 -5.765 -22.034 1.00 97.50 321 GLU A N 1
ATOM 2408 C CA . GLU A 1 321 ? 13.973 -7.134 -22.562 1.00 97.50 321 GLU A CA 1
ATOM 2409 C C . GLU A 1 321 ? 14.345 -8.144 -21.478 1.00 97.50 321 GLU A C 1
ATOM 2411 O O . GLU A 1 321 ? 13.694 -9.183 -21.380 1.00 97.50 321 GLU A O 1
ATOM 2416 N N . GLU A 1 322 ? 15.335 -7.822 -20.646 1.00 95.19 322 GLU A N 1
ATOM 2417 C CA . GLU A 1 322 ? 15.761 -8.641 -19.512 1.00 95.19 322 GLU A CA 1
ATOM 2418 C C . GLU A 1 322 ? 14.627 -8.833 -18.502 1.00 95.19 322 GLU A C 1
ATOM 2420 O O . GLU A 1 322 ? 14.250 -9.969 -18.223 1.00 95.19 322 GLU A O 1
ATOM 2425 N N . ILE A 1 323 ? 13.989 -7.745 -18.058 1.00 95.69 323 ILE A N 1
ATOM 2426 C CA . ILE A 1 323 ? 12.873 -7.807 -17.102 1.00 95.69 323 ILE A CA 1
ATOM 2427 C C . ILE A 1 323 ? 11.709 -8.633 -17.663 1.00 95.69 323 ILE A C 1
ATOM 2429 O O . ILE A 1 323 ? 11.143 -9.477 -16.969 1.00 95.69 323 ILE A O 1
ATOM 2433 N N . ASN A 1 324 ? 11.345 -8.423 -18.932 1.00 97.75 324 ASN A N 1
ATOM 2434 C CA . ASN A 1 324 ? 10.296 -9.212 -19.577 1.00 97.75 324 ASN A CA 1
ATOM 2435 C C . ASN A 1 324 ? 10.681 -10.694 -19.687 1.00 97.75 324 ASN A C 1
ATOM 2437 O O . ASN A 1 324 ? 9.831 -11.568 -19.504 1.00 97.75 324 ASN A O 1
ATOM 2441 N N . ALA A 1 325 ? 11.933 -10.998 -20.030 1.00 96.38 325 ALA A N 1
ATOM 2442 C CA . ALA A 1 325 ? 12.408 -12.371 -20.145 1.00 96.38 325 ALA A CA 1
ATOM 2443 C C . ALA A 1 325 ? 12.396 -13.080 -18.786 1.00 96.38 325 ALA A C 1
ATOM 2445 O O . ALA A 1 325 ? 11.945 -14.222 -18.704 1.00 96.38 325 ALA A O 1
ATOM 2446 N N . GLU A 1 326 ? 12.826 -12.395 -17.730 1.00 94.62 326 GLU A N 1
ATOM 2447 C CA . GLU A 1 326 ? 12.877 -12.944 -16.381 1.00 94.62 326 GLU A CA 1
ATOM 2448 C C . GLU A 1 326 ? 11.485 -13.144 -15.784 1.00 94.62 326 GLU A C 1
ATOM 2450 O O . GLU A 1 326 ? 11.195 -14.237 -15.306 1.00 94.62 326 GLU A O 1
ATOM 2455 N N . ALA A 1 327 ? 10.576 -12.171 -15.933 1.00 96.00 327 ALA A N 1
ATOM 2456 C CA . ALA A 1 327 ? 9.176 -12.318 -15.526 1.00 96.00 327 ALA A CA 1
ATOM 2457 C C . ALA A 1 327 ? 8.525 -13.564 -16.162 1.00 96.00 327 ALA A C 1
ATOM 2459 O O . ALA A 1 327 ? 7.842 -14.336 -15.486 1.00 96.00 327 ALA A O 1
ATOM 2460 N N . ASN A 1 328 ? 8.793 -13.809 -17.452 1.00 96.50 328 ASN A N 1
ATOM 2461 C CA . ASN A 1 328 ? 8.334 -15.018 -18.142 1.00 96.50 328 ASN A CA 1
ATOM 2462 C C . ASN A 1 328 ? 9.002 -16.296 -17.611 1.00 96.50 328 ASN A C 1
ATOM 2464 O O . ASN A 1 328 ? 8.350 -17.338 -17.548 1.00 96.50 328 ASN A O 1
ATOM 2468 N N . LEU A 1 329 ? 10.293 -16.239 -17.271 1.00 94.50 329 LEU A N 1
ATOM 2469 C CA . LEU A 1 329 ? 11.059 -17.385 -16.777 1.00 94.50 329 LEU A CA 1
ATOM 2470 C C . LEU A 1 329 ? 10.548 -17.859 -15.413 1.00 94.50 329 LEU A C 1
ATOM 2472 O O . LEU A 1 329 ? 10.374 -19.062 -15.222 1.00 94.50 329 LEU A O 1
ATOM 2476 N N . ILE A 1 330 ? 10.276 -16.926 -14.499 1.00 93.50 330 ILE A N 1
ATOM 2477 C CA . ILE A 1 330 ? 9.764 -17.239 -13.158 1.00 93.50 330 ILE A CA 1
ATOM 2478 C C . ILE A 1 330 ? 8.249 -17.493 -13.134 1.00 93.50 330 ILE A C 1
ATOM 2480 O O . ILE A 1 330 ? 7.707 -17.936 -12.128 1.00 93.50 330 ILE A O 1
ATOM 2484 N N . GLY A 1 331 ? 7.545 -17.228 -14.241 1.00 95.94 331 GLY A N 1
ATOM 2485 C CA . GLY A 1 331 ? 6.105 -17.469 -14.360 1.00 95.94 331 GLY A CA 1
ATOM 2486 C C . GLY A 1 331 ? 5.218 -16.388 -13.734 1.00 95.94 331 GLY A C 1
ATOM 2487 O O . GLY A 1 331 ? 4.102 -16.696 -13.310 1.00 95.94 331 GLY A O 1
ATOM 2488 N N . ALA A 1 332 ? 5.690 -15.140 -13.678 1.00 97.38 332 ALA A N 1
ATOM 2489 C CA . ALA A 1 332 ? 4.868 -14.002 -13.278 1.00 97.38 332 ALA A CA 1
ATOM 2490 C C . ALA A 1 332 ? 3.850 -13.623 -14.372 1.00 97.38 332 ALA A C 1
ATOM 2492 O O . ALA A 1 332 ? 4.102 -13.824 -15.561 1.00 97.38 332 ALA A O 1
ATOM 2493 N N . ASP A 1 333 ? 2.696 -13.060 -13.991 1.00 97.69 333 ASP A N 1
ATOM 2494 C CA . ASP A 1 333 ? 1.687 -12.617 -14.968 1.00 97.69 333 ASP A CA 1
ATOM 2495 C C . ASP A 1 333 ? 2.112 -11.342 -15.719 1.00 97.69 333 ASP A C 1
ATOM 2497 O O . ASP A 1 333 ? 1.724 -11.154 -16.875 1.00 97.69 333 ASP A O 1
ATOM 2501 N N . TYR A 1 334 ? 2.882 -10.470 -15.061 1.00 97.38 334 TYR A N 1
ATOM 2502 C CA . TYR A 1 334 ? 3.275 -9.158 -15.575 1.00 97.38 334 TYR A CA 1
ATOM 2503 C C . TYR A 1 334 ? 4.719 -8.804 -15.220 1.00 97.38 334 TYR A C 1
ATOM 2505 O O . TYR A 1 334 ? 5.236 -9.217 -14.181 1.00 97.38 334 TYR A O 1
ATOM 2513 N N . SER A 1 335 ? 5.338 -7.962 -16.047 1.00 97.38 335 SER A N 1
ATOM 2514 C CA . SER A 1 335 ? 6.622 -7.321 -15.750 1.00 97.38 335 SER A CA 1
ATOM 2515 C C . SER A 1 335 ? 6.444 -5.909 -15.188 1.00 97.38 335 SER A C 1
ATOM 2517 O O . SER A 1 335 ? 5.574 -5.153 -15.625 1.00 97.38 335 SER A O 1
ATOM 2519 N N . ALA A 1 336 ? 7.300 -5.527 -14.247 1.00 94.69 336 ALA A N 1
ATOM 2520 C CA . ALA A 1 336 ? 7.411 -4.186 -13.702 1.00 94.69 336 ALA A CA 1
ATOM 2521 C C . ALA A 1 336 ? 8.857 -3.703 -13.715 1.00 94.69 336 ALA A C 1
ATOM 2523 O O . ALA A 1 336 ? 9.801 -4.474 -13.563 1.00 94.69 336 ALA A O 1
ATOM 2524 N N . MET A 1 337 ? 9.009 -2.397 -13.886 1.00 93.00 337 MET A N 1
ATOM 2525 C CA . MET A 1 337 ? 10.294 -1.726 -13.798 1.00 93.00 337 MET A CA 1
ATOM 2526 C C . MET A 1 337 ? 10.233 -0.636 -12.737 1.00 93.00 337 MET A C 1
ATOM 2528 O O . MET A 1 337 ? 9.479 0.337 -12.879 1.00 93.00 337 MET A O 1
ATOM 2532 N N . ASP A 1 338 ? 11.054 -0.796 -11.707 1.00 89.38 338 ASP A N 1
ATOM 2533 C CA . ASP A 1 338 ? 11.333 0.258 -10.746 1.00 89.38 338 ASP A CA 1
ATOM 2534 C C . ASP A 1 338 ? 12.290 1.269 -11.392 1.00 89.38 338 ASP A C 1
ATOM 2536 O O . ASP A 1 338 ? 13.373 0.916 -11.856 1.00 89.38 338 ASP A O 1
ATOM 2540 N N . CYS A 1 339 ? 11.863 2.526 -11.502 1.00 87.94 339 CYS A N 1
ATOM 2541 C CA . CYS A 1 339 ? 12.657 3.581 -12.128 1.00 87.94 339 CYS A CA 1
ATOM 2542 C C . CYS A 1 339 ? 13.310 4.526 -11.101 1.00 87.94 339 CYS A C 1
ATOM 2544 O O . CYS A 1 339 ? 13.856 5.554 -11.517 1.00 87.94 339 CYS A O 1
ATOM 2546 N N . GLU A 1 340 ? 13.212 4.237 -9.795 1.00 81.00 340 GLU A N 1
ATOM 2547 C CA . GLU A 1 340 ? 13.853 5.018 -8.735 1.00 81.00 340 GLU A CA 1
ATOM 2548 C C . GLU A 1 340 ? 15.385 4.990 -8.862 1.00 81.00 340 GLU A C 1
ATOM 2550 O O . GLU A 1 340 ? 15.991 4.001 -9.277 1.00 81.00 340 GLU A O 1
ATOM 2555 N N . THR A 1 341 ? 16.029 6.103 -8.503 1.00 78.38 341 THR A N 1
ATOM 2556 C CA . THR A 1 341 ? 17.478 6.148 -8.290 1.00 78.38 341 THR A CA 1
ATOM 2557 C C . THR A 1 341 ? 17.737 5.945 -6.805 1.00 78.38 341 THR A C 1
ATOM 2559 O O . THR A 1 341 ? 17.380 6.790 -5.991 1.00 78.38 341 THR A O 1
ATOM 2562 N N . TYR A 1 342 ? 18.316 4.803 -6.437 1.00 74.25 342 TYR A N 1
ATOM 2563 C CA . TYR A 1 342 ? 18.664 4.519 -5.047 1.00 74.25 342 TYR A CA 1
ATOM 2564 C C . TYR A 1 342 ? 20.073 5.003 -4.710 1.00 74.25 342 TYR A C 1
ATOM 2566 O O . TYR A 1 342 ? 20.970 5.038 -5.557 1.00 74.25 342 TYR A O 1
ATOM 2574 N N . SER A 1 343 ? 20.288 5.332 -3.436 1.00 65.88 343 SER A N 1
ATOM 2575 C CA . SER A 1 343 ? 21.580 5.803 -2.943 1.00 65.88 343 SER A CA 1
ATOM 2576 C C . SER A 1 343 ? 22.703 4.835 -3.316 1.00 65.88 343 SER A C 1
ATOM 2578 O O . SER A 1 343 ? 22.709 3.679 -2.900 1.00 65.88 343 SER A O 1
ATOM 2580 N N . GLY A 1 344 ? 23.679 5.327 -4.080 1.00 65.62 344 GLY A N 1
ATOM 2581 C CA . GLY A 1 344 ? 24.789 4.518 -4.594 1.00 65.62 344 GLY A CA 1
ATOM 2582 C C . GLY A 1 344 ? 24.920 4.541 -6.114 1.00 65.62 344 GLY A C 1
ATOM 2583 O O . GLY A 1 344 ? 26.016 4.278 -6.615 1.00 65.62 344 GLY A O 1
ATOM 2584 N N . VAL A 1 345 ? 23.874 4.941 -6.852 1.00 73.56 345 VAL A N 1
ATOM 2585 C CA . VAL A 1 345 ? 24.004 5.148 -8.301 1.00 73.56 345 VAL A CA 1
ATOM 2586 C C . VAL A 1 345 ? 24.774 6.441 -8.624 1.00 73.56 345 VAL A C 1
ATOM 2588 O O . VAL A 1 345 ? 24.538 7.480 -8.001 1.00 73.56 345 VAL A O 1
ATOM 2591 N N . PRO A 1 346 ? 25.690 6.431 -9.614 1.00 74.06 346 PRO A N 1
ATOM 2592 C CA . PRO A 1 346 ? 26.577 7.564 -9.912 1.00 74.06 346 PRO A CA 1
ATOM 2593 C C . PRO A 1 346 ? 25.913 8.913 -10.224 1.00 74.06 346 PRO A C 1
ATOM 2595 O O . PRO A 1 346 ? 26.583 9.942 -10.142 1.00 74.06 346 PRO A O 1
ATOM 2598 N N . PHE A 1 347 ? 24.634 8.933 -10.601 1.00 76.94 347 PHE A N 1
ATOM 2599 C CA . PHE A 1 347 ? 23.905 10.150 -10.980 1.00 76.94 347 PHE A CA 1
ATOM 2600 C C . PHE A 1 347 ? 22.745 10.506 -10.042 1.00 76.94 347 PHE A C 1
ATOM 2602 O O . PHE A 1 347 ? 22.003 11.434 -10.355 1.00 76.94 347 PHE A O 1
ATOM 2609 N N . ASP A 1 348 ? 22.611 9.843 -8.891 1.00 72.94 348 ASP A N 1
ATOM 2610 C CA . ASP A 1 348 ? 21.534 10.102 -7.921 1.00 72.94 348 ASP A CA 1
ATOM 2611 C C . ASP A 1 348 ? 21.452 11.595 -7.534 1.00 72.94 348 ASP A C 1
ATOM 2613 O O . ASP A 1 348 ? 20.452 12.273 -7.767 1.00 72.94 348 ASP A O 1
ATOM 2617 N N . ALA A 1 349 ? 22.590 12.171 -7.130 1.00 66.06 349 ALA A N 1
ATOM 2618 C CA . ALA A 1 349 ? 22.707 13.591 -6.781 1.00 66.06 349 ALA A CA 1
ATOM 2619 C C . ALA A 1 349 ? 22.368 14.553 -7.941 1.00 66.06 349 ALA A C 1
ATOM 2621 O O . ALA A 1 349 ? 21.970 15.694 -7.719 1.00 66.06 349 ALA A O 1
ATOM 2622 N N . VAL A 1 350 ? 22.522 14.114 -9.195 1.00 68.06 350 VAL A N 1
ATOM 2623 C CA . VAL A 1 350 ? 22.200 14.930 -10.378 1.00 68.06 350 VAL A CA 1
ATOM 2624 C C . VAL A 1 350 ? 20.686 14.982 -10.603 1.00 68.06 350 VAL A C 1
ATOM 2626 O O . VAL A 1 350 ? 20.153 15.998 -11.051 1.00 68.06 350 VAL A O 1
ATOM 2629 N N . PHE A 1 351 ? 19.978 13.900 -10.277 1.00 69.62 351 PHE A N 1
ATOM 2630 C CA . PHE A 1 351 ? 18.523 13.828 -10.382 1.00 69.62 351 PHE A CA 1
ATOM 2631 C C . PHE A 1 351 ? 17.836 14.629 -9.266 1.00 69.62 351 PHE A C 1
ATOM 2633 O O . PHE A 1 351 ? 16.774 15.209 -9.508 1.00 69.62 351 PHE A O 1
ATOM 2640 N N . GLU A 1 352 ? 18.474 14.759 -8.097 1.00 65.94 352 GLU A N 1
ATOM 2641 C CA . GLU A 1 352 ? 18.022 15.639 -7.010 1.00 65.94 352 GLU A CA 1
ATOM 2642 C C . GLU A 1 352 ? 18.094 17.140 -7.370 1.00 65.94 352 GLU A C 1
ATOM 2644 O O . GLU A 1 352 ? 17.204 17.906 -6.994 1.00 65.94 352 GLU A O 1
ATOM 2649 N N . GLU A 1 353 ? 19.104 17.575 -8.138 1.00 66.31 353 GLU A N 1
ATOM 2650 C CA . GLU A 1 353 ? 19.325 18.990 -8.510 1.00 66.31 353 GLU A CA 1
ATOM 2651 C C . GLU A 1 353 ? 18.672 19.424 -9.845 1.00 66.31 353 GLU A C 1
ATOM 2653 O O . GLU A 1 353 ? 18.754 20.597 -10.219 1.00 66.31 353 GLU A O 1
ATOM 2658 N N . ALA A 1 354 ? 17.961 18.508 -10.515 1.00 69.06 354 ALA A N 1
ATOM 2659 C CA . ALA A 1 354 ? 17.419 18.612 -11.876 1.00 69.06 354 ALA A CA 1
ATOM 2660 C C . ALA A 1 354 ? 18.478 18.656 -13.001 1.00 69.06 354 ALA A C 1
ATOM 2662 O O . ALA A 1 354 ? 19.484 19.364 -12.949 1.00 69.06 354 ALA A O 1
ATOM 2663 N N . LEU A 1 355 ? 18.209 17.920 -14.086 1.00 75.62 355 LEU A N 1
ATOM 2664 C CA . LEU A 1 355 ? 19.108 17.827 -15.239 1.00 75.62 355 LEU A CA 1
ATOM 2665 C C . LEU A 1 355 ? 19.175 19.142 -16.041 1.00 75.62 355 LEU A C 1
ATOM 2667 O O . LEU A 1 355 ? 18.155 19.820 -16.208 1.00 75.62 355 LEU A O 1
ATOM 2671 N N . PRO A 1 356 ? 20.336 19.479 -16.643 1.00 83.75 356 PRO A N 1
ATOM 2672 C CA . PRO A 1 356 ? 20.401 20.499 -17.686 1.00 83.75 356 PRO A CA 1
ATOM 2673 C C . PRO A 1 356 ? 19.409 20.189 -18.816 1.00 83.75 356 PRO A C 1
ATOM 2675 O O . PRO A 1 356 ? 19.315 19.042 -19.250 1.00 83.75 356 PRO A O 1
ATOM 2678 N N . GLN A 1 357 ? 18.713 21.209 -19.333 1.00 85.19 357 GLN A N 1
ATOM 2679 C CA . GLN A 1 357 ? 17.641 21.035 -20.329 1.00 85.19 357 GLN A CA 1
ATOM 2680 C C . GLN A 1 357 ? 18.070 20.199 -21.545 1.00 85.19 357 GLN A C 1
ATOM 2682 O O . GLN A 1 357 ? 17.330 19.326 -21.976 1.00 85.19 357 GLN A O 1
ATOM 2687 N N . GLU A 1 358 ? 19.273 20.433 -22.075 1.00 89.88 358 GLU A N 1
ATOM 2688 C CA . GLU A 1 358 ? 19.806 19.680 -23.219 1.00 89.88 358 GLU A CA 1
ATOM 2689 C C . GLU A 1 358 ? 19.916 18.176 -22.924 1.00 89.88 358 GLU A C 1
ATOM 2691 O O . GLU A 1 358 ? 19.555 17.350 -23.760 1.00 89.88 358 GLU A O 1
ATOM 2696 N N . HIS A 1 359 ? 20.358 17.819 -21.716 1.00 87.88 359 HIS A N 1
ATOM 2697 C CA . HIS A 1 359 ? 20.471 16.426 -21.288 1.00 87.88 359 HIS A CA 1
ATOM 2698 C C . HIS A 1 359 ? 19.097 15.808 -21.029 1.00 87.88 359 HIS A C 1
ATOM 2700 O O . HIS A 1 359 ? 18.840 14.680 -21.436 1.00 87.88 359 HIS A O 1
ATOM 2706 N N . PHE A 1 360 ? 18.188 16.565 -20.409 1.00 86.75 360 PHE A N 1
ATOM 2707 C CA . PHE A 1 360 ? 16.799 16.154 -20.206 1.00 86.75 360 PHE A CA 1
ATOM 2708 C C . PHE A 1 360 ? 16.092 15.848 -21.537 1.00 86.75 360 PHE A C 1
ATOM 2710 O O . PHE A 1 360 ? 15.404 14.830 -21.657 1.00 86.75 360 PHE A O 1
ATOM 2717 N N . ASP A 1 361 ? 16.285 16.696 -22.550 1.00 90.38 361 ASP A N 1
ATOM 2718 C CA . ASP A 1 361 ? 15.715 16.513 -23.887 1.00 90.38 361 ASP A CA 1
ATOM 2719 C C . ASP A 1 361 ? 16.314 15.276 -24.580 1.00 90.38 361 ASP A C 1
ATOM 2721 O O . ASP A 1 361 ? 15.580 14.483 -25.176 1.00 90.38 361 ASP A O 1
ATOM 2725 N N . ALA A 1 362 ? 17.633 15.074 -24.465 1.00 93.06 362 ALA A N 1
ATOM 2726 C CA . ALA A 1 362 ? 18.321 13.905 -25.013 1.00 93.06 362 ALA A CA 1
ATOM 2727 C C . ALA A 1 362 ? 17.851 12.594 -24.360 1.00 93.06 362 ALA A C 1
ATOM 2729 O O . ALA A 1 362 ? 17.511 11.642 -25.065 1.00 93.06 362 ALA A O 1
ATOM 2730 N N . MET A 1 363 ? 17.756 12.565 -23.029 1.00 91.69 363 MET A N 1
ATOM 2731 C CA . MET A 1 363 ? 17.244 11.424 -22.267 1.00 91.69 363 MET A CA 1
ATOM 2732 C C . MET A 1 363 ? 15.786 11.122 -22.631 1.00 91.69 363 MET A C 1
ATOM 2734 O O . MET A 1 363 ? 15.428 9.975 -22.897 1.00 91.69 363 MET A O 1
ATOM 2738 N N . SER A 1 364 ? 14.942 12.153 -22.724 1.00 90.50 364 SER A N 1
ATOM 2739 C CA . SER A 1 364 ? 13.540 11.998 -23.133 1.00 90.50 364 SER A CA 1
ATOM 2740 C C . SER A 1 364 ? 13.420 11.385 -24.534 1.00 90.50 364 SER A C 1
ATOM 2742 O O . SER A 1 364 ? 12.615 10.478 -24.749 1.00 90.50 364 SER A O 1
ATOM 2744 N N . ALA A 1 365 ? 14.253 11.826 -25.483 1.00 94.50 365 ALA A N 1
ATOM 2745 C CA . ALA A 1 365 ? 14.291 11.260 -26.829 1.00 94.50 365 ALA A CA 1
ATOM 2746 C C . ALA A 1 365 ? 14.749 9.790 -26.834 1.00 94.50 365 ALA A C 1
ATOM 2748 O O . ALA A 1 365 ? 14.172 8.973 -27.559 1.00 94.50 365 ALA A O 1
ATOM 2749 N N . ALA A 1 366 ? 15.744 9.439 -26.012 1.00 96.56 366 ALA A N 1
ATOM 2750 C CA . ALA A 1 366 ? 16.220 8.065 -25.879 1.00 96.56 366 ALA A CA 1
ATOM 2751 C C . ALA A 1 366 ? 15.133 7.130 -25.326 1.00 96.56 366 ALA A C 1
ATOM 2753 O O . ALA A 1 366 ? 14.874 6.070 -25.904 1.00 96.56 366 ALA A O 1
ATOM 2754 N N . ILE A 1 367 ? 14.423 7.568 -24.282 1.00 94.25 367 ILE A N 1
ATOM 2755 C CA . ILE A 1 367 ? 13.285 6.851 -23.694 1.00 94.25 367 ILE A CA 1
ATOM 2756 C C . ILE A 1 367 ? 12.166 6.645 -24.723 1.00 94.25 367 ILE A C 1
ATOM 2758 O O . ILE A 1 367 ? 11.665 5.530 -24.882 1.00 94.25 367 ILE A O 1
ATOM 2762 N N . GLU A 1 368 ? 11.783 7.687 -25.468 1.00 94.81 368 GLU A N 1
ATOM 2763 C CA . GLU A 1 368 ? 10.763 7.562 -26.515 1.00 94.81 368 GLU A CA 1
ATOM 2764 C C . GLU A 1 368 ? 11.172 6.589 -27.627 1.00 94.81 368 GLU A C 1
ATOM 2766 O O . GLU A 1 368 ? 10.323 5.885 -28.183 1.00 94.81 368 GLU A O 1
ATOM 2771 N N . GLN A 1 369 ? 12.458 6.554 -27.979 1.00 97.06 369 GLN A N 1
ATOM 2772 C CA . GLN A 1 369 ? 12.986 5.619 -28.965 1.00 97.06 369 GLN A CA 1
ATOM 2773 C C . GLN A 1 369 ? 12.960 4.177 -28.446 1.00 97.06 369 GLN A C 1
ATOM 2775 O O . GLN A 1 369 ? 12.565 3.272 -29.188 1.00 97.06 369 GLN A O 1
ATOM 2780 N N . ALA A 1 370 ? 13.346 3.950 -27.191 1.00 97.38 370 ALA A N 1
ATOM 2781 C CA . ALA A 1 370 ? 13.309 2.633 -26.562 1.00 97.38 370 ALA A CA 1
ATOM 2782 C C . ALA A 1 370 ? 11.871 2.100 -26.448 1.00 97.38 370 ALA A C 1
ATOM 2784 O O . ALA A 1 370 ? 11.577 0.992 -26.897 1.00 97.38 370 ALA A O 1
ATOM 2785 N N . ALA A 1 371 ? 10.941 2.941 -25.987 1.00 93.69 371 ALA A N 1
ATOM 2786 C CA . ALA A 1 371 ? 9.522 2.623 -25.807 1.00 93.69 371 ALA A CA 1
ATOM 2787 C C . ALA A 1 371 ? 8.760 2.256 -27.097 1.00 93.69 371 ALA A C 1
ATOM 2789 O O . ALA A 1 371 ? 7.613 1.796 -27.044 1.00 93.69 371 ALA A O 1
ATOM 2790 N N . ARG A 1 372 ? 9.338 2.517 -28.277 1.00 95.69 372 ARG A N 1
ATOM 2791 C CA . ARG A 1 372 ? 8.792 2.073 -29.574 1.00 95.69 372 ARG A CA 1
ATOM 2792 C C . ARG A 1 372 ? 9.186 0.639 -29.920 1.00 95.69 372 ARG A C 1
ATOM 2794 O O . ARG A 1 372 ? 8.563 0.061 -30.805 1.00 95.69 372 ARG A O 1
ATOM 2801 N N . GLN A 1 373 ? 10.217 0.105 -29.272 1.00 96.94 373 GLN A N 1
ATOM 2802 C CA . GLN A 1 373 ? 10.773 -1.218 -29.548 1.00 96.94 373 GLN A CA 1
ATOM 2803 C C . GLN A 1 373 ? 10.215 -2.255 -28.577 1.00 96.94 373 GLN A C 1
ATOM 2805 O O . GLN A 1 373 ? 9.677 -3.273 -29.004 1.00 96.94 373 GLN A O 1
ATOM 2810 N N . VAL A 1 374 ? 10.282 -1.957 -27.282 1.00 96.38 374 VAL A N 1
ATOM 2811 C CA . VAL A 1 374 ? 9.841 -2.837 -26.199 1.00 96.38 374 VAL A CA 1
ATOM 2812 C C . VAL A 1 374 ? 9.241 -1.988 -25.078 1.00 96.38 374 VAL A C 1
ATOM 2814 O O . VAL A 1 374 ? 9.489 -0.784 -25.000 1.00 96.38 374 VAL A O 1
ATOM 2817 N N . ARG A 1 375 ? 8.389 -2.607 -24.261 1.00 94.50 375 ARG A N 1
ATOM 2818 C CA . ARG A 1 375 ? 7.804 -2.029 -23.047 1.00 94.50 375 ARG A CA 1
ATOM 2819 C C . ARG A 1 375 ? 7.663 -3.113 -21.992 1.00 94.50 375 ARG A C 1
ATOM 2821 O O . ARG A 1 375 ? 7.472 -4.275 -22.353 1.00 94.50 375 ARG A O 1
ATOM 2828 N N . VAL A 1 376 ? 7.698 -2.717 -20.730 1.00 96.06 376 VAL A N 1
ATOM 2829 C CA . VAL A 1 376 ? 7.210 -3.533 -19.608 1.00 96.06 376 VAL A CA 1
ATOM 2830 C C . VAL A 1 376 ? 5.713 -3.286 -19.396 1.00 96.06 376 VAL A C 1
ATOM 2832 O O . VAL A 1 376 ? 5.148 -2.325 -19.938 1.00 96.06 376 VAL A O 1
ATOM 2835 N N . ASP A 1 377 ? 5.039 -4.150 -18.639 1.00 93.69 377 ASP A N 1
ATOM 2836 C CA . ASP A 1 377 ? 3.620 -3.948 -18.341 1.00 93.69 377 ASP A CA 1
ATOM 2837 C C . ASP A 1 377 ? 3.422 -2.791 -17.357 1.00 93.69 377 ASP A C 1
ATOM 2839 O O . ASP A 1 377 ? 2.644 -1.880 -17.646 1.00 93.69 377 ASP A O 1
ATOM 2843 N N . PHE A 1 378 ? 4.185 -2.762 -16.264 1.00 91.88 378 PHE A N 1
ATOM 2844 C CA . PHE A 1 378 ? 4.129 -1.730 -15.232 1.00 91.88 378 PHE A CA 1
ATOM 2845 C C . PHE A 1 378 ? 5.438 -0.942 -15.143 1.00 91.88 378 PHE A C 1
ATOM 2847 O O . PHE A 1 378 ? 6.528 -1.481 -15.297 1.00 91.88 378 PHE A O 1
ATOM 2854 N N . ILE A 1 379 ? 5.337 0.347 -14.842 1.00 89.06 379 ILE A N 1
ATOM 2855 C CA . ILE A 1 379 ? 6.467 1.146 -14.358 1.00 89.06 379 ILE A CA 1
ATOM 2856 C C . ILE A 1 379 ? 6.101 1.771 -13.023 1.00 89.06 379 ILE A C 1
ATOM 2858 O O . ILE A 1 379 ? 4.967 2.224 -12.838 1.00 89.06 379 ILE A O 1
ATOM 2862 N N . TYR A 1 380 ? 7.074 1.862 -12.133 1.00 83.88 380 TYR A N 1
ATOM 2863 C CA . TYR A 1 380 ? 6.969 2.605 -10.890 1.00 83.88 380 TYR A CA 1
ATOM 2864 C C . TYR A 1 380 ? 8.110 3.633 -10.832 1.00 83.88 380 TYR A C 1
ATOM 2866 O O . TYR A 1 380 ? 9.239 3.306 -10.484 1.00 83.88 380 TYR A O 1
ATOM 2874 N N . PRO A 1 381 ? 7.867 4.877 -11.277 1.00 73.31 381 PRO A N 1
ATOM 2875 C CA . PRO A 1 381 ? 8.816 5.962 -11.090 1.00 73.31 381 PRO A CA 1
ATOM 2876 C C . PRO A 1 381 ? 8.725 6.502 -9.660 1.00 73.31 381 PRO A C 1
ATOM 2878 O O . PRO A 1 381 ? 7.627 6.872 -9.234 1.00 73.31 381 PRO A O 1
ATOM 2881 N N . ALA A 1 382 ? 9.862 6.611 -8.963 1.00 62.97 382 ALA A N 1
ATOM 2882 C CA . ALA A 1 382 ? 9.935 7.208 -7.627 1.00 62.97 382 ALA A CA 1
ATOM 2883 C C . ALA A 1 382 ? 9.161 8.514 -7.530 1.00 62.97 382 ALA A C 1
ATOM 2885 O O . ALA A 1 382 ? 9.159 9.281 -8.496 1.00 62.97 382 ALA A O 1
ATOM 2886 N N . GLY A 1 383 ? 8.565 8.760 -6.359 1.00 57.56 383 GLY A N 1
ATOM 2887 C CA . GLY A 1 383 ? 7.810 9.947 -5.923 1.00 57.56 383 GLY A CA 1
ATOM 2888 C C . GLY A 1 383 ? 7.680 11.147 -6.882 1.00 57.56 383 GLY A C 1
ATOM 2889 O O . GLY A 1 383 ? 8.638 11.640 -7.470 1.00 57.56 383 GLY A O 1
ATOM 2890 N N . THR A 1 384 ? 6.482 11.739 -6.967 1.00 54.25 384 THR A N 1
ATOM 2891 C CA . THR A 1 384 ? 6.311 13.023 -7.681 1.00 54.25 384 THR A CA 1
ATOM 2892 C C . THR A 1 384 ? 6.658 14.231 -6.802 1.00 54.25 384 THR A C 1
ATOM 2894 O O . THR A 1 384 ? 6.316 14.288 -5.620 1.00 54.25 384 THR A O 1
ATOM 2897 N N . PRO A 1 385 ? 7.092 15.326 -7.441 1.00 49.84 385 PRO A N 1
ATOM 2898 C CA . PRO A 1 385 ? 6.111 16.387 -7.624 1.00 49.84 385 PRO A CA 1
ATOM 2899 C C . PRO A 1 385 ? 5.787 16.588 -9.103 1.00 49.84 385 PRO A C 1
ATOM 2901 O O . PRO A 1 385 ? 6.613 16.379 -9.986 1.00 49.84 385 PRO A O 1
ATOM 2904 N N . PHE A 1 386 ? 4.553 17.022 -9.356 1.00 50.78 386 PHE A N 1
ATOM 2905 C CA . PHE A 1 386 ? 4.001 17.484 -10.633 1.00 50.78 386 PHE A CA 1
ATOM 2906 C C . PHE A 1 386 ? 4.741 18.734 -11.170 1.00 50.78 386 PHE A C 1
ATOM 2908 O O . PHE A 1 386 ? 4.131 19.765 -11.452 1.00 50.78 386 PHE A O 1
ATOM 2915 N N . ALA A 1 387 ? 6.070 18.675 -11.251 1.00 51.69 387 ALA A N 1
ATOM 2916 C CA . ALA A 1 387 ? 6.942 19.688 -11.806 1.00 51.69 387 ALA A CA 1
ATOM 2917 C C . ALA A 1 387 ? 7.313 19.284 -13.246 1.00 51.69 387 ALA A C 1
ATOM 2919 O O . ALA A 1 387 ? 7.715 18.141 -13.480 1.00 51.69 387 ALA A O 1
ATOM 2920 N N . PRO A 1 388 ? 7.197 20.199 -14.223 1.00 50.03 388 PRO A N 1
ATOM 2921 C CA . PRO A 1 388 ? 7.347 19.881 -15.645 1.00 50.03 388 PRO A CA 1
ATOM 2922 C C . PRO A 1 388 ? 8.762 19.448 -16.072 1.00 50.03 388 PRO A C 1
ATOM 2924 O O . PRO A 1 388 ? 8.916 18.984 -17.194 1.00 50.03 388 PRO A O 1
ATOM 2927 N N . LEU A 1 389 ? 9.774 19.576 -15.203 1.00 52.91 389 LEU A N 1
ATOM 2928 C CA . LEU A 1 389 ? 11.177 19.218 -15.476 1.00 52.91 389 LEU A CA 1
ATOM 2929 C C . LEU A 1 389 ? 11.716 18.114 -14.552 1.00 52.91 389 LEU A C 1
ATOM 2931 O O . LEU A 1 389 ? 12.923 17.991 -14.370 1.00 52.91 389 LEU A O 1
ATOM 2935 N N . TYR A 1 390 ? 10.836 17.326 -13.932 1.00 70.19 390 TYR A N 1
ATOM 2936 C CA . TYR A 1 390 ? 11.269 16.223 -13.076 1.00 70.19 390 TYR A CA 1
ATOM 2937 C C . TYR A 1 390 ? 11.459 14.945 -13.893 1.00 70.19 390 TYR A C 1
ATOM 2939 O O . TYR A 1 390 ? 10.546 14.523 -14.608 1.00 70.19 390 TYR A O 1
ATOM 2947 N N . VAL A 1 391 ? 12.642 14.335 -13.790 1.00 73.75 391 VAL A N 1
ATOM 2948 C CA . VAL A 1 391 ? 13.060 13.229 -14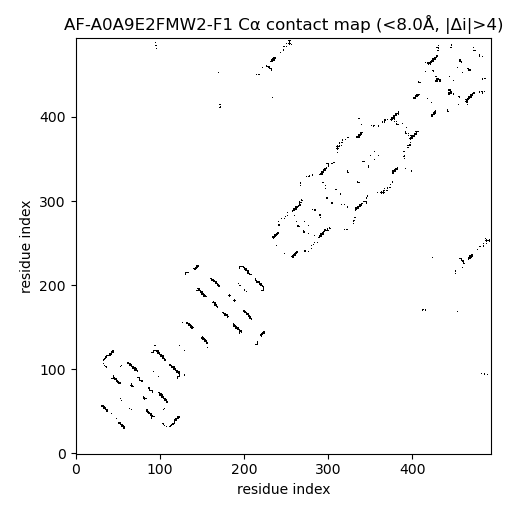.663 1.00 73.75 391 VAL A CA 1
ATOM 2949 C C . VAL A 1 391 ? 12.155 12.008 -14.522 1.00 73.75 391 VAL A C 1
ATOM 2951 O O . VAL A 1 391 ? 11.826 11.371 -15.511 1.00 73.75 391 VAL A O 1
ATOM 2954 N N . ASN A 1 392 ? 11.611 11.758 -13.333 1.00 74.50 392 ASN A N 1
ATOM 2955 C CA . ASN A 1 392 ? 10.718 10.622 -13.089 1.00 74.50 392 ASN A CA 1
ATOM 2956 C C . ASN A 1 392 ? 9.433 10.654 -13.943 1.00 74.50 392 ASN A C 1
ATOM 2958 O O . ASN A 1 392 ? 8.789 9.626 -14.150 1.00 74.50 392 ASN A O 1
ATOM 2962 N N . ASN A 1 393 ? 9.060 11.818 -14.492 1.00 73.12 393 ASN A N 1
ATOM 2963 C CA . ASN A 1 393 ? 7.931 11.934 -15.415 1.00 73.12 393 ASN A CA 1
ATOM 2964 C C . ASN A 1 393 ? 8.270 11.509 -16.857 1.00 73.12 393 ASN A C 1
ATOM 2966 O O . ASN A 1 393 ? 7.346 11.241 -17.629 1.00 73.12 393 ASN A O 1
ATOM 2970 N N . THR A 1 394 ? 9.551 11.426 -17.237 1.00 79.81 394 THR A N 1
ATOM 2971 C CA . THR A 1 394 ? 9.966 11.054 -18.602 1.00 79.81 394 THR A CA 1
ATOM 2972 C C . THR A 1 394 ? 9.860 9.555 -18.851 1.00 79.81 394 THR A C 1
ATOM 2974 O O . THR A 1 394 ? 9.604 9.166 -19.984 1.00 79.81 394 THR A O 1
ATOM 2977 N N . TYR A 1 395 ? 9.944 8.713 -17.812 1.00 86.06 395 TYR A N 1
ATOM 2978 C CA . TYR A 1 395 ? 9.888 7.246 -17.926 1.00 86.06 395 TYR A CA 1
ATOM 2979 C C . TYR A 1 395 ? 8.542 6.687 -18.386 1.00 86.06 395 TYR A C 1
ATOM 2981 O O . TYR A 1 395 ? 8.458 5.524 -18.774 1.00 86.06 395 TYR A O 1
ATOM 2989 N N . ARG A 1 396 ? 7.483 7.509 -18.389 1.00 81.62 396 ARG A N 1
ATOM 2990 C CA . ARG A 1 396 ? 6.121 7.106 -18.764 1.00 81.62 396 ARG A CA 1
ATOM 2991 C C . ARG A 1 396 ? 6.043 6.172 -19.986 1.00 81.62 396 ARG A C 1
ATOM 2993 O O . ARG A 1 396 ? 5.299 5.197 -19.911 1.00 81.62 396 ARG A O 1
ATOM 3000 N N . PRO A 1 397 ? 6.716 6.449 -21.120 1.00 87.19 397 PRO A N 1
ATOM 3001 C CA . PRO A 1 397 ? 6.574 5.636 -22.324 1.00 87.19 397 PRO A CA 1
ATOM 3002 C C . PRO A 1 397 ? 7.058 4.186 -22.174 1.00 87.19 397 PRO A C 1
ATOM 3004 O O . PRO A 1 397 ? 6.637 3.350 -22.974 1.00 87.19 397 PRO A O 1
ATOM 3007 N N . LEU A 1 398 ? 7.913 3.892 -21.186 1.00 91.50 398 LEU A N 1
ATOM 3008 C CA . LEU A 1 398 ? 8.516 2.570 -20.975 1.00 91.50 398 LEU A CA 1
ATOM 3009 C C . LEU A 1 398 ? 7.499 1.518 -20.496 1.00 91.50 398 LEU A C 1
ATOM 3011 O O . LEU A 1 398 ? 7.675 0.333 -20.773 1.00 91.50 398 LEU A O 1
ATOM 3015 N N . GLY A 1 399 ? 6.418 1.944 -19.832 1.00 89.62 399 GLY A N 1
ATOM 3016 C CA . GLY A 1 399 ? 5.367 1.069 -19.302 1.00 89.62 399 GLY A CA 1
ATOM 3017 C C . GLY A 1 399 ? 4.035 1.171 -20.041 1.00 89.62 399 GLY A C 1
ATOM 3018 O O . GLY A 1 399 ? 3.746 2.153 -20.735 1.00 89.62 399 GLY A O 1
ATOM 3019 N N . ARG A 1 400 ? 3.181 0.155 -19.877 1.00 85.75 400 ARG A N 1
ATOM 3020 C CA . ARG A 1 400 ? 1.767 0.211 -20.300 1.00 85.75 400 ARG A CA 1
ATOM 3021 C C . ARG A 1 400 ? 0.880 0.814 -19.214 1.00 85.75 400 ARG A C 1
ATOM 3023 O O . ARG A 1 400 ? -0.030 1.578 -19.532 1.00 85.75 400 ARG A O 1
ATOM 3030 N N . ILE A 1 401 ? 1.174 0.480 -17.963 1.00 82.75 401 ILE A N 1
ATOM 3031 C CA . ILE A 1 401 ? 0.522 0.958 -16.749 1.00 82.75 401 ILE A CA 1
ATOM 3032 C C . ILE A 1 401 ? 1.579 1.686 -15.925 1.00 82.75 401 ILE A C 1
ATOM 3034 O O . ILE A 1 401 ? 2.701 1.209 -15.767 1.00 82.75 401 ILE A O 1
ATOM 3038 N N . ARG A 1 402 ? 1.236 2.863 -15.409 1.00 81.19 402 ARG A N 1
ATOM 3039 C CA . ARG A 1 402 ? 2.124 3.633 -14.538 1.00 81.19 402 ARG A CA 1
ATOM 3040 C C . ARG A 1 402 ? 1.591 3.575 -13.120 1.00 81.19 402 ARG A C 1
ATOM 3042 O O . ARG A 1 402 ? 0.452 3.953 -12.879 1.00 81.19 402 ARG A O 1
ATOM 3049 N N . ILE A 1 403 ? 2.421 3.173 -12.174 1.00 80.06 403 ILE A N 1
ATOM 3050 C CA . ILE A 1 403 ? 2.143 3.353 -10.756 1.00 80.06 403 ILE A CA 1
ATOM 3051 C C . ILE A 1 403 ? 2.610 4.764 -10.407 1.00 80.06 403 ILE A C 1
ATOM 3053 O O . ILE A 1 403 ? 3.799 5.058 -10.344 1.00 80.06 403 ILE A O 1
ATOM 3057 N N . ALA A 1 404 ? 1.666 5.687 -10.274 1.00 69.88 404 ALA A N 1
ATOM 3058 C CA . ALA A 1 404 ? 1.953 7.029 -9.815 1.00 69.88 404 ALA A CA 1
ATOM 3059 C C . ALA A 1 404 ? 2.316 6.966 -8.328 1.00 69.88 404 ALA A C 1
ATOM 3061 O O . ALA A 1 404 ? 1.455 6.753 -7.470 1.00 69.88 404 ALA A O 1
ATOM 3062 N N . ALA A 1 405 ? 3.590 7.190 -8.020 1.00 62.38 405 ALA A N 1
ATOM 3063 C CA . ALA A 1 405 ? 4.058 7.416 -6.664 1.00 62.38 405 ALA A CA 1
ATOM 3064 C C . ALA A 1 405 ? 3.524 8.768 -6.156 1.00 62.38 405 ALA A C 1
ATOM 3066 O O . ALA A 1 405 ? 4.180 9.810 -6.263 1.00 62.38 405 ALA A O 1
ATOM 3067 N N . SER A 1 406 ? 2.292 8.774 -5.650 1.00 56.00 406 SER A N 1
ATOM 3068 C CA . SER A 1 406 ? 1.745 9.899 -4.902 1.00 56.00 406 SER A CA 1
ATOM 3069 C C . SER A 1 406 ? 1.888 9.572 -3.427 1.00 56.00 406 SER A C 1
ATOM 3071 O O . SER A 1 406 ? 1.009 8.986 -2.814 1.00 56.00 406 SER A O 1
ATOM 3073 N N . THR A 1 407 ? 2.987 10.012 -2.825 1.00 54.00 407 THR A N 1
ATOM 3074 C CA . THR A 1 407 ? 3.180 9.999 -1.370 1.00 54.00 407 THR A CA 1
ATOM 3075 C C . THR A 1 407 ? 2.130 10.835 -0.620 1.00 54.00 407 THR A C 1
ATOM 3077 O O . THR A 1 407 ? 2.255 10.980 0.579 1.00 54.00 407 THR A O 1
ATOM 3080 N N . TYR A 1 408 ? 1.093 11.392 -1.268 1.00 53.75 408 TYR A N 1
ATOM 3081 C CA . TYR A 1 408 ? 0.150 12.366 -0.704 1.00 53.75 408 TYR A CA 1
ATOM 3082 C C . TYR A 1 408 ? -1.319 11.932 -0.858 1.00 53.75 408 TYR A C 1
ATOM 3084 O O . TYR A 1 408 ? -2.082 12.514 -1.634 1.00 53.75 408 TYR A O 1
ATOM 3092 N N . TYR A 1 409 ? -1.759 10.940 -0.087 1.00 54.75 409 TYR A N 1
ATOM 3093 C CA . TYR A 1 409 ? -3.186 10.589 0.057 1.00 54.75 409 TYR A CA 1
ATOM 3094 C C . TYR A 1 409 ? -4.031 11.709 0.708 1.00 54.75 409 TYR A C 1
ATOM 3096 O O . TYR A 1 409 ? -5.263 11.662 0.725 1.00 54.75 409 TYR A O 1
ATOM 3104 N N . ASP A 1 410 ? -3.388 12.723 1.288 1.00 54.84 410 ASP A N 1
ATOM 3105 C CA . ASP A 1 410 ? -4.008 13.878 1.941 1.00 54.84 410 ASP A CA 1
ATOM 3106 C C . ASP A 1 410 ? -4.136 15.110 1.026 1.00 54.84 410 ASP A C 1
ATOM 3108 O O . ASP A 1 410 ? -4.596 16.163 1.470 1.00 54.84 410 ASP A O 1
ATOM 3112 N N . ALA A 1 411 ? -3.805 14.982 -0.265 1.00 56.38 411 ALA A N 1
ATOM 3113 C CA . ALA A 1 411 ? -3.926 16.055 -1.250 1.00 56.38 411 ALA A CA 1
ATOM 3114 C C . ALA A 1 411 ? -5.034 15.780 -2.294 1.00 56.38 411 ALA A C 1
ATOM 3116 O O . ALA A 1 411 ? -4.720 15.531 -3.464 1.00 56.38 411 ALA A O 1
ATOM 3117 N N . PRO A 1 412 ? -6.334 15.902 -1.934 1.00 53.75 412 PRO A N 1
ATOM 3118 C CA . PRO A 1 412 ? -7.464 15.614 -2.825 1.00 53.75 412 PRO A CA 1
ATOM 3119 C C . PRO A 1 412 ? -7.362 16.298 -4.197 1.00 53.75 412 PRO A C 1
ATOM 3121 O O . PRO A 1 412 ? -7.695 15.712 -5.222 1.00 53.75 412 PRO A O 1
ATOM 3124 N N . TYR A 1 413 ? -6.839 17.530 -4.235 1.00 54.91 413 TYR A N 1
ATOM 3125 C CA . TYR A 1 413 ? -6.672 18.316 -5.462 1.00 54.91 413 TYR A CA 1
ATOM 3126 C C . TYR A 1 413 ? -5.566 17.804 -6.402 1.00 54.91 413 TYR A C 1
ATOM 3128 O O . TYR A 1 413 ? -5.562 18.182 -7.571 1.00 54.91 413 TYR A O 1
ATOM 3136 N N . LYS A 1 414 ? -4.608 17.003 -5.910 1.00 55.12 414 LYS A N 1
ATOM 3137 C CA . LYS A 1 414 ? -3.584 16.340 -6.737 1.00 55.12 414 LYS A CA 1
ATOM 3138 C C . LYS A 1 414 ? -4.120 15.029 -7.304 1.00 55.12 414 LYS A C 1
ATOM 3140 O O . LYS A 1 414 ? -3.903 14.747 -8.474 1.00 55.12 414 LYS A O 1
ATOM 3145 N N . ILE A 1 415 ? -4.862 14.274 -6.492 1.00 55.31 415 ILE A N 1
ATOM 3146 C CA . ILE A 1 415 ? -5.416 12.967 -6.873 1.00 55.31 415 ILE A CA 1
ATOM 3147 C C . ILE A 1 415 ? -6.490 13.122 -7.960 1.00 55.31 415 ILE A C 1
ATOM 3149 O O . ILE A 1 415 ? -6.508 12.361 -8.920 1.00 55.31 415 ILE A O 1
ATOM 3153 N N . CYS A 1 416 ? -7.315 14.173 -7.884 1.00 51.69 416 CYS A N 1
ATOM 3154 C CA . CYS A 1 416 ? -8.319 14.477 -8.915 1.00 51.69 416 CYS A CA 1
ATOM 3155 C C . CYS A 1 416 ? -7.722 14.974 -10.252 1.00 51.69 416 CYS A C 1
ATOM 3157 O O . CYS A 1 416 ? -8.469 15.186 -11.197 1.00 51.69 416 CYS A O 1
ATOM 3159 N N . ARG A 1 417 ? -6.398 15.187 -10.342 1.00 51.88 417 ARG A N 1
ATOM 3160 C CA . ARG A 1 417 ? -5.684 15.614 -11.566 1.00 51.88 417 ARG A CA 1
ATOM 3161 C C . ARG A 1 417 ? -4.874 14.488 -12.214 1.00 51.88 417 ARG A C 1
ATOM 3163 O O . ARG A 1 417 ? -4.036 14.753 -13.076 1.00 51.88 417 ARG A O 1
ATOM 3170 N N . LEU A 1 418 ? -5.061 13.248 -11.765 1.00 56.06 418 LEU A N 1
ATOM 3171 C CA . LEU A 1 418 ? -4.473 12.074 -12.403 1.00 56.06 418 LEU A CA 1
ATOM 3172 C C . LEU A 1 418 ? -5.239 11.807 -13.705 1.00 56.06 418 LEU A C 1
ATOM 3174 O O . LEU A 1 418 ? -6.151 10.996 -13.754 1.00 56.06 418 LEU A O 1
ATOM 3178 N N . ASP A 1 419 ? -4.876 12.540 -14.758 1.00 50.12 419 ASP A N 1
ATOM 3179 C CA . ASP A 1 419 ? -5.583 12.611 -16.046 1.00 50.12 419 ASP A CA 1
ATOM 3180 C C . ASP A 1 419 ? -5.557 11.303 -16.868 1.00 50.12 419 ASP A C 1
ATOM 3182 O O . ASP A 1 419 ? -6.071 11.258 -17.993 1.00 50.12 419 ASP A O 1
ATOM 3186 N N . TYR A 1 420 ? -4.937 10.227 -16.370 1.00 57.00 420 TYR A N 1
ATOM 3187 C CA . TYR A 1 420 ? -4.579 9.077 -17.194 1.00 57.00 420 TYR A CA 1
ATOM 3188 C C . TYR A 1 420 ? -5.339 7.798 -16.815 1.00 57.00 420 TYR A C 1
ATOM 3190 O O . TYR A 1 420 ? -5.247 7.330 -15.686 1.00 57.00 420 TYR A O 1
ATOM 3198 N N . PRO A 1 421 ? -6.019 7.148 -17.781 1.00 49.28 421 PRO A N 1
ATOM 3199 C CA . PRO A 1 421 ? -6.828 5.950 -17.527 1.00 49.28 421 PRO A CA 1
ATOM 3200 C C . PRO A 1 421 ? -6.029 4.698 -17.112 1.00 49.28 421 PRO A C 1
ATOM 3202 O O . PRO A 1 421 ? -6.639 3.686 -16.774 1.00 49.28 421 PRO A O 1
ATOM 3205 N N . PHE A 1 422 ? -4.691 4.750 -17.154 1.00 60.41 422 PHE A N 1
ATOM 3206 C CA . PHE A 1 422 ? -3.772 3.647 -16.829 1.00 60.41 422 PHE A CA 1
ATOM 3207 C C . PHE A 1 422 ? -2.794 4.011 -15.701 1.00 60.41 422 PHE A C 1
ATOM 3209 O O . PHE A 1 422 ? -1.691 3.467 -15.640 1.00 60.41 422 PHE A O 1
ATOM 3216 N N . GLU A 1 423 ? -3.163 4.968 -14.846 1.00 71.50 423 GLU A N 1
ATOM 3217 C CA . GLU A 1 423 ? -2.405 5.279 -13.635 1.00 71.50 423 GLU A CA 1
ATOM 3218 C C . GLU A 1 423 ? -2.993 4.557 -12.412 1.00 71.50 423 GLU A C 1
ATOM 3220 O O . GLU A 1 423 ? -4.189 4.649 -12.127 1.00 71.50 423 GLU A O 1
ATOM 3225 N N . VAL A 1 424 ? -2.136 3.818 -11.705 1.00 71.81 424 VAL A N 1
ATOM 3226 C CA . VAL A 1 424 ? -2.396 3.210 -10.391 1.00 71.81 424 VAL A CA 1
ATOM 3227 C C . VAL A 1 424 ? -1.859 4.162 -9.328 1.00 71.81 424 VAL A C 1
ATOM 3229 O O . VAL A 1 424 ? -0.757 4.683 -9.472 1.00 71.81 424 VAL A O 1
ATOM 3232 N N . PHE A 1 425 ? -2.612 4.410 -8.263 1.00 73.94 425 PHE A N 1
ATOM 3233 C CA . PHE A 1 425 ? -2.199 5.302 -7.182 1.00 73.94 425 PHE A CA 1
ATOM 3234 C C . PHE A 1 425 ? -1.389 4.548 -6.127 1.00 73.94 425 PHE A C 1
ATOM 3236 O O . PHE A 1 425 ? -1.859 3.541 -5.614 1.00 73.94 425 PHE A O 1
ATOM 3243 N N . GLY A 1 426 ? -0.206 5.044 -5.763 1.00 73.94 426 GLY A N 1
ATOM 3244 C CA . GLY A 1 426 ? 0.574 4.521 -4.638 1.00 73.94 426 GLY A CA 1
ATOM 3245 C C . GLY A 1 426 ? 0.140 5.088 -3.287 1.00 73.94 426 GLY A C 1
ATOM 3246 O O . GLY A 1 426 ? 0.001 6.297 -3.150 1.00 73.94 426 GLY A O 1
ATOM 3247 N N . ALA A 1 427 ? -0.029 4.228 -2.284 1.00 73.12 427 ALA A N 1
ATOM 3248 C CA . ALA A 1 427 ? -0.270 4.580 -0.891 1.00 73.12 427 ALA A CA 1
ATOM 3249 C C . ALA A 1 427 ? 0.786 3.923 0.004 1.00 73.12 427 ALA A C 1
ATOM 3251 O O . ALA A 1 427 ? 0.955 2.704 -0.015 1.00 73.12 427 ALA A O 1
ATOM 3252 N N . PHE A 1 428 ? 1.447 4.727 0.836 1.00 74.31 428 PHE A N 1
ATOM 3253 C CA . PHE A 1 428 ? 2.294 4.208 1.905 1.00 74.31 428 PHE A CA 1
ATOM 3254 C C . PHE A 1 428 ? 1.398 3.726 3.042 1.00 74.31 428 PHE A C 1
ATOM 3256 O O . PHE A 1 428 ? 0.775 4.533 3.740 1.00 74.31 428 PHE A O 1
ATOM 3263 N N . VAL A 1 429 ? 1.320 2.410 3.197 1.00 72.62 429 VAL A N 1
ATOM 3264 C CA . VAL A 1 429 ? 0.601 1.760 4.287 1.00 72.62 429 VAL A CA 1
ATOM 3265 C C . VAL A 1 429 ? 1.566 1.600 5.438 1.00 72.62 429 VAL A C 1
ATOM 3267 O O . VAL A 1 429 ? 2.626 1.004 5.268 1.00 72.62 429 VAL A O 1
ATOM 3270 N N . LYS A 1 430 ? 1.219 2.123 6.607 1.00 69.69 430 LYS A N 1
ATOM 3271 C CA . LYS A 1 430 ? 2.006 1.884 7.814 1.00 69.69 430 LYS A CA 1
ATOM 3272 C C . LYS A 1 430 ? 1.101 1.522 8.976 1.00 69.69 430 LYS A C 1
ATOM 3274 O O . LYS A 1 430 ? -0.042 1.978 9.018 1.00 69.69 430 LYS A O 1
ATOM 3279 N N . PRO A 1 431 ? 1.619 0.757 9.945 1.00 63.28 431 PRO A N 1
ATOM 3280 C CA . PRO A 1 431 ? 0.876 0.445 11.158 1.00 63.28 431 PRO A CA 1
ATOM 3281 C C . PRO A 1 431 ? 0.782 1.639 12.121 1.00 63.28 431 PRO A C 1
ATOM 3283 O O . PRO A 1 431 ? -0.042 1.627 13.033 1.00 63.28 431 PRO A O 1
ATOM 3286 N N . PHE A 1 432 ? 1.601 2.680 11.923 1.00 64.44 432 PHE A N 1
ATOM 3287 C CA . PHE A 1 432 ? 1.713 3.818 12.835 1.00 64.44 432 PHE A CA 1
ATOM 3288 C C . PHE A 1 432 ? 1.515 5.152 12.114 1.00 64.44 432 PHE A C 1
ATOM 3290 O O . PHE A 1 432 ? 1.918 5.331 10.966 1.00 64.44 432 PHE A O 1
ATOM 3297 N N . THR A 1 433 ? 0.923 6.116 12.821 1.00 54.22 433 THR A N 1
ATOM 3298 C CA . THR A 1 433 ? 0.668 7.474 12.316 1.00 54.22 433 THR A CA 1
ATOM 3299 C C . THR A 1 433 ? 1.880 8.405 12.420 1.00 54.22 433 THR A C 1
ATOM 3301 O O . THR A 1 433 ? 1.844 9.503 11.870 1.00 54.22 433 THR A O 1
ATOM 3304 N N . GLU A 1 434 ? 2.947 8.002 13.117 1.00 53.00 434 GLU A N 1
ATOM 3305 C CA . GLU A 1 434 ? 4.158 8.804 13.324 1.00 53.00 434 GLU A CA 1
ATOM 3306 C C . GLU A 1 434 ? 5.423 7.985 13.026 1.00 53.00 434 GLU A C 1
ATOM 3308 O O . GLU A 1 434 ? 5.595 6.890 13.559 1.00 53.00 434 GLU A O 1
ATOM 3313 N N . ARG A 1 435 ? 6.332 8.548 12.215 1.00 53.62 435 ARG A N 1
ATOM 3314 C CA . ARG A 1 435 ? 7.697 8.041 11.994 1.00 53.62 435 ARG A CA 1
ATOM 3315 C C . ARG A 1 435 ? 8.699 9.198 12.155 1.00 53.62 435 ARG A C 1
ATOM 3317 O O . ARG A 1 435 ? 8.654 10.141 11.359 1.00 53.62 435 ARG A O 1
ATOM 3324 N N . PRO A 1 436 ? 9.562 9.202 13.191 1.00 48.44 436 PRO A N 1
ATOM 3325 C CA . PRO A 1 436 ? 10.461 10.330 13.473 1.00 48.44 436 PRO A CA 1
ATOM 3326 C C . PRO A 1 436 ? 11.530 10.579 12.396 1.00 48.44 436 PRO A C 1
ATOM 3328 O O . PRO A 1 436 ? 12.022 11.696 12.255 1.00 48.44 436 PRO A O 1
ATOM 3331 N N . ASP A 1 437 ? 11.900 9.536 11.660 1.00 48.56 437 ASP A N 1
ATOM 3332 C CA . ASP A 1 437 ? 12.922 9.485 10.610 1.00 48.56 437 ASP A CA 1
ATOM 3333 C C . ASP A 1 437 ? 12.458 10.092 9.273 1.00 48.56 437 ASP A C 1
ATOM 3335 O O . ASP A 1 437 ? 13.271 10.631 8.523 1.00 48.56 437 ASP A O 1
ATOM 3339 N N . HIS A 1 438 ? 11.151 10.079 8.996 1.00 53.12 438 HIS A N 1
ATOM 3340 C CA . HIS A 1 438 ? 10.580 10.510 7.717 1.00 53.12 438 HIS A CA 1
ATOM 3341 C C . HIS A 1 438 ? 9.293 11.335 7.888 1.00 53.12 438 HIS A C 1
ATOM 3343 O O . HIS A 1 438 ? 8.290 11.099 7.216 1.00 53.12 438 HIS A O 1
ATOM 3349 N N . ALA A 1 439 ? 9.335 12.350 8.757 1.00 51.41 439 ALA A N 1
ATOM 3350 C CA . ALA A 1 439 ? 8.194 13.208 9.111 1.00 51.41 439 ALA A CA 1
ATOM 3351 C C . ALA A 1 439 ? 7.525 13.966 7.934 1.00 51.41 439 ALA A C 1
ATOM 3353 O O . ALA A 1 439 ? 6.465 14.563 8.115 1.00 51.41 439 ALA A O 1
ATOM 3354 N N . TRP A 1 440 ? 8.137 13.977 6.743 1.00 50.38 440 TRP A N 1
ATOM 3355 C CA . TRP A 1 440 ? 7.637 14.676 5.550 1.00 50.38 440 TRP A CA 1
ATOM 3356 C C . TRP A 1 440 ? 6.797 13.799 4.608 1.00 50.38 440 TRP A C 1
ATOM 3358 O O . TRP A 1 440 ? 6.114 14.348 3.742 1.00 50.38 440 TRP A O 1
ATOM 3368 N N . ASN A 1 441 ? 6.836 12.472 4.764 1.00 52.88 441 ASN A N 1
ATOM 3369 C CA . ASN A 1 441 ? 6.020 11.542 3.983 1.00 52.88 441 ASN A CA 1
ATOM 3370 C C . ASN A 1 441 ? 4.767 11.204 4.795 1.00 52.88 441 ASN A C 1
ATOM 3372 O O . ASN A 1 441 ? 4.898 10.600 5.858 1.00 52.88 441 ASN A O 1
ATOM 3376 N N . PRO A 1 442 ? 3.559 11.601 4.367 1.00 54.47 442 PRO A N 1
ATOM 3377 C CA . PRO A 1 442 ? 2.368 11.229 5.103 1.00 54.47 442 PRO A CA 1
ATOM 3378 C C . PRO A 1 442 ? 2.101 9.728 4.907 1.00 54.47 442 PRO A C 1
ATOM 3380 O O . PRO A 1 442 ? 2.155 9.204 3.793 1.00 54.47 442 PRO A O 1
ATOM 3383 N N . TYR A 1 443 ? 1.840 9.043 6.016 1.00 65.00 443 TYR A N 1
ATOM 3384 C CA . TYR A 1 443 ? 1.525 7.618 6.065 1.00 65.00 443 TYR A CA 1
ATOM 3385 C C . TYR A 1 443 ? 0.042 7.417 6.329 1.00 65.00 443 TYR A C 1
ATOM 3387 O O . TYR A 1 443 ? -0.603 8.258 6.961 1.00 65.00 443 TYR A O 1
ATOM 3395 N N . PHE A 1 444 ? -0.490 6.289 5.867 1.00 64.00 444 PHE A N 1
ATOM 3396 C CA . PHE A 1 444 ? -1.899 5.965 6.028 1.00 64.00 444 PHE A CA 1
ATOM 3397 C C . PHE A 1 444 ? -2.037 4.638 6.737 1.00 64.00 444 PHE A C 1
ATOM 3399 O O . PHE A 1 444 ? -1.430 3.639 6.339 1.00 64.00 444 PHE A O 1
ATOM 3406 N N . LEU A 1 445 ? -2.875 4.627 7.770 1.00 66.88 445 LEU A N 1
ATOM 3407 C CA . LEU A 1 445 ? -3.328 3.366 8.318 1.00 66.88 445 LEU A CA 1
ATOM 3408 C C . LEU A 1 445 ? -4.151 2.653 7.231 1.00 66.88 445 LEU A C 1
ATOM 3410 O O . LEU A 1 445 ? -4.857 3.317 6.464 1.00 66.88 445 LEU A O 1
ATOM 3414 N N . PRO A 1 446 ? -4.140 1.314 7.175 1.00 64.44 446 PRO A N 1
ATOM 3415 C CA . PRO A 1 446 ? -5.017 0.537 6.300 1.00 64.44 446 PRO A CA 1
ATOM 3416 C C . PRO A 1 446 ? -6.463 1.049 6.285 1.00 64.44 446 PRO A C 1
ATOM 3418 O O . PRO A 1 446 ? -7.041 1.256 5.221 1.00 64.44 446 PRO A O 1
ATOM 3421 N N . TYR A 1 447 ? -7.017 1.384 7.453 1.00 60.50 447 TYR A N 1
ATOM 3422 C CA . TYR A 1 447 ? -8.346 1.978 7.574 1.00 60.50 447 TYR A CA 1
ATOM 3423 C C . TYR A 1 447 ? -8.497 3.350 6.895 1.00 60.50 447 TYR A C 1
ATOM 3425 O O . TYR A 1 447 ? -9.534 3.617 6.275 1.00 60.50 447 TYR A O 1
ATOM 3433 N N . ASP A 1 448 ? -7.482 4.219 6.980 1.00 64.75 448 ASP A N 1
ATOM 3434 C CA . ASP A 1 448 ? -7.509 5.513 6.300 1.00 64.75 448 ASP A CA 1
ATOM 3435 C C . ASP A 1 448 ? -7.691 5.289 4.809 1.00 64.75 448 ASP A C 1
ATOM 3437 O O . ASP A 1 448 ? -8.589 5.911 4.241 1.00 64.75 448 ASP A O 1
ATOM 3441 N N . ILE A 1 449 ? -6.925 4.359 4.223 1.00 65.88 449 ILE A N 1
ATOM 3442 C CA . ILE A 1 449 ? -6.935 3.962 2.803 1.00 65.88 449 ILE A CA 1
ATOM 3443 C C . ILE A 1 449 ? -8.322 3.493 2.346 1.00 65.88 449 ILE A C 1
ATOM 3445 O O . ILE A 1 449 ? -8.766 3.808 1.235 1.00 65.88 449 ILE A O 1
ATOM 3449 N N . VAL A 1 450 ? -9.053 2.798 3.220 1.00 58.16 450 VAL A N 1
ATOM 3450 C CA . VAL A 1 450 ? -10.417 2.346 2.919 1.00 58.16 450 VAL A CA 1
ATOM 3451 C C . VAL A 1 450 ? -11.438 3.468 3.039 1.00 58.16 450 VAL A C 1
ATOM 3453 O O . VAL A 1 450 ? -12.325 3.597 2.189 1.00 58.16 450 VAL A O 1
ATOM 3456 N N . SER A 1 451 ? -11.310 4.316 4.064 1.00 58.47 451 SER A N 1
ATOM 3457 C CA . SER A 1 451 ? -12.227 5.441 4.271 1.00 58.47 451 SER A CA 1
ATOM 3458 C C . SER A 1 451 ? -12.259 6.395 3.071 1.00 58.47 451 SER A C 1
ATOM 3460 O O . SER A 1 451 ? -13.274 7.047 2.836 1.00 58.47 451 SER A O 1
ATOM 3462 N N . ARG A 1 452 ? -11.194 6.418 2.254 1.00 65.38 452 ARG A N 1
ATOM 3463 C CA . ARG A 1 452 ? -11.117 7.214 1.021 1.00 65.38 452 ARG A CA 1
ATOM 3464 C C . ARG A 1 452 ? -10.875 6.349 -0.221 1.00 65.38 452 ARG A C 1
ATOM 3466 O O . ARG A 1 452 ? -10.199 6.755 -1.164 1.00 65.38 452 ARG A O 1
ATOM 3473 N N . ARG A 1 453 ? -11.521 5.172 -0.264 1.00 62.59 453 ARG A N 1
ATOM 3474 C CA . ARG A 1 453 ? -11.459 4.220 -1.391 1.00 62.59 453 ARG A CA 1
ATOM 3475 C C . ARG A 1 453 ? -11.733 4.808 -2.773 1.00 62.59 453 ARG A C 1
ATOM 3477 O O . ARG A 1 453 ? -11.304 4.263 -3.782 1.00 62.59 453 ARG A O 1
ATOM 3484 N N . TYR A 1 454 ? -12.459 5.915 -2.837 1.00 59.97 454 TYR A N 1
ATOM 3485 C CA . TYR A 1 454 ? -12.788 6.612 -4.077 1.00 59.97 454 TYR A CA 1
ATOM 3486 C C . TYR A 1 454 ? -11.579 7.265 -4.763 1.00 59.97 454 TYR A C 1
ATOM 3488 O O . TYR A 1 454 ? -11.674 7.608 -5.937 1.00 59.97 454 TYR A O 1
ATOM 3496 N N . TYR A 1 455 ? -10.446 7.424 -4.068 1.00 59.88 455 TYR A N 1
ATOM 3497 C CA . TYR A 1 455 ? -9.200 7.869 -4.698 1.00 59.88 455 TYR A CA 1
ATOM 3498 C C . TYR A 1 455 ? -8.599 6.834 -5.649 1.00 59.88 455 TYR A C 1
ATOM 3500 O O . TYR A 1 455 ? -7.807 7.200 -6.512 1.00 59.88 455 TYR A O 1
ATOM 3508 N N . TRP A 1 456 ? -8.963 5.562 -5.491 1.00 66.12 456 TRP A N 1
ATOM 3509 C CA . TRP A 1 456 ? -8.343 4.455 -6.217 1.00 66.12 456 TRP A CA 1
ATOM 3510 C C . TRP A 1 456 ? -9.342 3.444 -6.797 1.00 66.12 456 TRP A C 1
ATOM 3512 O O . TRP A 1 456 ? -8.953 2.585 -7.584 1.00 66.12 456 TRP A O 1
ATOM 3522 N N . SER A 1 457 ? -10.630 3.547 -6.452 1.00 58.12 457 SER A N 1
ATOM 3523 C CA . SER A 1 457 ? -11.707 2.755 -7.051 1.00 58.12 457 SER A CA 1
ATOM 3524 C C . SER A 1 457 ? -12.589 3.634 -7.942 1.00 58.12 457 SER A C 1
ATOM 3526 O O . SER A 1 457 ? -13.310 4.514 -7.466 1.00 58.12 457 SER A O 1
ATOM 3528 N N . GLN A 1 458 ? -12.560 3.399 -9.258 1.00 61.56 458 GLN A N 1
ATOM 3529 C CA . GLN A 1 458 ? -13.563 3.968 -10.154 1.00 61.56 458 GLN A CA 1
ATOM 3530 C C . GLN A 1 458 ? -14.877 3.204 -10.006 1.00 61.56 458 GLN A C 1
ATOM 3532 O O . GLN A 1 458 ? -14.943 2.004 -10.246 1.00 61.56 458 GLN A O 1
ATOM 3537 N N . ALA A 1 459 ? -15.958 3.916 -9.704 1.00 47.25 459 ALA A N 1
ATOM 3538 C CA . ALA A 1 459 ? -17.307 3.361 -9.801 1.00 47.25 459 ALA A CA 1
ATOM 3539 C C . ALA A 1 459 ? -18.093 3.872 -11.022 1.00 47.25 459 ALA A C 1
ATOM 3541 O O . ALA A 1 459 ? -19.115 3.286 -11.375 1.00 47.25 459 ALA A O 1
ATOM 3542 N N . SER A 1 460 ? -17.654 4.962 -11.666 1.00 44.75 460 SER A N 1
ATOM 3543 C CA . SER A 1 460 ? -18.471 5.716 -12.632 1.00 44.75 460 SER A CA 1
ATOM 3544 C C . SER A 1 460 ? -17.945 5.757 -14.068 1.00 44.75 460 SER A C 1
ATOM 3546 O O . SER A 1 460 ? -18.647 6.287 -14.927 1.00 44.75 460 SER A O 1
ATOM 3548 N N . GLY A 1 461 ? -16.761 5.205 -14.364 1.00 45.22 461 GLY A N 1
ATOM 3549 C CA . GLY A 1 461 ? -16.211 5.162 -15.728 1.00 45.22 461 GLY A CA 1
ATOM 3550 C C . GLY A 1 461 ? -15.942 6.542 -16.351 1.00 45.22 461 GLY A C 1
ATOM 3551 O O . GLY A 1 461 ? -15.959 6.677 -17.575 1.00 45.22 461 GLY A O 1
ATOM 3552 N N . ALA A 1 462 ? -15.753 7.583 -15.532 1.00 43.84 462 ALA A N 1
ATOM 3553 C CA . ALA A 1 462 ? -15.414 8.924 -16.003 1.00 43.84 462 ALA A CA 1
ATOM 3554 C C . ALA A 1 462 ? -14.020 8.949 -16.666 1.00 43.84 462 ALA A C 1
ATOM 3556 O O . ALA A 1 462 ? -13.100 8.244 -16.255 1.00 43.84 462 ALA A O 1
ATOM 3557 N N . SER A 1 463 ? -13.857 9.765 -17.710 1.00 41.97 463 SER A N 1
ATOM 3558 C CA . SER A 1 463 ? -12.593 9.893 -18.444 1.00 41.97 463 SER A CA 1
ATOM 3559 C C . SER A 1 463 ? -11.529 10.615 -17.607 1.00 41.97 463 SER A C 1
ATOM 3561 O O . SER A 1 463 ? -11.736 11.778 -17.271 1.00 41.97 463 SER A O 1
ATOM 3563 N N . GLY A 1 464 ? -10.395 9.948 -17.348 1.00 50.09 464 GLY A N 1
ATOM 3564 C CA . GLY A 1 464 ? -9.222 10.515 -16.662 1.00 50.09 464 GLY A CA 1
ATOM 3565 C C . GLY A 1 464 ? -9.123 10.169 -15.173 1.00 50.09 464 GLY A C 1
ATOM 3566 O O . GLY A 1 464 ? -8.924 11.064 -14.369 1.00 50.09 464 GLY A O 1
ATOM 3567 N N . ALA A 1 465 ? -9.323 8.904 -14.790 1.00 49.16 465 ALA A N 1
ATOM 3568 C CA . ALA A 1 465 ? -9.328 8.496 -13.385 1.00 49.16 465 ALA A CA 1
ATOM 3569 C C . ALA A 1 465 ? -8.399 7.306 -13.090 1.00 49.16 465 ALA A C 1
ATOM 3571 O O . ALA A 1 465 ? -8.178 6.441 -13.940 1.00 49.16 465 ALA A O 1
ATOM 3572 N N . VAL A 1 466 ? -7.919 7.266 -11.846 1.00 55.78 466 VAL A N 1
ATOM 3573 C CA . VAL A 1 466 ? -7.066 6.225 -11.255 1.00 55.78 466 VAL A CA 1
ATOM 3574 C C . VAL A 1 466 ? -7.827 4.907 -11.128 1.00 55.78 466 VAL A C 1
ATOM 3576 O O . VAL A 1 466 ? -8.908 4.882 -10.544 1.00 55.78 466 VAL A O 1
ATOM 3579 N N . ASN A 1 467 ? -7.255 3.812 -11.631 1.00 63.75 467 ASN A N 1
ATOM 3580 C CA . ASN A 1 467 ? -7.860 2.469 -11.605 1.00 63.75 467 ASN A CA 1
ATOM 3581 C C . ASN A 1 467 ? -7.040 1.465 -10.790 1.00 63.75 467 ASN A C 1
ATOM 3583 O O . ASN A 1 467 ? -6.861 0.310 -11.180 1.00 63.75 467 ASN A O 1
ATOM 3587 N N . GLY A 1 468 ? -6.532 1.900 -9.646 1.00 72.94 468 GLY A N 1
ATOM 3588 C CA . GLY A 1 468 ? -5.849 0.992 -8.752 1.00 72.94 468 GLY A CA 1
ATOM 3589 C C . GLY A 1 468 ? -5.186 1.663 -7.570 1.00 72.94 468 GLY A C 1
ATOM 3590 O O . GLY A 1 468 ? -4.979 2.875 -7.544 1.00 72.94 468 GLY A O 1
ATOM 3591 N N . LEU A 1 469 ? -4.840 0.824 -6.610 1.00 79.12 469 LEU A N 1
ATOM 3592 C CA . LEU A 1 469 ? -4.177 1.140 -5.367 1.00 79.12 469 LEU A CA 1
ATOM 3593 C C . LEU A 1 469 ? -2.948 0.253 -5.245 1.00 79.12 469 LEU A C 1
ATOM 3595 O O . LEU A 1 469 ? -3.076 -0.963 -5.218 1.00 79.12 469 LEU A O 1
ATOM 3599 N N . TRP A 1 470 ? -1.777 0.847 -5.128 1.00 83.12 470 TRP A N 1
ATOM 3600 C CA . TRP A 1 470 ? -0.555 0.152 -4.774 1.00 83.12 470 TRP A CA 1
ATOM 3601 C C . TRP A 1 470 ? -0.258 0.393 -3.296 1.00 83.12 470 TRP A C 1
ATOM 3603 O O . TRP A 1 470 ? -0.035 1.525 -2.879 1.00 83.12 470 TRP A O 1
ATOM 3613 N N . LEU A 1 471 ? -0.336 -0.669 -2.503 1.00 83.31 471 LEU A N 1
ATOM 3614 C CA . LEU A 1 471 ? -0.093 -0.703 -1.070 1.00 83.31 471 LEU A CA 1
ATOM 3615 C C . LEU A 1 471 ? 1.393 -0.973 -0.834 1.00 83.31 471 LEU A C 1
ATOM 3617 O O . LEU A 1 471 ? 1.857 -2.103 -0.991 1.00 83.31 471 LEU A O 1
ATOM 3621 N N . TYR A 1 472 ? 2.126 0.069 -0.454 1.00 78.94 472 TYR A N 1
ATOM 3622 C CA . TYR A 1 472 ? 3.535 -0.033 -0.099 1.00 78.94 472 TYR A CA 1
ATOM 3623 C C . TYR A 1 472 ? 3.683 -0.042 1.423 1.00 78.94 472 TYR A C 1
ATOM 3625 O O . TYR A 1 472 ? 3.517 0.992 2.071 1.00 78.94 472 TYR A O 1
ATOM 3633 N N . SER A 1 473 ? 3.988 -1.204 2.002 1.00 69.69 473 SER A N 1
ATOM 3634 C CA . SER A 1 473 ? 4.184 -1.367 3.451 1.00 69.69 473 SER A CA 1
ATOM 3635 C C . SER A 1 473 ? 5.546 -0.869 3.956 1.00 69.69 473 SER A C 1
ATOM 3637 O O . SER A 1 473 ? 5.788 -0.792 5.161 1.00 69.69 473 SER A O 1
ATOM 3639 N N . GLY A 1 474 ? 6.438 -0.475 3.043 1.00 68.06 474 GLY A N 1
ATOM 3640 C CA . GLY A 1 474 ? 7.815 -0.065 3.315 1.00 68.06 474 GLY A CA 1
ATOM 3641 C C . GLY A 1 474 ? 8.765 -1.199 3.676 1.00 68.06 474 GLY A C 1
ATOM 3642 O O . GLY A 1 474 ? 8.401 -2.363 3.616 1.00 68.06 474 GLY A O 1
ATOM 3643 N N . VAL A 1 475 ? 10.004 -0.828 4.006 1.00 66.62 475 VAL A N 1
ATOM 3644 C CA . VAL A 1 475 ? 11.173 -1.730 3.992 1.00 66.62 475 VAL A CA 1
ATOM 3645 C C . VAL A 1 475 ? 11.346 -2.614 5.232 1.00 66.62 475 VAL A C 1
ATOM 3647 O O . VAL A 1 475 ? 12.212 -3.482 5.236 1.00 66.62 475 VAL A O 1
ATOM 3650 N N . GLU A 1 476 ? 10.554 -2.405 6.284 1.00 79.69 476 GLU A N 1
ATOM 3651 C CA . GLU A 1 476 ? 10.651 -3.180 7.525 1.00 79.69 476 GLU A CA 1
ATOM 3652 C C . GLU A 1 476 ? 9.593 -4.281 7.563 1.00 79.69 476 GLU A C 1
ATOM 3654 O O . GLU A 1 476 ? 8.394 -4.019 7.454 1.00 79.69 476 GLU A O 1
ATOM 3659 N N . GLU A 1 477 ? 10.053 -5.517 7.741 1.00 81.69 477 GLU A N 1
ATOM 3660 C CA . GLU A 1 477 ? 9.218 -6.716 7.690 1.00 81.69 477 GLU A CA 1
ATOM 3661 C C . GLU A 1 477 ? 8.154 -6.748 8.798 1.00 81.69 477 GLU A C 1
ATOM 3663 O O . GLU A 1 477 ? 6.992 -7.052 8.531 1.00 81.69 477 GLU A O 1
ATOM 3668 N N . ASP A 1 478 ? 8.512 -6.353 10.023 1.00 76.44 478 ASP A N 1
ATOM 3669 C CA . ASP A 1 478 ? 7.573 -6.296 11.151 1.00 76.44 478 ASP A CA 1
ATOM 3670 C C . ASP A 1 478 ? 6.430 -5.305 10.884 1.00 76.44 478 ASP A C 1
ATOM 3672 O O . ASP A 1 478 ? 5.260 -5.598 11.138 1.00 76.44 478 ASP A O 1
ATOM 3676 N N . GLU A 1 479 ? 6.734 -4.139 10.303 1.00 75.38 479 GLU A N 1
ATOM 3677 C CA . GLU A 1 479 ? 5.708 -3.163 9.925 1.00 75.38 479 GLU A CA 1
ATOM 3678 C C . GLU A 1 479 ? 4.799 -3.696 8.805 1.00 75.38 479 GLU A C 1
ATOM 3680 O O . GLU A 1 479 ? 3.591 -3.420 8.793 1.00 75.38 479 GLU A O 1
ATOM 3685 N N . ALA A 1 480 ? 5.362 -4.472 7.874 1.00 82.38 480 ALA A N 1
ATOM 3686 C CA . ALA A 1 480 ? 4.614 -5.115 6.802 1.00 82.38 480 ALA A CA 1
ATOM 3687 C C . ALA A 1 480 ? 3.677 -6.206 7.327 1.00 82.38 480 ALA A C 1
ATOM 3689 O O . ALA A 1 480 ? 2.520 -6.249 6.907 1.00 82.38 480 ALA A O 1
ATOM 3690 N N . ARG A 1 481 ? 4.126 -7.011 8.296 1.00 81.12 481 ARG A N 1
ATOM 3691 C CA . ARG A 1 481 ? 3.306 -8.023 8.977 1.00 81.12 481 ARG A CA 1
ATOM 3692 C C . ARG A 1 481 ? 2.105 -7.398 9.675 1.00 81.12 481 ARG A C 1
ATOM 3694 O O . ARG A 1 481 ? 0.972 -7.804 9.434 1.00 81.12 481 ARG A O 1
ATOM 3701 N N . ILE A 1 482 ? 2.329 -6.333 10.445 1.00 73.69 482 ILE A N 1
ATOM 3702 C CA . ILE A 1 482 ? 1.237 -5.620 11.121 1.00 73.69 482 ILE A CA 1
ATOM 3703 C C . ILE A 1 482 ? 0.266 -5.018 10.093 1.00 73.69 482 ILE A C 1
ATOM 3705 O O . ILE A 1 482 ? -0.951 -5.094 10.257 1.00 73.69 482 ILE A O 1
ATOM 3709 N N . SER A 1 483 ? 0.781 -4.446 9.001 1.00 77.88 483 SER A N 1
ATOM 3710 C CA . SER A 1 483 ? -0.057 -3.889 7.931 1.00 77.88 483 SER A CA 1
ATOM 3711 C C . SER A 1 483 ? -0.892 -4.965 7.223 1.00 77.88 483 SER A C 1
ATOM 3713 O O . SER A 1 483 ? -2.061 -4.721 6.917 1.00 77.88 483 SER A O 1
ATOM 3715 N N . ALA A 1 484 ? -0.323 -6.151 6.993 1.00 82.12 484 ALA A N 1
ATOM 3716 C CA . ALA A 1 484 ? -1.022 -7.311 6.446 1.00 82.12 484 ALA A CA 1
ATOM 3717 C C . ALA A 1 484 ? -2.161 -7.768 7.364 1.00 82.12 484 ALA A C 1
ATOM 3719 O O . ALA A 1 484 ? -3.291 -7.914 6.898 1.00 82.12 484 ALA A O 1
ATOM 3720 N N . ASP A 1 485 ? -1.898 -7.905 8.666 1.00 76.31 485 ASP A N 1
ATOM 3721 C CA . ASP A 1 485 ? -2.912 -8.279 9.657 1.00 76.31 485 ASP A CA 1
ATOM 3722 C C . ASP A 1 485 ? -4.060 -7.267 9.697 1.00 76.31 485 ASP A C 1
ATOM 3724 O O . ASP A 1 485 ? -5.232 -7.644 9.686 1.00 76.31 485 ASP A O 1
ATOM 3728 N N . MET A 1 486 ? -3.744 -5.970 9.677 1.00 73.12 486 MET A N 1
ATOM 3729 C CA . MET A 1 486 ? -4.753 -4.912 9.620 1.00 73.12 486 MET A CA 1
ATOM 3730 C C . MET A 1 486 ? -5.611 -4.997 8.348 1.00 73.12 486 MET A C 1
ATOM 3732 O O . MET A 1 486 ? -6.826 -4.810 8.420 1.00 73.12 486 MET A O 1
ATOM 3736 N N . LEU A 1 487 ? -5.013 -5.282 7.183 1.00 74.69 487 LEU A N 1
ATOM 3737 C CA . LEU A 1 487 ? -5.760 -5.492 5.937 1.00 74.69 487 LEU A CA 1
ATOM 3738 C C . LEU A 1 487 ? -6.658 -6.727 6.034 1.00 74.69 487 LEU A C 1
ATOM 3740 O O . LEU A 1 487 ? -7.845 -6.641 5.714 1.00 74.69 487 LEU A O 1
ATOM 3744 N N . TYR A 1 488 ? -6.118 -7.852 6.506 1.00 72.94 488 TYR A N 1
ATOM 3745 C CA . TYR A 1 488 ? -6.874 -9.081 6.715 1.00 72.94 488 TYR A CA 1
ATOM 3746 C C . TYR A 1 488 ? -8.079 -8.842 7.615 1.00 72.94 488 TYR A C 1
ATOM 3748 O O . TYR A 1 488 ? -9.209 -9.089 7.203 1.00 72.94 488 TYR A O 1
ATOM 3756 N N . GLN A 1 489 ? -7.873 -8.289 8.804 1.00 63.06 489 GLN A N 1
ATOM 3757 C CA . GLN A 1 489 ? -8.950 -8.017 9.753 1.00 63.06 489 GLN A CA 1
ATOM 3758 C C . GLN A 1 489 ? -10.004 -7.065 9.180 1.00 63.06 489 GLN A C 1
ATOM 3760 O O . GLN A 1 489 ? -11.199 -7.230 9.427 1.00 63.06 489 GLN A O 1
ATOM 3765 N N . TYR A 1 490 ? -9.583 -6.074 8.391 1.00 64.44 490 TYR A N 1
ATOM 3766 C CA . TYR A 1 490 ? -10.511 -5.101 7.836 1.00 64.44 490 TYR A CA 1
ATOM 3767 C C . TYR A 1 490 ? -11.374 -5.663 6.693 1.00 64.44 490 TYR A C 1
ATOM 3769 O O . TYR A 1 490 ? -12.546 -5.290 6.571 1.00 64.44 490 TYR A O 1
ATOM 3777 N N . PHE A 1 491 ? -10.817 -6.544 5.857 1.00 65.94 491 PHE A N 1
ATOM 3778 C CA . PHE A 1 491 ? -11.454 -6.991 4.612 1.00 65.94 491 PHE A CA 1
ATOM 3779 C C . PHE A 1 491 ? -11.963 -8.439 4.615 1.00 65.94 491 PHE A C 1
ATOM 3781 O O . PHE A 1 491 ? -12.872 -8.743 3.847 1.00 65.94 491 PHE A O 1
ATOM 3788 N N . SER A 1 492 ? -11.466 -9.309 5.500 1.00 57.22 492 SER A N 1
ATOM 3789 C CA . SER A 1 492 ? -11.935 -10.703 5.618 1.00 57.22 492 SER A CA 1
ATOM 3790 C C . SER A 1 492 ? -13.294 -10.842 6.323 1.00 57.22 492 SER A C 1
ATOM 3792 O O . SER A 1 492 ? -13.916 -11.906 6.275 1.00 57.22 492 SER A O 1
ATOM 3794 N N . SER A 1 493 ? -13.785 -9.770 6.958 1.00 40.62 493 SER A N 1
ATOM 3795 C CA . SER A 1 493 ? -15.102 -9.733 7.601 1.00 40.62 493 SER A CA 1
ATOM 3796 C C . SER A 1 493 ? -16.216 -9.459 6.568 1.00 40.62 493 SER A C 1
ATOM 3798 O O . SER A 1 493 ? -16.094 -8.477 5.827 1.00 40.62 493 SER A O 1
ATOM 3800 N N . PRO A 1 494 ? -17.294 -10.277 6.522 1.00 33.41 494 PRO A N 1
ATOM 3801 C CA . PRO A 1 494 ? -18.365 -10.219 5.515 1.00 33.41 494 PRO A CA 1
ATOM 3802 C C . PRO A 1 494 ? -18.951 -8.838 5.169 1.00 33.41 494 PRO A C 1
ATOM 3804 O O . PRO A 1 494 ? -18.940 -7.897 6.003 1.00 33.41 494 PRO A O 1
#

Radius of gyration: 32.21 Å; Cα contacts (8 Å, |Δi|>4): 1025; chains: 1; bounding box: 102×88×97 Å